Protein AF-A0A9P7V5J1-F1 (afdb_monomer)

Solvent-accessible surface area (backbone atoms only — not comparable to full-atom values): 35837 Å² total; per-residue (Å²): 131,79,83,73,75,74,79,74,71,78,80,76,90,64,80,96,60,84,67,52,75,66,54,51,54,50,63,68,65,66,65,75,69,88,85,51,72,64,62,46,48,52,50,53,50,50,50,53,47,56,50,40,62,55,61,66,60,57,100,52,99,57,65,63,53,63,70,57,53,49,52,50,35,54,49,51,60,63,32,68,46,32,58,78,36,41,70,58,48,53,48,50,48,52,47,51,50,42,52,52,34,53,51,53,49,52,32,62,75,68,70,49,84,74,55,70,66,56,44,48,53,52,36,46,52,51,46,52,46,42,52,36,52,42,49,57,53,50,70,66,69,56,58,80,76,68,46,72,82,57,68,86,80,56,77,59,60,66,54,51,69,73,48,63,59,69,60,53,39,57,78,63,45,41,52,38,42,51,28,33,36,50,24,47,45,68,75,42,38,96,79,47,58,64,48,49,62,52,49,46,45,53,48,48,43,51,50,58,49,40,60,73,46,71,68,73,52,73,69,43,46,46,25,37,58,68,73,24,44,23,56,58,46,49,38,54,58,64,46,58,69,84,66,56,85,73,83,88,58,72,51,89,69,33,67,61,44,48,39,47,50,48,51,50,54,48,48,39,56,54,41,47,49,40,49,38,51,18,58,76,69,74,44,91,53,86,44,63,53,59,41,52,53,71,66,43,87,89,52,60,46,63,41,58,53,49,48,55,56,52,45,62,70,69,59,68,19,62,28,56,45,42,37,51,41,57,52,50,35,56,35,30,69,34,85,72,54,27,67,70,61,51,74,66,56,54,49,52,51,52,51,44,50,55,49,54,64,70,70,55,71,50,85,52,93,87,25,62,33,49,36,50,48,48,53,45,48,47,64,32,45,36,35,46,62,64,58,29,76,54,50,77,60,80,70,31,76,63,42,68,61,53,52,49,57,35,47,47,41,42,63,59,50,76,78,72,80,83,83,77,99,64,86,49,66,28,56,47,29,54,56,45,54,67,36,76,68,63,46,75,77,75,81,76,79,86,76,80,90,78,91,78,92,80,83,89,80,88,83,92,82,86,84,91,74,80,75,92,72,80,88,58,74,81,48,79,56,56,44,62,72,40,43,61,76,68,34,69,50,36,50,44,53,51,51,38,52,52,51,51,53,53,52,52,54,50,50,60,72,70,64,83,74,88,81,95,75,88,80,91,70,81,83,72,78,74,78,60,88,79,69,64,50,49,47,72,68,52,75,50,70,68,82,76,78,77,82,89,74,83,89,82,90,79,94,77,93,76,90,77,87,77,57,73,65,63,59,62,63,72,71,60,80,76,80,81,82,80,81,81,81,80,80,78,78,81,78,88,129

InterPro domains:
  IPR018556 SPIN90/Ldb17, leucine-rich domain [PF09431] (258-401)
  IPR030125 SPIN90/Ldb17 [PTHR13357] (155-441)

Mean predicted aligned error: 14.76 Å

pLDDT: mean 72.07, std 22.98, range [23.59, 97.38]

Nearest PDB structures (foldseek):
  6zc9-assembly1_A  TM=3.142E-01  e=5.172E+00  Homo sapiens
  7wot-assembly1_M  TM=1.317E-01  e=4.973E+00  Saccharomyces cerevisiae
  7wot-assembly1_A  TM=1.317E-01  e=4.597E+00  Saccharomyces cerevisiae

Radius of gyration: 29.4 Å; Cα contacts (8 Å, |Δi|>4): 478; chains: 1; bounding box: 91×63×89 Å

Secondary structure (DSSP, 8-state):
--SSTTS-PPP----SSPPPHHHHHHHHH-----S-HHHHHHHHHHHHHHHHHHHS-SSSTT---HHHHHHHHHHHHTSHHHHHTHHHHHHHHHHHHHHHHHHHHHHHHHTPPPPHHHHHHHHHHHHHHHHHHHHHHHHHS--HHHHTTTTTS-HHHHHHHHS-HHHHHHHTTHHHHHHHHHHHHHHHGGGSSSHHHHHHHHHHHHHHHHHH-SS--HHHHHIIIIIS-HHHHHHHHHHSSSSSS-TTS-GGG-HHHHHHHHHHHHHHHHHHHHHHHHHHHTS----HHHIIIII-TTS-HHHHHHHHHHHHHH---HHHHHHHHHHHHHHHHSTTGGGSS-HHHHHHHHHHHHHHHHHS---STT-HHHHHHHHHHHHHHHHHHHHSGGGSSTT-TTHHHHHHHHHHHHHHHTTT----SS--HHHHHHHHHTSGGGSPPP---------------------------STTTTTSS-GGGSS-GGGGGHHHHHHHHHHHHHHHHHHHHH--S---------------TT---HHHHTT-PPPPPP-----------------HHHHHHTTSPPPPPPPPPP-------

Structure (mmCIF, N/CA/C/O backbone):
data_AF-A0A9P7V5J1-F1
#
_entry.id   AF-A0A9P7V5J1-F1
#
loop_
_atom_site.group_PDB
_atom_site.id
_atom_site.type_symbol
_atom_site.label_atom_id
_atom_site.label_alt_id
_atom_site.label_comp_id
_atom_site.label_asym_id
_atom_site.label_entity_id
_atom_site.label_seq_id
_atom_site.pdbx_PDB_ins_code
_atom_site.Cartn_x
_atom_site.Cartn_y
_atom_site.Cartn_z
_atom_site.occupancy
_atom_site.B_iso_or_equiv
_atom_site.auth_seq_id
_atom_site.auth_comp_id
_atom_site.auth_asym_id
_atom_site.auth_atom_id
_atom_site.pdbx_PDB_model_num
ATOM 1 N N . MET A 1 1 ? 15.322 -30.817 -30.325 1.00 29.53 1 MET A N 1
ATOM 2 C CA . MET A 1 1 ? 15.457 -29.910 -31.489 1.00 29.53 1 MET A CA 1
ATOM 3 C C . MET A 1 1 ? 15.514 -28.418 -31.127 1.00 29.53 1 MET A C 1
ATOM 5 O O . MET A 1 1 ? 15.748 -27.626 -32.021 1.00 29.53 1 MET A O 1
ATOM 9 N N . TYR A 1 2 ? 15.393 -28.030 -29.847 1.00 25.77 2 TYR A N 1
ATOM 10 C CA . TYR A 1 2 ? 15.569 -26.639 -29.378 1.00 25.77 2 TYR A CA 1
ATOM 11 C C . TYR A 1 2 ? 17.006 -26.288 -28.933 1.00 25.77 2 TYR A C 1
ATOM 13 O O . TYR A 1 2 ? 17.320 -25.123 -28.742 1.00 25.77 2 TYR A O 1
ATOM 21 N N . ALA A 1 3 ? 17.896 -27.279 -28.803 1.00 26.12 3 ALA A N 1
ATOM 22 C CA . ALA A 1 3 ? 19.277 -27.077 -28.346 1.00 26.12 3 ALA A CA 1
ATOM 23 C C . ALA A 1 3 ? 20.262 -26.662 -29.462 1.00 26.12 3 ALA A C 1
ATOM 25 O O . ALA A 1 3 ? 21.387 -26.282 -29.170 1.00 26.12 3 ALA A O 1
ATOM 26 N N . ALA A 1 4 ? 19.854 -26.725 -30.736 1.00 25.94 4 ALA A N 1
ATOM 27 C CA . ALA A 1 4 ? 20.727 -26.443 -31.883 1.00 25.94 4 ALA A CA 1
ATOM 28 C C . ALA A 1 4 ? 20.575 -25.017 -32.451 1.00 25.94 4 ALA A C 1
ATOM 30 O O . ALA A 1 4 ? 21.356 -24.623 -33.307 1.00 25.94 4 ALA A O 1
ATOM 31 N N . ALA A 1 5 ? 19.603 -24.231 -31.970 1.00 27.95 5 ALA A N 1
ATOM 32 C CA . ALA A 1 5 ? 19.356 -22.860 -32.436 1.00 27.95 5 ALA A CA 1
ATOM 33 C C . ALA A 1 5 ? 20.068 -21.777 -31.595 1.00 27.95 5 ALA A C 1
ATOM 35 O O . ALA A 1 5 ? 19.938 -20.595 -31.883 1.00 27.95 5 ALA A O 1
ATOM 36 N N . MET A 1 6 ? 20.831 -22.164 -30.565 1.00 28.67 6 MET A N 1
ATOM 37 C CA . MET A 1 6 ? 21.605 -21.238 -29.718 1.00 28.67 6 MET A CA 1
ATOM 38 C C . MET A 1 6 ? 23.006 -20.923 -30.280 1.00 28.67 6 MET A C 1
ATOM 40 O O . MET A 1 6 ? 23.776 -20.224 -29.630 1.00 28.67 6 MET A O 1
ATOM 44 N N . ALA A 1 7 ? 23.363 -21.451 -31.458 1.00 31.36 7 ALA A N 1
ATOM 45 C CA . ALA A 1 7 ? 24.743 -21.441 -31.951 1.00 31.36 7 ALA A CA 1
ATOM 46 C C . ALA A 1 7 ? 25.131 -20.243 -32.839 1.00 31.36 7 ALA A C 1
ATOM 48 O O . ALA A 1 7 ? 26.311 -20.090 -33.127 1.00 31.36 7 ALA A O 1
ATOM 49 N N . GLU A 1 8 ? 24.206 -19.368 -33.235 1.00 31.27 8 GLU A N 1
ATOM 50 C CA . GLU A 1 8 ? 24.544 -18.175 -34.030 1.00 31.27 8 GLU A CA 1
ATOM 51 C C . GLU A 1 8 ? 23.719 -16.960 -33.583 1.00 31.27 8 GLU A C 1
ATOM 53 O O . GLU A 1 8 ? 22.955 -16.372 -34.344 1.00 31.27 8 GLU A O 1
ATOM 58 N N . ALA A 1 9 ? 23.870 -16.560 -32.318 1.00 26.53 9 ALA A N 1
ATOM 59 C CA . ALA A 1 9 ? 23.662 -15.155 -31.986 1.00 26.53 9 ALA A CA 1
ATOM 60 C C . ALA A 1 9 ? 24.899 -14.388 -32.492 1.00 26.53 9 ALA A C 1
ATOM 62 O O . ALA A 1 9 ? 26.016 -14.769 -32.123 1.00 26.53 9 ALA A O 1
ATOM 63 N N . PRO A 1 10 ? 24.754 -13.352 -33.340 1.00 27.08 10 PRO A N 1
ATOM 64 C CA . PRO A 1 10 ? 25.898 -12.563 -33.774 1.00 27.08 10 PRO A CA 1
ATOM 65 C C . PRO A 1 10 ? 26.631 -12.029 -32.534 1.00 27.08 10 PRO A C 1
ATOM 67 O O . PRO A 1 10 ? 25.973 -11.566 -31.594 1.00 27.08 10 PRO A O 1
ATOM 70 N N . PRO A 1 11 ? 27.973 -12.106 -32.486 1.00 28.83 11 PRO A N 1
ATOM 71 C CA . PRO A 1 11 ? 28.724 -11.591 -31.356 1.00 28.83 11 PRO A CA 1
ATOM 72 C C . PRO A 1 11 ? 28.427 -10.097 -31.249 1.00 28.83 11 PRO A C 1
ATOM 74 O O . PRO A 1 11 ? 28.703 -9.330 -32.171 1.00 28.83 11 PRO A O 1
ATOM 77 N N . VAL A 1 12 ? 27.822 -9.689 -30.132 1.00 34.00 12 VAL A N 1
ATOM 78 C CA . VAL A 1 12 ? 27.590 -8.277 -29.839 1.00 34.00 12 VAL A CA 1
ATOM 79 C C . VAL A 1 12 ? 28.965 -7.639 -29.682 1.00 34.00 12 VAL A C 1
ATOM 81 O O . VAL A 1 12 ? 29.637 -7.836 -28.672 1.00 34.00 12 VAL A O 1
ATOM 84 N N . LEU A 1 13 ? 29.402 -6.943 -30.729 1.00 35.50 13 LEU A N 1
ATOM 85 C CA . LEU A 1 13 ? 30.709 -6.310 -30.854 1.00 35.50 13 LEU A CA 1
ATOM 86 C C . LEU A 1 13 ? 30.768 -5.078 -29.937 1.00 35.50 13 LEU A C 1
ATOM 88 O O . LEU A 1 13 ? 30.679 -3.944 -30.390 1.00 35.50 13 LEU A O 1
ATOM 92 N N . PHE A 1 14 ? 30.881 -5.296 -28.630 1.00 39.19 14 PHE A N 1
ATOM 93 C CA . PHE A 1 14 ? 31.263 -4.257 -27.679 1.00 39.19 14 PHE A CA 1
ATOM 94 C C . PHE A 1 14 ? 32.378 -4.791 -26.777 1.00 39.19 14 PHE A C 1
ATOM 96 O O . PHE A 1 14 ? 32.299 -5.935 -26.320 1.00 39.19 14 PHE A O 1
ATOM 103 N N . PRO A 1 15 ? 33.447 -4.009 -26.558 1.00 37.09 15 PRO A N 1
ATOM 104 C CA . PRO A 1 15 ? 34.562 -4.442 -25.737 1.00 37.09 15 PRO A CA 1
ATOM 105 C C . PRO A 1 15 ? 34.092 -4.652 -24.294 1.00 37.09 15 PRO A C 1
ATOM 107 O O . PRO A 1 15 ? 33.397 -3.818 -23.727 1.00 37.09 15 PRO A O 1
ATOM 110 N N . VAL A 1 16 ? 34.530 -5.762 -23.697 1.00 48.34 16 VAL A N 1
ATOM 111 C CA . VAL A 1 16 ? 34.318 -6.179 -22.294 1.00 48.34 16 VAL A CA 1
ATOM 112 C C . VAL A 1 16 ? 35.125 -5.289 -21.320 1.00 48.34 16 VAL A C 1
ATOM 114 O O . VAL A 1 16 ? 35.562 -5.724 -20.262 1.00 48.34 16 VAL A O 1
ATOM 117 N N . VAL A 1 17 ? 35.402 -4.039 -21.697 1.00 51.72 17 VAL A N 1
ATOM 118 C CA . VAL A 1 17 ? 36.226 -3.108 -20.921 1.00 51.72 17 VAL A CA 1
ATOM 119 C C . VAL A 1 17 ? 35.294 -2.116 -20.224 1.00 51.72 17 VAL A C 1
ATOM 121 O O . VAL A 1 17 ? 34.493 -1.487 -20.917 1.00 51.72 17 VAL A O 1
ATOM 124 N N . PRO A 1 18 ? 35.376 -1.959 -18.888 1.00 57.53 18 PRO A N 1
ATOM 125 C CA . PRO A 1 18 ? 34.576 -0.974 -18.171 1.00 57.53 18 PRO A CA 1
ATOM 126 C C . PRO A 1 18 ? 34.876 0.426 -18.716 1.00 57.53 18 PRO A C 1
ATOM 128 O O . PRO A 1 18 ? 36.025 0.871 -18.719 1.00 57.53 18 PRO A O 1
ATOM 131 N N . LEU A 1 19 ? 33.836 1.098 -19.204 1.00 65.12 19 LEU A N 1
ATOM 132 C CA . LEU A 1 19 ? 33.926 2.428 -19.792 1.00 65.12 19 LEU A CA 1
ATOM 133 C C . LEU A 1 19 ? 34.046 3.480 -18.687 1.00 65.12 19 LEU A C 1
ATOM 135 O O . LEU A 1 19 ? 33.432 3.391 -17.620 1.00 65.12 19 LEU A O 1
ATOM 139 N N . THR A 1 20 ? 34.812 4.532 -18.945 1.00 68.88 20 THR A N 1
ATOM 140 C CA . THR A 1 20 ? 34.864 5.697 -18.061 1.00 68.88 20 THR A CA 1
ATOM 141 C C . THR A 1 20 ? 33.538 6.465 -18.100 1.00 68.88 20 THR A C 1
ATOM 143 O O . THR A 1 20 ? 32.814 6.453 -19.094 1.00 68.88 20 THR A O 1
ATOM 146 N N . LYS A 1 21 ? 33.220 7.218 -17.035 1.00 64.25 21 LYS A N 1
ATOM 147 C CA . LYS A 1 21 ? 31.994 8.047 -16.973 1.00 64.25 21 LYS A CA 1
ATOM 148 C C . LYS A 1 21 ? 31.832 8.972 -18.191 1.00 64.25 21 LYS A C 1
ATOM 150 O O . LYS A 1 21 ? 30.711 9.184 -18.637 1.00 64.25 21 LYS A O 1
ATOM 155 N N . ARG A 1 22 ? 32.939 9.495 -18.739 1.00 62.44 22 ARG A N 1
ATOM 156 C CA . ARG A 1 22 ? 32.928 10.337 -19.949 1.00 62.44 22 ARG A CA 1
ATOM 157 C C . ARG A 1 22 ? 32.541 9.548 -21.198 1.00 62.44 22 ARG A C 1
ATOM 159 O O . ARG A 1 22 ? 31.693 10.013 -21.944 1.00 62.44 22 ARG A O 1
ATOM 166 N N . GLU A 1 23 ? 33.087 8.350 -21.383 1.00 69.50 23 GLU A N 1
ATOM 167 C CA . GLU A 1 23 ? 32.756 7.487 -22.526 1.00 69.50 23 GLU A CA 1
ATOM 168 C C . GLU A 1 23 ? 31.298 7.013 -22.464 1.00 69.50 23 GLU A C 1
ATOM 170 O O . GLU A 1 23 ? 30.596 7.041 -23.471 1.00 69.50 23 GLU A O 1
ATOM 175 N N . ILE A 1 24 ? 30.789 6.666 -21.274 1.00 69.12 24 ILE A N 1
ATOM 176 C CA . ILE A 1 24 ? 29.362 6.351 -21.078 1.00 69.12 24 ILE A CA 1
ATOM 177 C C . ILE A 1 24 ? 28.498 7.560 -21.443 1.00 69.12 24 ILE A C 1
ATOM 179 O O . ILE A 1 24 ? 27.476 7.424 -22.123 1.00 69.12 24 ILE A O 1
ATOM 183 N N . ASP A 1 25 ? 28.903 8.756 -21.012 1.00 68.81 25 ASP A N 1
ATOM 184 C CA . ASP A 1 25 ? 28.177 9.981 -21.314 1.00 68.81 25 ASP A CA 1
ATOM 185 C C . ASP A 1 25 ? 28.208 10.325 -22.814 1.00 68.81 25 ASP A C 1
ATOM 187 O O . ASP A 1 25 ? 27.209 10.822 -23.330 1.00 68.81 25 ASP A O 1
ATOM 191 N N . GLU A 1 26 ? 29.281 10.013 -23.533 1.00 70.94 26 GLU A N 1
ATOM 192 C CA . GLU A 1 26 ? 29.363 10.165 -24.989 1.00 70.94 26 GLU A CA 1
ATOM 193 C C . GLU A 1 26 ? 28.479 9.135 -25.712 1.00 70.94 26 GLU A C 1
ATOM 195 O O . GLU A 1 26 ? 27.611 9.514 -26.500 1.00 70.94 26 GLU A O 1
ATOM 200 N N . HIS A 1 27 ? 28.593 7.845 -25.379 1.00 67.56 27 HIS A N 1
ATOM 201 C CA . HIS A 1 27 ? 27.799 6.775 -25.998 1.00 67.56 27 HIS A CA 1
ATOM 202 C C . HIS A 1 27 ? 26.291 6.956 -25.799 1.00 67.56 27 HIS A C 1
ATOM 204 O O . HIS A 1 27 ? 25.505 6.728 -26.717 1.00 67.56 27 HIS A O 1
ATOM 210 N N . THR A 1 28 ? 25.874 7.408 -24.617 1.00 65.75 28 THR A N 1
ATOM 211 C CA . THR A 1 28 ? 24.458 7.655 -24.314 1.00 65.75 28 THR A CA 1
ATOM 212 C C . THR A 1 28 ? 23.930 8.970 -24.898 1.00 65.75 28 THR A C 1
ATOM 214 O O . THR A 1 28 ? 22.718 9.113 -25.049 1.00 65.75 28 THR A O 1
ATOM 217 N N . ALA A 1 29 ? 24.796 9.939 -25.234 1.00 62.22 29 ALA A N 1
ATOM 218 C CA . ALA A 1 29 ? 24.408 11.192 -25.899 1.00 62.22 29 ALA A CA 1
ATOM 219 C C . ALA A 1 29 ? 24.179 11.027 -27.409 1.00 62.22 29 ALA A C 1
ATOM 221 O O . ALA A 1 29 ? 23.346 11.730 -27.979 1.00 62.22 29 ALA A O 1
ATOM 222 N N . VAL A 1 30 ? 24.912 10.115 -28.056 1.00 60.97 30 VAL A N 1
ATOM 223 C CA . VAL A 1 30 ? 24.927 9.950 -29.524 1.00 60.97 30 VAL A CA 1
ATOM 224 C C . VAL A 1 30 ? 23.701 9.188 -30.058 1.00 60.97 30 VAL A C 1
ATOM 226 O O . VAL A 1 30 ? 23.488 9.132 -31.267 1.00 60.97 30 VAL A O 1
ATOM 229 N N . LEU A 1 31 ? 22.833 8.662 -29.185 1.00 63.25 31 LEU A N 1
ATOM 230 C CA . LEU A 1 31 ? 21.590 7.970 -29.555 1.00 63.25 31 LEU A CA 1
ATOM 231 C C . LEU A 1 31 ? 20.521 8.965 -30.049 1.00 63.25 31 LEU A C 1
ATOM 233 O O . LEU A 1 31 ? 19.539 9.275 -29.371 1.00 63.25 31 LEU A O 1
ATOM 237 N N . LEU A 1 32 ? 20.729 9.486 -31.254 1.00 63.28 32 LEU A N 1
ATOM 238 C CA . LEU A 1 32 ? 19.823 10.356 -31.990 1.00 63.28 32 LEU A CA 1
ATOM 239 C C . LEU A 1 32 ? 19.320 9.605 -33.230 1.00 63.28 32 LEU A C 1
ATOM 241 O O . LEU A 1 32 ? 20.119 9.305 -34.108 1.00 63.28 32 LEU A O 1
ATOM 245 N N . VAL A 1 33 ? 18.007 9.328 -33.307 1.00 57.78 33 VAL A N 1
ATOM 246 C CA . VAL A 1 33 ? 17.100 9.588 -34.458 1.00 57.78 33 VAL A CA 1
ATOM 247 C C . VAL A 1 33 ? 15.745 8.873 -34.272 1.00 57.78 33 VAL A C 1
ATOM 249 O O . VAL A 1 33 ? 15.646 7.805 -33.677 1.00 57.78 33 VAL A O 1
ATOM 252 N N . ASN A 1 34 ? 14.691 9.543 -34.757 1.00 65.44 34 ASN A N 1
ATOM 253 C CA . ASN A 1 34 ? 13.265 9.401 -34.441 1.00 65.44 34 ASN A CA 1
ATOM 254 C C . ASN A 1 34 ? 12.428 9.012 -35.674 1.00 65.44 34 ASN A C 1
ATOM 256 O O . ASN A 1 34 ? 11.534 9.762 -36.070 1.00 65.44 34 ASN A O 1
ATOM 260 N N . SER A 1 35 ? 12.749 7.906 -36.342 1.00 60.22 35 SER A N 1
ATOM 261 C CA . SER A 1 35 ? 12.096 7.606 -37.630 1.00 60.22 35 SER A CA 1
ATOM 262 C C . SER A 1 35 ? 11.612 6.170 -37.793 1.00 60.22 35 SER A C 1
ATOM 264 O O . SER A 1 35 ? 10.707 5.961 -38.592 1.00 60.22 35 SER A O 1
ATOM 266 N N . ASP A 1 36 ? 12.139 5.211 -37.026 1.00 75.25 36 ASP A N 1
ATOM 267 C CA . ASP A 1 36 ? 11.741 3.804 -37.117 1.00 75.25 36 ASP A CA 1
ATOM 268 C C . ASP A 1 36 ? 11.649 3.139 -35.732 1.00 75.25 36 ASP A C 1
ATOM 270 O O . ASP A 1 36 ? 12.421 3.447 -34.818 1.00 75.25 36 ASP A O 1
ATOM 274 N N . THR A 1 37 ? 10.696 2.218 -35.590 1.00 74.88 37 THR A N 1
ATOM 275 C CA . THR A 1 37 ? 10.438 1.431 -34.378 1.00 74.88 37 THR A CA 1
ATOM 276 C C . THR A 1 37 ? 11.598 0.478 -34.087 1.00 74.88 37 THR A C 1
ATOM 278 O O . THR A 1 37 ? 11.973 0.317 -32.925 1.00 74.88 37 THR A O 1
ATOM 281 N N . GLU A 1 38 ? 12.215 -0.107 -35.119 1.00 80.62 38 GLU A N 1
ATOM 282 C CA . GLU A 1 38 ? 13.353 -1.024 -34.958 1.00 80.62 38 GLU A CA 1
ATOM 283 C C . GLU A 1 38 ? 14.596 -0.297 -34.436 1.00 80.62 38 GLU A C 1
ATOM 285 O O . GLU A 1 38 ? 15.154 -0.682 -33.409 1.00 80.62 38 GLU A O 1
ATOM 290 N N . ALA A 1 39 ? 14.960 0.833 -35.044 1.00 80.56 39 ALA A N 1
ATOM 291 C CA . ALA A 1 39 ? 16.073 1.656 -34.573 1.00 80.56 39 ALA A CA 1
ATOM 292 C C . ALA A 1 39 ? 15.834 2.198 -33.149 1.00 80.56 39 ALA A C 1
ATOM 294 O O . ALA A 1 39 ? 16.752 2.257 -32.328 1.00 80.56 39 ALA A O 1
ATOM 295 N N . CYS A 1 40 ? 14.591 2.568 -32.817 1.00 79.94 40 CYS A N 1
ATOM 296 C CA . CYS A 1 40 ? 14.219 2.960 -31.456 1.00 79.94 40 CYS A CA 1
ATOM 297 C C . CYS A 1 40 ? 14.407 1.798 -30.465 1.00 79.94 40 CYS A C 1
ATOM 299 O O . CYS A 1 40 ? 14.907 1.996 -29.354 1.00 79.94 40 CYS A O 1
ATOM 301 N N . ASN A 1 41 ? 14.032 0.580 -30.868 1.00 84.06 41 ASN A N 1
ATOM 302 C CA . ASN A 1 41 ? 14.221 -0.630 -30.082 1.00 84.06 41 ASN A CA 1
ATOM 303 C C . ASN A 1 41 ? 15.711 -0.900 -29.829 1.00 84.06 41 ASN A C 1
ATOM 305 O O . ASN A 1 41 ? 16.110 -1.042 -28.674 1.00 84.06 41 ASN A O 1
ATOM 309 N N . GLU A 1 42 ? 16.530 -0.934 -30.876 1.00 84.81 42 GLU A N 1
ATOM 310 C CA . GLU A 1 42 ? 17.969 -1.196 -30.777 1.00 84.81 42 GLU A CA 1
ATOM 311 C C . GLU A 1 42 ? 18.669 -0.180 -29.875 1.00 84.81 42 GLU A C 1
ATOM 313 O O . GLU A 1 42 ? 19.362 -0.568 -28.934 1.00 84.81 42 GLU A O 1
ATOM 318 N N . ASN A 1 43 ? 18.400 1.111 -30.076 1.00 84.38 43 ASN A N 1
ATOM 319 C CA . ASN A 1 43 ? 18.987 2.182 -29.275 1.00 84.38 43 ASN A CA 1
ATOM 320 C C . ASN A 1 43 ? 18.592 2.092 -27.796 1.00 84.38 43 ASN A C 1
ATOM 322 O O . ASN A 1 43 ? 19.434 2.285 -26.919 1.00 84.38 43 ASN A O 1
ATOM 326 N N . LEU A 1 44 ? 17.329 1.764 -27.497 1.00 85.00 44 LEU A N 1
ATOM 327 C CA . LEU A 1 44 ? 16.880 1.572 -26.117 1.00 85.00 44 LEU A CA 1
ATOM 328 C C . LEU A 1 44 ? 17.516 0.322 -25.485 1.00 85.00 44 LEU A C 1
ATOM 330 O O . LEU A 1 44 ? 17.924 0.367 -24.330 1.00 85.00 44 LEU A O 1
ATOM 334 N N . SER A 1 45 ? 17.658 -0.779 -26.233 1.00 87.56 45 SER A N 1
ATOM 335 C CA . SER A 1 45 ? 18.368 -1.974 -25.746 1.00 87.56 45 SER A CA 1
ATOM 336 C C . SER A 1 45 ? 19.840 -1.679 -25.468 1.00 87.56 45 SER A C 1
ATOM 338 O O . SER A 1 45 ? 20.360 -2.089 -24.433 1.00 87.56 45 SER A O 1
ATOM 340 N N . LEU A 1 46 ? 20.502 -0.952 -26.371 1.00 86.19 46 LEU A N 1
ATOM 341 C CA . LEU A 1 46 ? 21.903 -0.577 -26.226 1.00 86.19 46 LEU A CA 1
ATOM 342 C C . LEU A 1 46 ? 22.105 0.333 -25.016 1.00 86.19 46 LEU A C 1
ATOM 344 O O . LEU A 1 46 ? 23.021 0.100 -24.235 1.00 86.19 46 LEU A O 1
ATOM 348 N N . TYR A 1 47 ? 21.219 1.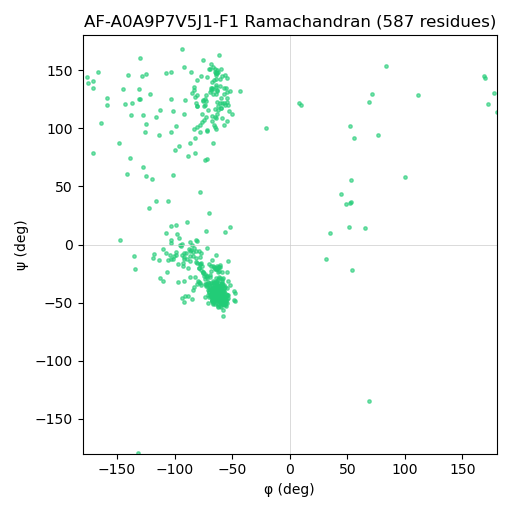313 -24.817 1.00 87.56 47 TYR A N 1
ATOM 349 C CA . TYR A 1 47 ? 21.242 2.167 -23.633 1.00 87.56 47 TYR A CA 1
ATOM 350 C C . TYR A 1 47 ? 21.181 1.333 -22.350 1.00 87.56 47 TYR A C 1
ATOM 352 O O . TYR A 1 47 ? 22.045 1.463 -21.487 1.00 87.56 47 TYR A O 1
ATOM 360 N N . LEU A 1 48 ? 20.187 0.445 -22.240 1.00 87.12 48 LEU A N 1
ATOM 361 C CA . LEU A 1 48 ? 20.011 -0.407 -21.062 1.00 87.12 48 LEU A CA 1
ATOM 362 C C . LEU A 1 48 ? 21.234 -1.295 -20.823 1.00 87.12 48 LEU A C 1
ATOM 364 O O . LEU A 1 48 ? 21.707 -1.379 -19.693 1.00 87.12 48 LEU A O 1
ATOM 368 N N . LYS A 1 49 ? 21.777 -1.893 -21.888 1.00 85.88 49 LYS A N 1
ATOM 369 C CA . LYS A 1 49 ? 22.975 -2.729 -21.813 1.00 85.88 49 LYS A CA 1
ATOM 370 C C . LYS A 1 49 ? 24.192 -1.951 -21.318 1.00 85.88 49 LYS A C 1
ATOM 372 O O . LYS A 1 49 ? 24.847 -2.392 -20.384 1.00 85.88 49 LYS A O 1
ATOM 377 N N . VAL A 1 50 ? 24.460 -0.770 -21.880 1.00 84.19 50 VAL A N 1
ATOM 378 C CA . VAL A 1 50 ? 25.586 0.083 -21.460 1.00 84.19 50 VAL A CA 1
ATOM 379 C C . VAL A 1 50 ? 25.477 0.447 -19.980 1.00 84.19 50 VAL A C 1
ATOM 381 O O . VAL A 1 50 ? 26.478 0.410 -19.270 1.00 84.19 50 VAL A O 1
ATOM 384 N N . ILE A 1 51 ? 24.280 0.778 -19.493 1.00 83.19 51 ILE A N 1
ATOM 385 C CA . ILE A 1 51 ? 24.093 1.112 -18.078 1.00 83.19 51 ILE A CA 1
ATOM 386 C C . ILE A 1 51 ? 24.306 -0.115 -17.183 1.00 83.19 51 ILE A C 1
ATOM 388 O O . ILE A 1 51 ? 25.044 -0.022 -16.201 1.00 83.19 51 ILE A O 1
ATOM 392 N N . VAL A 1 52 ? 23.701 -1.259 -17.512 1.00 80.62 52 VAL A N 1
ATOM 393 C CA . VAL A 1 52 ? 23.820 -2.475 -16.693 1.00 80.62 52 VAL A CA 1
ATOM 394 C C . VAL A 1 52 ? 25.262 -2.986 -16.657 1.00 80.62 52 VAL A C 1
ATOM 396 O O . VAL A 1 52 ? 25.807 -3.187 -15.571 1.00 80.62 52 VAL A O 1
ATOM 399 N N . ASP A 1 53 ? 25.923 -3.070 -17.811 1.00 78.94 53 ASP A N 1
ATOM 400 C CA . ASP A 1 53 ? 27.286 -3.598 -17.934 1.00 78.94 53 ASP A CA 1
ATOM 401 C C . ASP A 1 53 ? 28.343 -2.729 -17.225 1.00 78.94 53 ASP A C 1
ATOM 403 O O . ASP A 1 53 ? 29.431 -3.223 -16.948 1.00 78.94 53 ASP A O 1
ATOM 407 N N . ASN A 1 54 ? 28.059 -1.454 -16.922 1.00 75.25 54 ASN A N 1
ATOM 408 C CA . ASN A 1 54 ? 29.031 -0.538 -16.305 1.00 75.25 54 ASN A CA 1
ATOM 409 C C . ASN A 1 54 ? 28.712 -0.162 -14.853 1.00 75.25 54 ASN A C 1
ATOM 411 O O . ASN A 1 54 ? 29.633 0.072 -14.074 1.00 75.25 54 ASN A O 1
ATOM 415 N N . PHE A 1 55 ? 27.435 -0.090 -14.468 1.00 70.88 55 PHE A N 1
ATOM 416 C CA . PHE A 1 55 ? 27.043 0.329 -13.114 1.00 70.88 55 PHE A CA 1
ATOM 417 C C . PHE A 1 55 ? 26.670 -0.828 -12.186 1.00 70.88 55 PHE A C 1
ATOM 419 O O . PHE A 1 55 ? 26.586 -0.614 -10.980 1.00 70.88 55 PHE A O 1
ATOM 426 N N . TYR A 1 56 ? 26.491 -2.038 -12.724 1.00 70.19 56 TYR A N 1
ATOM 427 C CA . TYR A 1 56 ? 26.173 -3.236 -11.940 1.00 70.19 56 TYR A CA 1
ATOM 428 C C . TYR A 1 56 ? 27.243 -4.338 -12.021 1.00 70.19 56 TYR A C 1
ATOM 430 O O . TYR A 1 56 ? 27.165 -5.312 -11.279 1.00 70.19 56 TYR A O 1
ATOM 438 N N . ASN A 1 57 ? 28.248 -4.186 -12.890 1.00 59.03 57 ASN A N 1
ATOM 439 C CA . ASN A 1 57 ? 29.242 -5.219 -13.211 1.00 59.03 57 ASN A CA 1
ATOM 440 C C . ASN A 1 57 ? 30.618 -5.006 -12.546 1.00 59.03 57 ASN A C 1
ATOM 442 O O . ASN A 1 57 ? 31.612 -5.578 -12.981 1.00 59.03 57 ASN A O 1
ATOM 446 N N . VAL A 1 58 ? 30.717 -4.152 -11.523 1.00 51.16 58 VAL A N 1
ATOM 447 C CA . VAL A 1 58 ? 31.969 -3.999 -10.767 1.00 51.16 58 VAL A CA 1
ATOM 448 C C . VAL A 1 58 ? 32.016 -5.120 -9.731 1.00 51.16 58 VAL A C 1
ATOM 450 O O . VAL A 1 58 ? 31.053 -5.303 -8.996 1.00 51.16 58 VAL A O 1
ATOM 453 N N . ASP A 1 59 ? 33.114 -5.878 -9.710 1.00 49.81 59 ASP A N 1
ATOM 454 C CA . ASP A 1 59 ? 33.359 -7.181 -9.063 1.00 49.81 59 ASP A CA 1
ATOM 455 C C . ASP A 1 59 ? 33.030 -7.347 -7.555 1.00 49.81 59 ASP A C 1
ATOM 457 O O . ASP A 1 59 ? 33.440 -8.329 -6.942 1.00 49.81 59 ASP A O 1
ATOM 461 N N . ASN A 1 60 ? 32.272 -6.455 -6.917 1.00 48.50 60 ASN A N 1
ATOM 462 C CA . ASN A 1 60 ? 31.768 -6.620 -5.559 1.00 48.50 60 ASN A CA 1
ATOM 463 C C . ASN A 1 60 ? 30.364 -6.015 -5.406 1.00 48.50 60 ASN A C 1
ATOM 465 O O . ASN A 1 60 ? 30.144 -4.849 -5.719 1.00 48.50 60 ASN A O 1
ATOM 469 N N . ASN A 1 61 ? 29.451 -6.764 -4.776 1.00 47.16 61 ASN A N 1
ATOM 470 C CA . ASN A 1 61 ? 28.110 -6.341 -4.321 1.00 47.16 61 ASN A CA 1
ATOM 471 C C . ASN A 1 61 ? 28.093 -5.117 -3.364 1.00 47.16 61 ASN A C 1
ATOM 473 O O . ASN A 1 61 ? 27.070 -4.832 -2.749 1.00 47.16 61 ASN A O 1
ATOM 477 N N . LYS A 1 62 ? 29.214 -4.406 -3.193 1.00 46.41 62 LYS A N 1
ATOM 478 C CA . LYS A 1 62 ? 29.402 -3.315 -2.228 1.00 46.41 62 LYS A CA 1
ATOM 479 C C . LYS A 1 62 ? 29.248 -1.907 -2.819 1.00 46.41 62 LYS A C 1
ATOM 481 O O . LYS A 1 62 ? 29.150 -0.969 -2.040 1.00 46.41 62 LYS A O 1
ATOM 486 N N . ASP A 1 63 ? 29.143 -1.767 -4.146 1.00 53.50 63 ASP A N 1
ATOM 487 C CA . ASP A 1 63 ? 29.217 -0.462 -4.831 1.00 53.50 63 ASP A CA 1
ATOM 488 C C . ASP A 1 63 ? 27.967 -0.114 -5.682 1.00 53.50 63 ASP A C 1
ATOM 490 O O . ASP A 1 63 ? 28.072 0.565 -6.708 1.00 53.50 63 ASP A O 1
ATOM 494 N N . LYS A 1 64 ? 26.754 -0.554 -5.301 1.00 64.12 64 LYS A N 1
ATOM 495 C CA . LYS A 1 64 ? 25.519 -0.135 -6.003 1.00 64.12 64 LYS A CA 1
ATOM 496 C C . LYS A 1 64 ? 25.194 1.330 -5.686 1.00 64.12 64 LYS A C 1
ATOM 498 O O . LYS A 1 64 ? 24.571 1.647 -4.679 1.00 64.12 64 LYS A O 1
ATOM 503 N N . ASN A 1 65 ? 25.580 2.248 -6.572 1.00 73.38 65 ASN A N 1
ATOM 504 C CA . ASN A 1 65 ? 25.245 3.665 -6.430 1.00 73.38 65 ASN A CA 1
ATOM 505 C C . ASN A 1 65 ? 23.865 3.972 -7.044 1.00 73.38 65 ASN A C 1
ATOM 507 O O . ASN A 1 65 ? 23.755 4.370 -8.208 1.00 73.38 65 ASN A O 1
ATOM 511 N N . PHE A 1 66 ? 22.804 3.814 -6.247 1.00 76.44 66 PHE A N 1
ATOM 512 C CA . PHE A 1 66 ? 21.426 4.086 -6.675 1.00 76.44 66 PHE A CA 1
ATOM 513 C C . PHE A 1 66 ? 21.196 5.528 -7.137 1.00 76.44 66 PHE A C 1
ATOM 515 O O . PHE A 1 66 ? 20.390 5.758 -8.036 1.00 76.44 66 PHE A O 1
ATOM 522 N N . LEU A 1 67 ? 21.936 6.501 -6.597 1.00 75.00 67 LEU A N 1
ATOM 523 C CA . LEU A 1 67 ? 21.865 7.893 -7.046 1.00 75.00 67 LEU A CA 1
ATOM 524 C C . LEU A 1 67 ? 22.373 8.045 -8.490 1.00 75.00 67 LEU A C 1
ATOM 526 O O . LEU A 1 67 ? 21.812 8.800 -9.286 1.00 75.00 67 LEU A O 1
ATOM 530 N N . LEU A 1 68 ? 23.419 7.302 -8.852 1.00 77.69 68 LEU A N 1
ATOM 531 C CA . LEU A 1 68 ? 23.955 7.285 -10.208 1.00 77.69 68 LEU A CA 1
ATOM 532 C C . LEU A 1 68 ? 23.001 6.576 -11.172 1.00 77.69 68 LEU A C 1
ATOM 534 O O . LEU A 1 68 ? 22.724 7.104 -12.248 1.00 77.69 68 LEU A O 1
ATOM 538 N N . ILE A 1 69 ? 22.439 5.439 -10.757 1.00 83.44 69 ILE A N 1
ATOM 539 C CA . ILE A 1 69 ? 21.404 4.719 -11.511 1.00 83.44 69 ILE A CA 1
ATOM 540 C C . ILE A 1 69 ? 20.201 5.633 -11.773 1.00 83.44 69 ILE A C 1
ATOM 542 O O . ILE A 1 69 ? 19.751 5.750 -12.912 1.00 83.44 69 ILE A O 1
ATOM 546 N N . LEU A 1 70 ? 19.735 6.354 -10.749 1.00 83.19 70 LEU A N 1
ATOM 547 C CA . LEU A 1 70 ? 18.652 7.328 -10.854 1.00 83.19 70 LEU A CA 1
ATOM 548 C C . LEU A 1 70 ? 18.976 8.443 -11.856 1.00 83.19 70 LEU A C 1
ATOM 550 O O . LEU A 1 70 ? 18.130 8.809 -12.671 1.00 83.19 70 LEU A O 1
ATOM 554 N N . LYS A 1 71 ? 20.207 8.967 -11.832 1.00 82.12 71 LYS A N 1
ATOM 555 C CA . LYS A 1 71 ? 20.665 9.993 -12.777 1.00 82.12 71 LYS A CA 1
ATOM 556 C C . LYS A 1 71 ? 20.603 9.498 -14.224 1.00 82.12 71 LYS A C 1
ATOM 558 O O . LYS A 1 71 ? 20.156 10.243 -15.097 1.00 82.12 71 LYS A O 1
ATOM 563 N N . TYR A 1 72 ? 21.031 8.264 -14.493 1.00 84.62 72 TYR A N 1
ATOM 564 C CA . TYR A 1 72 ? 20.950 7.687 -15.839 1.00 84.62 72 TYR A CA 1
ATOM 565 C C . TYR A 1 72 ? 19.515 7.324 -16.230 1.00 84.62 72 TYR A C 1
ATOM 567 O O . TYR A 1 72 ? 19.123 7.570 -17.365 1.00 84.62 72 TYR A O 1
ATOM 575 N N . ALA A 1 73 ? 18.681 6.862 -15.300 1.00 87.88 73 ALA A N 1
ATOM 576 C CA . ALA A 1 73 ? 17.256 6.688 -15.562 1.00 87.88 73 ALA A CA 1
ATOM 577 C C . ALA A 1 73 ? 16.590 8.023 -15.948 1.00 87.88 73 ALA A C 1
ATOM 579 O O . ALA A 1 73 ? 15.897 8.094 -16.957 1.00 87.88 73 ALA A O 1
ATOM 580 N N . LEU A 1 74 ? 16.880 9.118 -15.236 1.00 85.25 74 LEU A N 1
ATOM 581 C CA . LEU A 1 74 ? 16.399 10.453 -15.605 1.00 85.25 74 LEU A CA 1
ATOM 582 C C . LEU A 1 74 ? 16.928 10.896 -16.978 1.00 85.25 74 LEU A C 1
ATOM 584 O O . LEU A 1 74 ? 16.195 11.473 -17.779 1.00 85.25 74 LEU A O 1
ATOM 588 N N . ARG A 1 75 ? 18.196 10.600 -17.279 1.00 84.38 75 ARG A N 1
ATOM 589 C CA . ARG A 1 75 ? 18.791 10.901 -18.582 1.00 84.38 75 ARG A CA 1
ATOM 590 C C . ARG A 1 75 ? 18.103 10.145 -19.717 1.00 84.38 75 ARG A C 1
ATOM 592 O O . ARG A 1 75 ? 17.863 10.759 -20.749 1.00 84.38 75 ARG A O 1
ATOM 599 N N . LEU A 1 76 ? 17.775 8.865 -19.528 1.00 87.06 76 LEU A N 1
ATOM 600 C CA . LEU A 1 76 ? 17.002 8.072 -20.487 1.00 87.06 76 LEU A CA 1
ATOM 601 C C . LEU A 1 76 ? 15.671 8.755 -20.812 1.00 87.06 76 LEU A C 1
ATOM 603 O O . LEU A 1 76 ? 15.345 8.926 -21.984 1.00 87.06 76 LEU A O 1
ATOM 607 N N . LEU A 1 77 ? 14.942 9.188 -19.780 1.00 85.19 77 LEU A N 1
ATOM 608 C CA . LEU A 1 77 ? 13.658 9.868 -19.948 1.00 85.19 77 LEU A CA 1
ATOM 609 C C . LEU A 1 77 ? 13.798 11.208 -20.683 1.00 85.19 77 LEU A C 1
ATOM 611 O O . LEU A 1 77 ? 12.886 11.597 -21.398 1.00 85.19 77 LEU A O 1
ATOM 615 N N . ASN A 1 78 ? 14.948 11.876 -20.574 1.00 82.00 78 ASN A N 1
ATOM 616 C CA . ASN A 1 78 ? 15.237 13.125 -21.282 1.00 82.00 78 ASN A CA 1
ATOM 617 C C . ASN A 1 78 ? 15.752 12.927 -22.719 1.00 82.00 78 ASN A C 1
ATOM 619 O O . ASN A 1 78 ? 15.942 13.909 -23.437 1.00 82.00 78 ASN A O 1
ATOM 623 N N . LEU A 1 79 ? 16.012 11.693 -23.167 1.00 82.31 79 LEU A N 1
ATOM 624 C CA . LEU A 1 79 ? 16.455 11.465 -24.540 1.00 82.31 79 LEU A CA 1
ATOM 625 C C . LEU A 1 79 ? 15.331 11.794 -25.524 1.00 82.31 79 LEU A C 1
ATOM 627 O O . LEU A 1 79 ? 14.202 11.321 -25.393 1.00 82.31 79 LEU A O 1
ATOM 631 N N . ASN A 1 80 ? 15.676 12.512 -26.594 1.00 78.56 80 ASN A N 1
ATOM 632 C CA . ASN A 1 80 ? 14.756 12.813 -27.695 1.00 78.56 80 ASN A CA 1
ATOM 633 C C . ASN A 1 80 ? 14.107 11.556 -28.294 1.00 78.56 80 ASN A C 1
ATOM 635 O O . ASN A 1 80 ? 12.982 11.631 -28.782 1.00 78.56 80 ASN A O 1
ATOM 639 N N . MET A 1 81 ? 14.818 10.425 -28.286 1.00 82.69 81 MET A N 1
ATOM 640 C CA . MET A 1 81 ? 14.297 9.133 -28.737 1.00 82.69 81 MET A CA 1
ATOM 641 C C . MET A 1 81 ? 13.156 8.635 -27.840 1.00 82.69 81 MET A C 1
ATOM 643 O O . MET A 1 81 ? 12.116 8.220 -28.351 1.00 82.69 81 MET A O 1
ATOM 647 N N . PHE A 1 82 ? 13.315 8.752 -26.518 1.00 84.06 82 PHE A N 1
ATOM 648 C CA . PHE A 1 82 ? 12.311 8.323 -25.550 1.00 84.06 82 PHE A CA 1
ATOM 649 C C . PHE A 1 82 ? 11.116 9.278 -25.531 1.00 84.06 82 PHE A C 1
ATOM 651 O O . PHE A 1 82 ? 9.979 8.830 -25.609 1.00 84.06 82 PHE A O 1
ATOM 658 N N . MET A 1 83 ? 11.355 10.593 -25.514 1.00 80.88 83 MET A N 1
ATOM 659 C CA . MET A 1 83 ? 10.279 11.589 -25.443 1.00 80.88 83 MET A CA 1
ATOM 660 C C . MET A 1 83 ? 9.362 11.570 -26.668 1.00 80.88 83 MET A C 1
ATOM 662 O O . MET A 1 83 ? 8.142 11.614 -26.518 1.00 80.88 83 MET A O 1
ATOM 666 N N . LYS A 1 84 ? 9.913 11.453 -27.886 1.00 80.62 84 LYS A N 1
ATOM 667 C CA . LYS A 1 84 ? 9.078 11.392 -29.099 1.00 80.62 84 LYS A CA 1
ATOM 668 C C . LYS A 1 84 ? 8.358 10.054 -29.271 1.00 80.62 84 LYS A C 1
ATOM 670 O O . LYS A 1 84 ? 7.303 10.024 -29.896 1.00 80.62 84 LYS A O 1
ATOM 675 N N . ASN A 1 85 ? 8.888 8.973 -28.698 1.00 83.75 85 ASN A N 1
ATOM 676 C CA . ASN A 1 85 ? 8.311 7.628 -28.767 1.00 83.75 85 ASN A CA 1
ATOM 677 C C . ASN A 1 85 ? 7.884 7.126 -27.380 1.00 83.75 85 ASN A C 1
ATOM 679 O O . ASN A 1 85 ? 8.031 5.944 -27.070 1.00 83.75 85 ASN A O 1
ATOM 683 N N . PHE A 1 86 ? 7.347 8.012 -26.537 1.00 86.31 86 PHE A N 1
ATOM 684 C CA . PHE A 1 86 ? 7.115 7.734 -25.115 1.00 86.31 86 PHE A CA 1
ATOM 685 C C . PHE A 1 86 ? 6.294 6.462 -24.875 1.00 86.31 86 PHE A C 1
ATOM 687 O O . PHE A 1 86 ? 6.686 5.606 -24.084 1.00 86.31 86 PHE A O 1
ATOM 694 N N . ARG A 1 87 ? 5.190 6.291 -25.618 1.00 89.31 87 ARG A N 1
ATOM 695 C CA . ARG A 1 87 ? 4.347 5.088 -25.535 1.00 89.31 87 ARG A CA 1
ATOM 696 C C . ARG A 1 87 ? 5.151 3.814 -25.800 1.00 89.31 87 ARG A C 1
ATOM 698 O O . ARG A 1 87 ? 5.018 2.850 -25.056 1.00 89.31 87 ARG A O 1
ATOM 705 N N . PHE A 1 88 ? 5.982 3.818 -26.841 1.00 88.62 88 PHE A N 1
ATOM 706 C CA . PHE A 1 88 ? 6.830 2.682 -27.192 1.00 88.62 88 PHE A CA 1
ATOM 707 C C . PHE A 1 88 ? 7.891 2.420 -26.117 1.00 88.62 88 PHE A C 1
ATOM 709 O O . PHE A 1 88 ? 8.074 1.277 -25.707 1.00 88.62 88 PHE A O 1
ATOM 716 N N . GLY A 1 89 ? 8.541 3.474 -25.612 1.00 89.81 89 GLY A N 1
ATOM 717 C CA . GLY A 1 89 ? 9.525 3.371 -24.534 1.00 89.81 89 GLY A CA 1
ATOM 718 C C . GLY A 1 89 ? 8.940 2.728 -23.276 1.00 89.81 89 GLY A C 1
ATOM 719 O O . GLY A 1 89 ? 9.493 1.753 -22.770 1.00 89.81 89 GLY A O 1
ATOM 720 N N . VAL A 1 90 ? 7.779 3.205 -22.818 1.00 92.12 90 VAL A N 1
ATOM 721 C CA . VAL A 1 90 ? 7.067 2.632 -21.662 1.00 92.12 90 VAL A CA 1
ATOM 722 C C . VAL A 1 90 ? 6.610 1.199 -21.940 1.00 92.12 90 VAL A C 1
ATOM 724 O O . VAL A 1 90 ? 6.827 0.324 -21.104 1.00 92.12 90 VAL A O 1
ATOM 727 N N . ALA A 1 91 ? 6.041 0.928 -23.119 1.00 92.94 91 ALA A N 1
ATOM 728 C CA . ALA A 1 91 ? 5.621 -0.418 -23.511 1.00 92.94 91 ALA A CA 1
ATOM 729 C C . ALA A 1 91 ? 6.789 -1.408 -23.495 1.00 92.94 91 ALA A C 1
ATOM 731 O O . ALA A 1 91 ? 6.639 -2.530 -23.019 1.00 92.94 91 ALA A O 1
ATOM 732 N N . LYS A 1 92 ? 7.972 -0.987 -23.951 1.00 91.19 92 LYS A N 1
ATOM 733 C CA . LYS A 1 92 ? 9.174 -1.814 -23.911 1.00 91.19 92 LYS A CA 1
ATOM 734 C C . LYS A 1 92 ? 9.661 -2.065 -22.485 1.00 91.19 92 LYS A C 1
ATOM 736 O O . LYS A 1 92 ? 9.982 -3.205 -22.166 1.00 91.19 92 LYS A O 1
ATOM 741 N N . LEU A 1 93 ? 9.687 -1.046 -21.624 1.00 94.44 93 LEU A N 1
ATOM 742 C CA . LEU A 1 93 ? 10.060 -1.211 -20.213 1.00 94.44 93 LEU A CA 1
ATOM 743 C C . LEU A 1 93 ? 9.121 -2.198 -19.495 1.00 94.44 93 LEU A C 1
ATOM 745 O O . LEU A 1 93 ? 9.587 -3.122 -18.830 1.00 94.44 93 LEU A O 1
ATOM 749 N N . LEU A 1 94 ? 7.806 -2.060 -19.688 1.00 95.38 94 LEU A N 1
ATOM 750 C CA . LEU A 1 94 ? 6.812 -2.987 -19.136 1.00 95.38 94 LEU A CA 1
ATOM 751 C C . LEU A 1 94 ? 6.923 -4.391 -19.744 1.00 95.38 94 LEU A C 1
ATOM 753 O O . LEU A 1 94 ? 6.874 -5.385 -19.020 1.00 95.38 94 LEU A O 1
ATOM 757 N N . GLY A 1 95 ? 7.134 -4.482 -21.059 1.00 94.38 95 GLY A N 1
ATOM 758 C CA . GLY A 1 95 ? 7.351 -5.743 -21.761 1.00 94.38 95 GLY A CA 1
ATOM 759 C C . GLY A 1 95 ? 8.569 -6.495 -21.229 1.00 94.38 95 GLY A C 1
ATOM 760 O O . GLY A 1 95 ? 8.477 -7.691 -20.962 1.00 94.38 95 GLY A O 1
ATOM 761 N N . MET A 1 96 ? 9.681 -5.796 -20.977 1.00 93.69 96 MET A N 1
ATOM 762 C CA . MET A 1 96 ? 10.865 -6.384 -20.345 1.00 93.69 96 MET A CA 1
ATOM 763 C C . MET A 1 96 ? 10.537 -6.959 -18.967 1.00 93.69 96 MET A C 1
ATOM 765 O O . MET A 1 96 ? 10.881 -8.109 -18.695 1.00 93.69 96 MET A O 1
ATOM 769 N N . LEU A 1 97 ? 9.813 -6.211 -18.129 1.00 94.19 97 LEU A N 1
ATOM 770 C CA . LEU A 1 97 ? 9.396 -6.689 -16.811 1.00 94.19 97 LEU A CA 1
ATOM 771 C C . LEU A 1 97 ? 8.567 -7.981 -16.914 1.00 94.19 97 LEU A C 1
ATOM 773 O O . LEU A 1 97 ? 8.864 -8.956 -16.224 1.00 94.19 97 LEU A O 1
ATOM 777 N N . GLY A 1 98 ? 7.605 -8.018 -17.842 1.00 93.56 98 GLY A N 1
ATOM 778 C CA . GLY A 1 98 ? 6.797 -9.204 -18.130 1.00 93.56 98 GLY A CA 1
ATOM 779 C C . GLY A 1 98 ? 7.631 -10.402 -18.595 1.00 93.56 98 GLY A C 1
ATOM 780 O O . GLY A 1 98 ? 7.488 -11.495 -18.048 1.00 93.56 98 GLY A O 1
ATOM 781 N N . THR A 1 99 ? 8.557 -10.196 -19.540 1.00 92.81 99 THR A N 1
ATOM 782 C CA . THR A 1 99 ? 9.435 -11.273 -20.035 1.00 92.81 99 THR A CA 1
ATOM 783 C C . THR A 1 99 ? 10.337 -11.836 -18.943 1.00 92.81 99 THR A C 1
ATOM 785 O O . THR A 1 99 ? 10.508 -13.050 -18.860 1.00 92.81 99 THR A O 1
ATOM 788 N N . PHE A 1 100 ? 10.872 -10.992 -18.055 1.00 91.12 100 PHE A N 1
ATOM 789 C CA . PHE A 1 100 ? 11.656 -11.474 -16.925 1.00 91.12 100 PHE A CA 1
ATOM 790 C C . PHE A 1 100 ? 10.813 -12.304 -15.955 1.00 91.12 100 PHE A C 1
ATOM 792 O O . PHE A 1 100 ? 11.303 -13.317 -15.461 1.00 91.12 100 PHE A O 1
ATOM 799 N N . SER A 1 101 ? 9.557 -11.923 -15.704 1.00 91.69 101 SER A N 1
ATOM 800 C CA . SER A 1 101 ? 8.638 -12.735 -14.898 1.00 91.69 101 SER A CA 1
ATOM 801 C C . SER A 1 101 ? 8.370 -14.098 -15.531 1.00 91.69 101 SER A C 1
ATOM 803 O O . SER A 1 101 ? 8.398 -15.109 -14.834 1.00 91.69 101 SER A O 1
ATOM 805 N N . ASP A 1 102 ? 8.156 -14.145 -16.846 1.00 91.56 102 ASP A N 1
ATOM 806 C CA . ASP A 1 102 ? 7.945 -15.402 -17.572 1.00 91.56 102 ASP A CA 1
ATOM 807 C C . ASP A 1 102 ? 9.177 -16.308 -17.532 1.00 91.56 102 ASP A C 1
ATOM 809 O O . ASP A 1 102 ? 9.062 -17.506 -17.269 1.00 91.56 102 ASP A O 1
ATOM 813 N N . MET A 1 103 ? 10.367 -15.733 -17.698 1.00 89.25 103 MET A N 1
ATOM 814 C CA . MET A 1 103 ? 11.621 -16.473 -17.572 1.00 89.25 103 MET A CA 1
ATOM 815 C C . MET A 1 103 ? 11.806 -17.017 -16.153 1.00 89.25 103 MET A C 1
ATOM 817 O O . MET A 1 103 ? 12.101 -18.198 -15.985 1.00 89.25 103 MET A O 1
ATOM 821 N N . THR A 1 104 ? 11.580 -16.199 -15.120 1.00 88.69 104 THR A N 1
ATOM 822 C CA . THR A 1 104 ? 11.662 -16.646 -13.722 1.00 88.69 104 THR A CA 1
ATOM 823 C C . THR A 1 104 ? 10.665 -17.776 -13.431 1.00 88.69 104 THR A C 1
ATOM 825 O O . THR A 1 104 ? 11.041 -18.766 -12.803 1.00 88.69 104 THR A O 1
ATOM 828 N N . LEU A 1 105 ? 9.435 -17.709 -13.951 1.00 88.44 105 LEU A N 1
ATOM 829 C CA . LEU A 1 105 ? 8.458 -18.798 -13.833 1.00 88.44 105 LEU A CA 1
ATOM 830 C C . LEU A 1 105 ? 8.917 -20.092 -14.511 1.00 88.44 105 LEU A C 1
ATOM 832 O O . LEU A 1 105 ? 8.741 -21.169 -13.940 1.00 88.44 105 LEU A O 1
ATOM 836 N N . LEU A 1 106 ? 9.517 -20.006 -15.702 1.00 87.81 106 LEU A N 1
ATOM 837 C CA . LEU A 1 106 ? 10.059 -21.172 -16.404 1.00 87.81 106 LEU A CA 1
ATOM 838 C C . LEU A 1 106 ? 11.168 -21.855 -15.594 1.00 87.81 106 LEU A C 1
ATOM 840 O O . LEU A 1 106 ? 11.173 -23.082 -15.492 1.00 87.81 106 LEU A O 1
ATOM 844 N N . TYR A 1 107 ? 12.065 -21.081 -14.976 1.00 85.94 107 TYR A N 1
ATOM 845 C CA . TYR A 1 107 ? 13.100 -21.624 -14.088 1.00 85.94 107 TYR A CA 1
ATOM 846 C C . TYR A 1 107 ? 12.502 -22.321 -12.860 1.00 85.94 107 TYR A C 1
ATOM 848 O O . TYR A 1 107 ? 12.931 -23.421 -12.507 1.00 85.94 107 TYR A O 1
ATOM 856 N N . ILE A 1 108 ? 11.474 -21.728 -12.240 1.00 85.38 108 ILE A N 1
ATOM 857 C CA . ILE A 1 108 ? 10.770 -22.338 -11.101 1.00 85.38 108 ILE A CA 1
ATOM 858 C C . ILE A 1 108 ? 10.108 -23.656 -11.515 1.00 85.38 108 ILE A C 1
ATOM 860 O O . ILE A 1 108 ? 10.328 -24.678 -10.866 1.00 85.38 108 ILE A O 1
ATOM 864 N N . HIS A 1 109 ? 9.328 -23.647 -12.600 1.00 86.56 109 HIS A N 1
ATOM 865 C CA . HIS A 1 109 ? 8.568 -24.811 -13.060 1.00 86.56 109 HIS A CA 1
ATOM 866 C C . HIS A 1 109 ? 9.478 -25.978 -13.458 1.00 86.56 109 HIS A C 1
ATOM 868 O O . HIS A 1 109 ? 9.207 -27.126 -13.112 1.00 86.56 109 HIS A O 1
ATOM 874 N N . ASN A 1 110 ? 10.573 -25.685 -14.159 1.00 86.75 110 ASN A N 1
ATOM 875 C CA . ASN A 1 110 ? 11.497 -26.707 -14.643 1.00 86.75 110 ASN A CA 1
ATOM 876 C C . ASN A 1 110 ? 12.548 -27.118 -13.599 1.00 86.75 110 ASN A C 1
ATOM 878 O O . ASN A 1 110 ? 13.372 -27.976 -13.899 1.00 86.75 110 ASN A O 1
ATOM 882 N N . GLN A 1 111 ? 12.529 -26.522 -12.398 1.00 80.31 111 GLN A N 1
ATOM 883 C CA . GLN A 1 111 ? 13.517 -26.749 -11.334 1.00 80.31 111 GLN A CA 1
ATOM 884 C C . GLN A 1 111 ? 14.968 -26.570 -11.816 1.00 80.31 111 GLN A C 1
ATOM 886 O O . GLN A 1 111 ? 15.871 -27.282 -11.386 1.00 80.31 111 GLN A O 1
ATOM 891 N N . ILE A 1 112 ? 15.182 -25.621 -12.729 1.00 81.75 112 ILE A N 1
ATOM 892 C CA . ILE A 1 112 ? 16.505 -25.302 -13.266 1.00 81.75 112 ILE A CA 1
ATOM 893 C C . ILE A 1 112 ? 17.104 -24.206 -12.387 1.00 81.75 112 ILE A C 1
ATOM 895 O O . ILE A 1 112 ? 16.493 -23.146 -12.229 1.00 81.75 112 ILE A O 1
ATOM 899 N N . GLU A 1 113 ? 18.290 -24.448 -11.831 1.00 78.81 113 GLU A N 1
ATOM 900 C CA . GLU A 1 113 ? 19.061 -23.402 -11.159 1.00 78.81 113 GLU A CA 1
ATOM 901 C C . GLU A 1 113 ? 19.675 -22.472 -12.218 1.00 78.81 113 GLU A C 1
ATOM 903 O O . GLU A 1 113 ? 20.409 -22.944 -13.092 1.00 78.81 113 GLU A O 1
ATOM 908 N N . PRO A 1 114 ? 19.329 -21.171 -12.214 1.00 75.56 114 PRO A N 1
ATOM 909 C CA . PRO A 1 114 ? 19.920 -20.217 -13.138 1.00 75.56 114 PRO A CA 1
ATOM 910 C C . PRO A 1 114 ? 21.385 -19.962 -12.774 1.00 75.56 114 PRO A C 1
ATOM 912 O O . PRO A 1 114 ? 21.765 -20.013 -11.607 1.00 75.56 114 PRO A O 1
ATOM 915 N N . ASP A 1 115 ? 22.192 -19.632 -13.779 1.00 81.56 115 ASP A N 1
ATOM 916 C CA . ASP A 1 115 ? 23.560 -19.154 -13.570 1.00 81.56 115 ASP A CA 1
ATOM 917 C C . ASP A 1 115 ? 23.555 -17.899 -12.670 1.00 81.56 115 ASP A C 1
ATOM 919 O O . ASP A 1 115 ? 22.755 -16.981 -12.884 1.00 81.56 115 ASP A O 1
ATOM 923 N N . GLU A 1 116 ? 24.445 -17.840 -11.673 1.00 79.25 116 GLU A N 1
ATOM 924 C CA . GLU A 1 116 ? 24.557 -16.708 -10.740 1.00 79.25 116 GLU A CA 1
ATOM 925 C C . GLU A 1 116 ? 24.793 -15.390 -11.484 1.00 79.25 116 GLU A C 1
ATOM 927 O O . GLU A 1 116 ? 24.246 -14.346 -11.116 1.00 79.25 116 GLU A O 1
ATOM 932 N N . LYS A 1 117 ? 25.569 -15.441 -12.574 1.00 80.69 117 LYS A N 1
ATOM 933 C CA . LYS A 1 117 ? 25.812 -14.277 -13.428 1.00 80.69 117 LYS A CA 1
ATOM 934 C C . LYS A 1 117 ? 24.520 -13.785 -14.077 1.00 80.69 117 LYS A C 1
ATOM 936 O O . LYS A 1 117 ? 24.213 -12.595 -14.020 1.00 80.69 117 LYS A O 1
ATOM 941 N N . PHE A 1 118 ? 23.741 -14.703 -14.648 1.00 82.06 118 PHE A N 1
ATOM 942 C CA . PHE A 1 118 ? 22.451 -14.378 -15.251 1.00 82.06 118 PHE A CA 1
ATOM 943 C C . PHE A 1 118 ? 21.485 -13.788 -14.219 1.00 82.06 118 PHE A C 1
ATOM 945 O O . PHE A 1 118 ? 20.768 -12.836 -14.522 1.00 82.06 118 PHE A O 1
ATOM 952 N N . LEU A 1 119 ? 21.472 -14.323 -12.995 1.00 80.69 119 LEU A N 1
ATOM 953 C CA . LEU A 1 119 ? 20.606 -13.831 -11.930 1.00 80.69 119 LEU A CA 1
ATOM 954 C C . LEU A 1 119 ? 20.931 -12.381 -11.551 1.00 80.69 119 LEU A C 1
ATOM 956 O O . LEU A 1 119 ? 20.018 -11.556 -11.462 1.00 80.69 119 LEU A O 1
ATOM 960 N N . ARG A 1 120 ? 22.222 -12.068 -11.400 1.00 79.81 120 ARG A N 1
ATOM 961 C CA . ARG A 1 120 ? 22.712 -10.720 -11.087 1.00 79.81 120 ARG A CA 1
ATOM 962 C C . ARG A 1 120 ? 22.395 -9.723 -12.199 1.00 79.81 120 ARG A C 1
ATOM 964 O O . ARG A 1 120 ? 21.849 -8.654 -11.935 1.00 79.81 120 ARG A O 1
ATOM 971 N N . GLU A 1 121 ? 22.679 -10.082 -13.451 1.00 82.88 121 GLU A N 1
ATOM 972 C CA . GLU A 1 121 ? 22.359 -9.239 -14.609 1.00 82.88 121 GLU A CA 1
ATOM 973 C C . GLU A 1 121 ? 20.842 -9.020 -14.723 1.00 82.88 121 GLU A C 1
ATOM 975 O O . GLU A 1 121 ? 20.380 -7.890 -14.875 1.00 82.88 121 GLU A O 1
ATOM 980 N N . SER A 1 122 ? 20.043 -10.082 -14.575 1.00 86.12 122 SER A N 1
ATOM 981 C CA . SER A 1 122 ? 18.578 -10.002 -14.586 1.00 86.12 122 SER A CA 1
ATOM 982 C C . SER A 1 122 ? 18.046 -9.063 -13.500 1.00 86.12 122 SER A C 1
ATOM 984 O O . SER A 1 122 ? 17.161 -8.252 -13.780 1.00 86.12 122 SER A O 1
ATOM 986 N N . ALA A 1 123 ? 18.581 -9.142 -12.277 1.00 85.56 123 ALA A N 1
ATOM 987 C CA . ALA A 1 123 ? 18.220 -8.245 -11.183 1.00 85.56 123 ALA A CA 1
ATOM 988 C C . ALA A 1 123 ? 18.567 -6.786 -11.508 1.00 85.56 123 ALA A C 1
ATOM 990 O O . ALA A 1 123 ? 17.703 -5.922 -11.380 1.00 85.56 123 ALA A O 1
ATOM 991 N N . ALA A 1 124 ? 19.760 -6.519 -12.044 1.00 87.44 124 ALA A N 1
ATOM 992 C CA . ALA A 1 124 ? 20.178 -5.181 -12.462 1.00 87.44 124 ALA A CA 1
ATOM 993 C C . ALA A 1 124 ? 19.251 -4.558 -13.522 1.00 87.44 124 ALA A C 1
ATOM 995 O O . ALA A 1 124 ? 18.852 -3.395 -13.406 1.00 87.44 124 ALA A O 1
ATOM 996 N N . TYR A 1 125 ? 18.851 -5.336 -14.536 1.00 90.00 125 TYR A N 1
ATOM 997 C CA . TYR A 1 125 ? 17.874 -4.876 -15.527 1.00 90.00 125 TYR A CA 1
ATOM 998 C C . TYR A 1 125 ? 16.519 -4.564 -14.882 1.00 90.00 125 TYR A C 1
ATOM 1000 O O . TYR A 1 125 ? 15.936 -3.520 -15.174 1.00 90.00 125 TYR A O 1
ATOM 1008 N N . LYS A 1 126 ? 16.017 -5.439 -13.999 1.00 91.69 126 LYS A N 1
ATOM 1009 C CA . LYS A 1 126 ? 14.747 -5.222 -13.285 1.00 91.69 126 LYS A CA 1
ATOM 1010 C C . LYS A 1 126 ? 14.804 -3.964 -12.414 1.00 91.69 126 LYS A C 1
ATOM 1012 O O . LYS A 1 126 ? 13.891 -3.148 -12.492 1.00 91.69 126 LYS A O 1
ATOM 1017 N N . GLU A 1 127 ? 15.875 -3.777 -11.642 1.00 90.88 127 GLU A N 1
ATOM 1018 C CA . GLU A 1 127 ? 16.095 -2.595 -10.799 1.00 90.88 127 GLU A CA 1
ATOM 1019 C C . GLU A 1 127 ? 16.068 -1.311 -11.638 1.00 90.88 127 GLU A C 1
ATOM 1021 O O . GLU A 1 127 ? 15.295 -0.397 -11.345 1.00 90.88 127 GLU A O 1
ATOM 1026 N N . PHE A 1 128 ? 16.837 -1.259 -12.732 1.00 91.19 128 PHE A N 1
ATOM 1027 C CA . PHE A 1 128 ? 16.865 -0.091 -13.613 1.00 91.19 128 PHE A CA 1
ATOM 1028 C C . PHE A 1 128 ? 15.490 0.210 -14.231 1.00 91.19 128 PHE A C 1
ATOM 1030 O O . PHE A 1 128 ? 15.051 1.362 -14.242 1.00 91.19 128 PHE A O 1
ATOM 1037 N N . VAL A 1 129 ? 14.792 -0.818 -14.727 1.00 93.50 129 VAL A N 1
ATOM 1038 C CA . VAL A 1 129 ? 13.453 -0.681 -15.323 1.00 93.50 129 VAL A CA 1
ATOM 1039 C C . VAL A 1 129 ? 12.448 -0.148 -14.299 1.00 93.50 129 VAL A C 1
ATOM 1041 O O . VAL A 1 129 ? 11.710 0.788 -14.605 1.00 93.50 129 VAL A O 1
ATOM 1044 N N . LEU A 1 130 ? 12.437 -0.694 -13.079 1.00 94.19 130 LEU A N 1
ATOM 1045 C CA . LEU A 1 130 ? 11.542 -0.247 -12.009 1.00 94.19 130 LEU A CA 1
ATOM 1046 C C . LEU A 1 130 ? 11.829 1.204 -11.603 1.00 94.19 130 LEU A C 1
ATOM 1048 O O . LEU A 1 130 ? 10.894 1.988 -11.462 1.00 94.19 130 LEU A O 1
ATOM 1052 N N . ILE A 1 131 ? 13.103 1.596 -11.493 1.00 91.31 131 ILE A N 1
ATOM 1053 C CA . ILE A 1 131 ? 13.500 2.982 -11.199 1.00 91.31 131 ILE A CA 1
ATOM 1054 C C . ILE A 1 131 ? 13.043 3.939 -12.308 1.00 91.31 131 ILE A C 1
ATOM 1056 O O . ILE A 1 131 ? 12.501 5.007 -12.017 1.00 91.31 131 ILE A O 1
ATOM 1060 N N . ALA A 1 132 ? 13.221 3.568 -13.579 1.00 91.81 132 ALA A N 1
ATOM 1061 C CA . ALA A 1 132 ? 12.774 4.383 -14.707 1.00 91.81 132 ALA A CA 1
ATOM 1062 C C . ALA A 1 132 ? 11.246 4.572 -14.703 1.00 91.81 132 ALA A C 1
ATOM 1064 O O . ALA A 1 132 ? 10.762 5.691 -14.878 1.00 91.81 132 ALA A O 1
ATOM 1065 N N . LEU A 1 133 ? 10.483 3.505 -14.441 1.00 93.38 133 LEU A N 1
ATOM 1066 C CA . LEU A 1 133 ? 9.026 3.581 -14.302 1.00 93.38 133 LEU A CA 1
ATOM 1067 C C . LEU A 1 133 ? 8.612 4.429 -13.087 1.00 93.38 133 LEU A C 1
ATOM 1069 O O . LEU A 1 133 ? 7.687 5.233 -13.199 1.00 93.38 133 LEU A O 1
ATOM 1073 N N . LEU A 1 134 ? 9.307 4.309 -11.949 1.00 90.62 134 LEU A N 1
ATOM 1074 C CA . LEU A 1 134 ? 9.029 5.109 -10.749 1.00 90.62 134 LEU A CA 1
ATOM 1075 C C . LEU A 1 134 ? 9.205 6.595 -11.034 1.00 90.62 134 LEU A C 1
ATOM 1077 O O . LEU A 1 134 ? 8.351 7.396 -10.664 1.00 90.62 134 LEU A O 1
ATOM 1081 N N . LEU A 1 135 ? 10.281 6.963 -11.732 1.00 88.00 135 LEU A N 1
ATOM 1082 C CA . LEU A 1 135 ? 10.514 8.336 -12.165 1.00 88.00 135 LEU A CA 1
ATOM 1083 C C . LEU A 1 135 ? 9.390 8.846 -13.070 1.00 88.00 135 LEU A C 1
ATOM 1085 O O . LEU A 1 135 ? 8.898 9.949 -12.846 1.00 88.00 135 LEU A O 1
ATOM 1089 N N . ILE A 1 136 ? 8.941 8.047 -14.044 1.00 88.38 136 ILE A N 1
ATOM 1090 C CA . ILE A 1 136 ? 7.833 8.412 -14.940 1.00 88.38 136 ILE A CA 1
ATOM 1091 C C . ILE A 1 136 ? 6.565 8.747 -14.141 1.00 88.38 136 ILE A C 1
ATOM 1093 O O . ILE A 1 136 ? 5.955 9.798 -14.353 1.00 88.38 136 ILE A O 1
ATOM 1097 N N . VAL A 1 137 ? 6.184 7.882 -13.196 1.00 85.38 137 VAL A N 1
ATOM 1098 C CA . VAL A 1 137 ? 4.971 8.079 -12.388 1.00 85.38 137 VAL A CA 1
ATOM 1099 C C . VAL A 1 137 ? 5.149 9.240 -11.401 1.00 85.38 137 VAL A C 1
ATOM 1101 O O . VAL A 1 137 ? 4.239 10.055 -11.232 1.00 85.38 137 VAL A O 1
ATOM 1104 N N . ARG A 1 138 ? 6.331 9.385 -10.786 1.00 81.06 138 ARG A N 1
ATOM 1105 C CA . ARG A 1 138 ? 6.608 10.446 -9.805 1.00 81.06 138 ARG A CA 1
ATOM 1106 C C . ARG A 1 138 ? 6.682 11.840 -10.417 1.00 81.06 138 ARG A C 1
ATOM 1108 O O . ARG A 1 138 ? 6.127 12.758 -9.819 1.00 81.06 138 ARG A O 1
ATOM 1115 N N . LEU A 1 139 ? 7.306 11.995 -11.587 1.00 74.00 139 LEU A N 1
ATOM 1116 C CA . LEU A 1 139 ? 7.421 13.286 -12.276 1.00 74.00 139 LEU A CA 1
ATOM 1117 C C . LEU A 1 139 ? 6.051 13.824 -12.713 1.00 74.00 139 LEU A C 1
ATOM 1119 O O . LEU A 1 139 ? 5.809 15.024 -12.613 1.00 74.00 139 LEU A O 1
ATOM 1123 N N . LYS A 1 140 ? 5.128 12.948 -13.135 1.00 66.62 140 LYS A N 1
ATOM 1124 C CA . LYS A 1 140 ? 3.754 13.342 -13.486 1.00 66.62 140 LYS A CA 1
ATOM 1125 C C . LYS A 1 140 ? 2.848 13.516 -12.261 1.00 66.62 140 LYS A C 1
ATOM 1127 O O . LYS A 1 140 ? 1.966 14.367 -12.273 1.00 66.62 140 LYS A O 1
ATOM 1132 N N . GLY A 1 141 ? 3.052 12.715 -11.214 1.00 55.69 141 GLY A N 1
ATOM 1133 C CA . GLY A 1 141 ? 2.243 12.722 -9.990 1.00 55.69 141 GLY A CA 1
ATOM 1134 C C . GLY A 1 141 ? 2.599 13.809 -8.965 1.00 55.69 141 GLY A C 1
ATOM 1135 O O . GLY A 1 141 ? 2.051 13.789 -7.863 1.00 55.69 141 GLY A O 1
ATOM 1136 N N . GLY A 1 142 ? 3.537 14.713 -9.271 1.00 55.31 142 GLY A N 1
ATOM 1137 C CA . GLY A 1 142 ? 3.917 15.826 -8.397 1.00 55.31 142 GLY A CA 1
ATOM 1138 C C . GLY A 1 142 ? 2.801 16.868 -8.275 1.00 55.31 142 GLY A C 1
ATOM 1139 O O . GLY A 1 142 ? 2.188 17.263 -9.264 1.00 55.31 142 GLY A O 1
ATOM 1140 N N . THR A 1 143 ? 2.523 17.328 -7.054 1.00 43.22 143 THR A N 1
ATOM 1141 C CA . THR A 1 143 ? 1.574 18.433 -6.844 1.00 43.22 143 THR A CA 1
ATOM 1142 C C . THR A 1 143 ? 2.190 19.753 -7.326 1.00 43.22 143 THR A C 1
ATOM 1144 O O . THR A 1 143 ? 3.387 19.989 -7.154 1.00 43.22 143 THR A O 1
ATOM 1147 N N . ALA A 1 144 ? 1.372 20.646 -7.894 1.00 38.41 144 ALA A N 1
ATOM 1148 C CA . ALA A 1 144 ? 1.787 21.937 -8.466 1.00 38.41 144 ALA A CA 1
ATOM 1149 C C . ALA A 1 144 ? 2.599 22.856 -7.518 1.00 38.41 144 ALA A C 1
ATOM 1151 O O . ALA A 1 144 ? 3.219 23.828 -7.950 1.00 38.41 144 ALA A O 1
ATOM 1152 N N . THR A 1 145 ? 2.615 22.563 -6.216 1.00 37.62 145 THR A N 1
ATOM 1153 C CA . THR A 1 145 ? 3.398 23.272 -5.196 1.00 37.62 145 THR A CA 1
ATOM 1154 C C . THR A 1 145 ? 4.884 22.900 -5.197 1.00 37.62 145 THR A C 1
ATOM 1156 O O . THR A 1 145 ? 5.713 23.780 -4.983 1.00 37.62 145 THR A O 1
ATOM 1159 N N . GLU A 1 146 ? 5.246 21.647 -5.497 1.00 43.16 146 GLU A N 1
ATOM 1160 C CA . GLU A 1 146 ? 6.654 21.213 -5.608 1.00 43.16 146 GLU A CA 1
ATOM 1161 C C . GLU A 1 146 ? 7.288 21.663 -6.940 1.00 43.16 146 GLU A C 1
ATOM 1163 O O . GLU A 1 146 ? 8.499 21.858 -7.040 1.00 43.16 146 GLU A O 1
ATOM 1168 N N . GLN A 1 147 ? 6.460 21.935 -7.951 1.00 42.53 147 GLN A N 1
ATOM 1169 C CA . GLN A 1 147 ? 6.897 22.374 -9.279 1.00 42.53 147 GLN A CA 1
ATOM 1170 C C . GLN A 1 147 ? 7.434 23.817 -9.294 1.00 42.53 147 GLN A C 1
ATOM 1172 O O . GLN A 1 147 ? 8.317 24.133 -10.089 1.00 42.53 147 GLN A O 1
ATOM 1177 N N . LYS A 1 148 ? 6.995 24.694 -8.376 1.00 37.91 148 LYS A N 1
ATOM 1178 C CA . LYS A 1 148 ? 7.428 26.107 -8.351 1.00 37.91 148 LYS A CA 1
ATOM 1179 C C . LYS A 1 148 ? 8.900 26.316 -7.982 1.00 37.91 148 LYS A C 1
ATOM 1181 O O . LYS A 1 148 ? 9.463 27.334 -8.370 1.00 37.91 148 LYS A O 1
ATOM 1186 N N . HIS A 1 149 ? 9.537 25.372 -7.287 1.00 39.22 149 HIS A N 1
ATOM 1187 C CA . HIS A 1 149 ? 10.970 25.456 -6.972 1.00 39.22 149 HIS A CA 1
ATOM 1188 C C . HIS A 1 149 ? 11.877 24.768 -8.006 1.00 39.22 149 HIS A C 1
ATOM 1190 O O . HIS A 1 149 ? 13.078 25.023 -8.007 1.00 39.22 149 HIS A O 1
ATOM 1196 N N . SER A 1 150 ? 11.323 23.961 -8.921 1.00 40.94 150 SER A N 1
ATOM 1197 C CA . SER A 1 150 ? 12.080 23.254 -9.974 1.00 40.94 150 SER A CA 1
ATOM 1198 C C . SER A 1 150 ? 11.829 23.800 -11.393 1.00 40.94 150 SER A C 1
ATOM 1200 O O . SER A 1 150 ? 12.484 23.392 -12.350 1.00 40.94 150 SER A O 1
ATOM 1202 N N . ALA A 1 151 ? 10.915 24.767 -11.539 1.00 35.62 151 ALA A N 1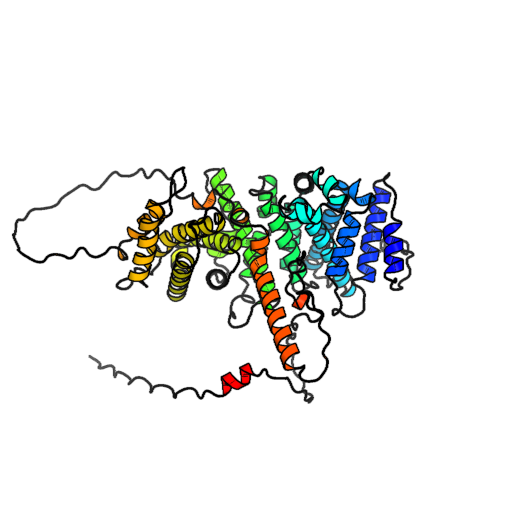
ATOM 1203 C CA . ALA A 1 151 ? 10.473 25.315 -12.825 1.00 35.62 151 ALA A CA 1
ATOM 1204 C C . ALA A 1 151 ? 11.549 26.056 -13.637 1.00 35.62 151 ALA A C 1
ATOM 1206 O O . ALA A 1 151 ? 11.301 26.391 -14.791 1.00 35.62 151 ALA A O 1
ATOM 1207 N N . ASN A 1 152 ? 12.736 26.317 -13.084 1.00 37.69 152 ASN A N 1
ATOM 1208 C CA . ASN A 1 152 ? 13.704 27.149 -13.790 1.00 37.69 152 ASN A CA 1
ATOM 1209 C C . ASN A 1 152 ? 14.617 26.421 -14.783 1.00 37.69 152 ASN A C 1
ATOM 1211 O O . ASN A 1 152 ? 15.323 27.140 -15.472 1.00 37.69 152 ASN A O 1
ATOM 1215 N N . ASN A 1 153 ? 14.626 25.081 -14.920 1.00 41.59 153 ASN A N 1
ATOM 1216 C CA . ASN A 1 153 ? 15.639 24.439 -15.790 1.00 41.59 153 ASN A CA 1
ATOM 1217 C C . ASN A 1 153 ? 15.276 23.147 -16.565 1.00 41.59 153 ASN A C 1
ATOM 1219 O O . ASN A 1 153 ? 16.164 22.628 -17.233 1.00 41.59 153 ASN A O 1
ATOM 1223 N N . ASN A 1 154 ? 14.048 22.603 -16.551 1.00 50.56 154 ASN A N 1
ATOM 1224 C CA . ASN A 1 154 ? 13.797 21.280 -17.167 1.00 50.56 154 ASN A CA 1
ATOM 1225 C C . ASN A 1 154 ? 12.669 21.267 -18.222 1.00 50.56 154 ASN A C 1
ATOM 1227 O O . ASN A 1 154 ? 11.493 21.187 -17.877 1.00 50.56 154 ASN A O 1
ATOM 1231 N N . GLU A 1 155 ? 13.035 21.226 -19.512 1.00 50.59 155 GLU A N 1
ATOM 1232 C CA . GLU A 1 155 ? 12.119 21.042 -20.664 1.00 50.59 155 GLU A CA 1
ATOM 1233 C C . GLU A 1 155 ? 11.341 19.704 -20.642 1.00 50.59 155 GLU A C 1
ATOM 1235 O O . GLU A 1 155 ? 10.307 19.569 -21.287 1.00 50.59 155 GLU A O 1
ATOM 1240 N N . CYS A 1 156 ? 11.797 18.703 -19.881 1.00 47.66 156 CYS A N 1
ATOM 1241 C CA . CYS A 1 156 ? 11.137 17.394 -19.781 1.00 47.66 156 CYS A CA 1
ATOM 1242 C C . CYS A 1 156 ? 9.788 17.447 -19.041 1.00 47.66 156 CYS A C 1
ATOM 1244 O O . CYS A 1 156 ? 8.830 16.776 -19.435 1.00 47.66 156 CYS A O 1
ATOM 1246 N N . LEU A 1 157 ? 9.687 18.286 -18.002 1.00 54.50 157 LEU A N 1
ATOM 1247 C CA . LEU A 1 157 ? 8.460 18.431 -17.213 1.00 54.50 157 LEU A CA 1
ATOM 1248 C C . LEU A 1 157 ? 7.314 18.986 -18.071 1.00 54.50 157 LEU A C 1
ATOM 1250 O O . LEU A 1 157 ? 6.198 18.483 -17.988 1.00 54.50 157 LEU A O 1
ATOM 1254 N N . SER A 1 158 ? 7.603 19.927 -18.975 1.00 51.44 158 SER A N 1
ATOM 1255 C CA . SER A 1 158 ? 6.580 20.578 -19.803 1.00 51.44 158 SER A CA 1
ATOM 1256 C C . SER A 1 158 ? 5.991 19.671 -20.894 1.00 51.44 158 SER A C 1
ATOM 1258 O O . SER A 1 158 ? 4.824 19.827 -21.252 1.00 51.44 158 SER A O 1
ATOM 1260 N N . MET A 1 159 ? 6.748 18.693 -21.413 1.00 55.81 159 MET A N 1
ATOM 1261 C CA . MET A 1 159 ? 6.216 17.703 -22.364 1.00 55.81 159 MET A CA 1
ATOM 1262 C C . MET A 1 159 ? 5.516 16.526 -21.675 1.00 55.81 159 MET A C 1
ATOM 1264 O O . MET A 1 159 ? 4.457 16.102 -22.138 1.00 55.81 159 MET A O 1
ATOM 1268 N N . LEU A 1 160 ? 6.039 16.017 -20.552 1.00 59.47 160 LEU A N 1
ATOM 1269 C CA . LEU A 1 160 ? 5.325 15.006 -19.758 1.00 59.47 160 LEU A CA 1
ATOM 1270 C C . LEU A 1 160 ? 4.000 15.554 -19.209 1.00 59.47 160 LEU A C 1
ATOM 1272 O O . LEU A 1 160 ? 3.031 14.807 -19.079 1.00 59.47 160 LEU A O 1
ATOM 1276 N N . GLU A 1 161 ? 3.908 16.859 -18.948 1.00 58.28 161 GLU A N 1
ATOM 1277 C CA . GLU A 1 161 ? 2.658 17.547 -18.611 1.00 58.28 161 GLU A CA 1
ATOM 1278 C C . GLU A 1 161 ? 1.582 17.413 -19.703 1.00 58.28 161 GLU A C 1
ATOM 1280 O O . GLU A 1 161 ? 0.409 17.265 -19.360 1.00 58.28 161 GLU A O 1
ATOM 1285 N N . GLN A 1 162 ? 1.963 17.357 -20.983 1.00 57.81 162 GLN A N 1
ATOM 1286 C CA . GLN A 1 162 ? 1.038 17.164 -22.111 1.00 57.81 162 GLN A CA 1
ATOM 1287 C C . GLN A 1 162 ? 0.671 15.690 -22.340 1.00 57.81 162 GLN A C 1
ATOM 1289 O O . GLN A 1 162 ? -0.416 15.393 -22.832 1.00 57.81 162 GLN A O 1
ATOM 1294 N N . ILE A 1 163 ? 1.557 14.760 -21.975 1.00 68.69 163 ILE A N 1
ATOM 1295 C CA . ILE A 1 163 ? 1.340 13.318 -22.133 1.00 68.69 163 ILE A CA 1
ATOM 1296 C C . ILE A 1 163 ? 0.465 12.787 -20.990 1.00 68.69 163 ILE A C 1
ATOM 1298 O O . ILE A 1 163 ? 0.765 12.979 -19.807 1.00 68.69 163 ILE A O 1
ATOM 1302 N N . ASP A 1 164 ? -0.604 12.065 -21.326 1.00 81.50 164 ASP A N 1
ATOM 1303 C CA . ASP A 1 164 ? -1.432 11.371 -20.338 1.00 81.50 164 ASP A CA 1
ATOM 1304 C C . ASP A 1 164 ? -0.817 10.014 -19.950 1.00 81.50 164 ASP A C 1
ATOM 1306 O O . ASP A 1 164 ? -1.193 8.947 -20.439 1.00 81.50 164 ASP A O 1
ATOM 1310 N N . VAL A 1 165 ? 0.197 10.079 -19.082 1.00 87.50 165 VAL A N 1
ATOM 1311 C CA . VAL A 1 165 ? 0.996 8.927 -18.633 1.00 87.50 165 VAL A CA 1
ATOM 1312 C C . VAL A 1 165 ? 0.127 7.806 -18.054 1.00 87.50 165 VAL A C 1
ATOM 1314 O O . VAL A 1 165 ? 0.348 6.640 -18.370 1.00 87.50 165 VAL A O 1
ATOM 1317 N N . PHE A 1 166 ? -0.866 8.132 -17.223 1.00 88.75 166 PHE A N 1
ATOM 1318 C CA . PHE A 1 166 ? -1.679 7.125 -16.532 1.00 88.75 166 PHE A CA 1
ATOM 1319 C C . PHE A 1 166 ? -2.652 6.420 -17.478 1.00 88.75 166 PHE A C 1
ATOM 1321 O O . PHE A 1 166 ? -2.861 5.213 -17.342 1.00 88.75 166 PHE A O 1
ATOM 1328 N N . THR A 1 167 ? -3.176 7.135 -18.477 1.00 89.62 167 THR A N 1
ATOM 1329 C CA . THR A 1 167 ? -3.959 6.524 -19.558 1.00 89.62 167 THR A CA 1
ATOM 1330 C C . THR A 1 167 ? -3.096 5.579 -20.392 1.00 89.62 167 THR A C 1
ATOM 1332 O O . THR A 1 167 ? -3.504 4.446 -20.635 1.00 89.62 167 THR A O 1
ATOM 1335 N N . ILE A 1 168 ? -1.862 5.969 -20.735 1.00 91.50 168 ILE A N 1
ATOM 1336 C CA . ILE A 1 168 ? -0.921 5.084 -21.443 1.00 91.50 168 ILE A CA 1
ATOM 1337 C C . ILE A 1 168 ? -0.601 3.832 -20.614 1.00 91.50 168 ILE A C 1
ATOM 1339 O O . ILE A 1 168 ? -0.618 2.730 -21.153 1.00 91.50 168 ILE A O 1
ATOM 1343 N N . LEU A 1 169 ? -0.337 3.972 -19.311 1.00 93.31 169 LEU A N 1
ATOM 1344 C CA . LEU A 1 169 ? -0.078 2.827 -18.428 1.00 93.31 169 LEU A CA 1
ATOM 1345 C C . LEU A 1 169 ? -1.271 1.865 -18.371 1.00 93.31 169 LEU A C 1
ATOM 1347 O O . LEU A 1 169 ? -1.075 0.652 -18.416 1.00 93.31 169 LEU A O 1
ATOM 1351 N N . ARG A 1 170 ? -2.500 2.395 -18.317 1.00 92.50 170 ARG A N 1
ATOM 1352 C CA . ARG A 1 170 ? -3.722 1.582 -18.359 1.00 92.50 170 ARG A CA 1
ATOM 1353 C C . ARG A 1 170 ? -3.859 0.830 -19.681 1.00 92.50 170 ARG A C 1
ATOM 1355 O O . ARG A 1 170 ? -4.154 -0.356 -19.672 1.00 92.50 170 ARG A O 1
ATOM 1362 N N . GLU A 1 171 ? -3.623 1.500 -20.806 1.00 93.19 171 GLU A N 1
ATOM 1363 C CA . GLU A 1 171 ? -3.691 0.883 -22.139 1.00 93.19 171 GLU A CA 1
ATOM 1364 C C . GLU A 1 171 ? -2.601 -0.171 -22.388 1.00 93.19 171 GLU A C 1
ATOM 1366 O O . GLU A 1 171 ? -2.730 -0.979 -23.303 1.00 93.19 171 GLU A O 1
ATOM 1371 N N . LEU A 1 172 ? -1.524 -0.152 -21.601 1.00 94.88 172 LEU A N 1
ATOM 1372 C CA . LEU A 1 172 ? -0.427 -1.122 -21.646 1.00 94.88 172 LEU A CA 1
ATOM 1373 C C . LEU A 1 172 ? -0.550 -2.211 -20.566 1.00 94.88 172 LEU A C 1
ATOM 1375 O O . LEU A 1 172 ? 0.441 -2.870 -20.255 1.00 94.88 172 LEU A O 1
ATOM 1379 N N . ASP A 1 173 ? -1.735 -2.382 -19.972 1.00 94.12 173 ASP A N 1
ATOM 1380 C CA . ASP A 1 173 ? -2.028 -3.395 -18.951 1.00 94.12 173 ASP A CA 1
ATOM 1381 C C . ASP A 1 173 ? -1.061 -3.368 -17.752 1.00 94.12 173 ASP A C 1
ATOM 1383 O O . ASP A 1 173 ? -0.715 -4.405 -17.176 1.00 94.12 173 ASP A O 1
ATOM 1387 N N . PHE A 1 174 ? -0.635 -2.167 -17.334 1.00 95.25 174 PHE A N 1
ATOM 1388 C CA . PHE A 1 174 ? 0.334 -1.975 -16.250 1.00 95.25 174 PHE A CA 1
ATOM 1389 C C . PHE A 1 174 ? 0.001 -2.799 -14.998 1.00 95.25 174 PHE A C 1
ATOM 1391 O O . PHE A 1 174 ? 0.865 -3.516 -14.496 1.00 95.25 174 PHE A O 1
ATOM 1398 N N . ILE A 1 175 ? -1.252 -2.748 -14.524 1.00 95.44 175 ILE A N 1
ATOM 1399 C CA . ILE A 1 175 ? -1.685 -3.475 -13.321 1.00 95.44 175 ILE A CA 1
ATOM 1400 C C . ILE A 1 175 ? -1.532 -4.989 -13.489 1.00 95.44 175 ILE A C 1
ATOM 1402 O O . ILE A 1 175 ? -1.105 -5.661 -12.550 1.00 95.44 175 ILE A O 1
ATOM 1406 N N . ALA A 1 176 ? -1.825 -5.541 -14.667 1.00 94.75 176 ALA A N 1
ATOM 1407 C CA . ALA A 1 176 ? -1.655 -6.968 -14.922 1.00 94.75 176 ALA A CA 1
ATOM 1408 C C . ALA A 1 176 ? -0.170 -7.363 -14.888 1.00 94.75 176 ALA A C 1
ATOM 1410 O O . ALA A 1 176 ? 0.196 -8.340 -14.229 1.00 94.75 176 ALA A O 1
ATOM 1411 N N . ILE A 1 177 ? 0.684 -6.573 -15.547 1.00 95.69 177 ILE A N 1
ATOM 1412 C CA . ILE A 1 177 ? 2.129 -6.818 -15.636 1.00 95.69 177 ILE A CA 1
ATOM 1413 C C . ILE A 1 177 ? 2.783 -6.707 -14.257 1.00 95.69 177 ILE A C 1
ATOM 1415 O O . ILE A 1 177 ? 3.481 -7.633 -13.843 1.00 95.69 177 ILE A O 1
ATOM 1419 N N . ILE A 1 178 ? 2.536 -5.620 -13.519 1.00 96.06 178 ILE A N 1
ATOM 1420 C CA . ILE A 1 178 ? 3.158 -5.406 -12.206 1.00 96.06 178 ILE A CA 1
ATOM 1421 C C . ILE A 1 178 ? 2.650 -6.415 -11.171 1.00 96.06 178 ILE A C 1
ATOM 1423 O O . ILE A 1 178 ? 3.440 -6.928 -10.385 1.00 96.06 178 ILE A O 1
ATOM 1427 N N . SER A 1 179 ? 1.364 -6.785 -11.210 1.00 95.44 179 SER A N 1
ATOM 1428 C CA . SER A 1 179 ? 0.817 -7.786 -10.284 1.00 95.44 179 SER A CA 1
ATOM 1429 C C . SER A 1 179 ? 1.411 -9.170 -10.538 1.00 95.44 179 SER A C 1
ATOM 1431 O O . SER A 1 179 ? 1.763 -9.876 -9.593 1.00 95.44 179 SER A O 1
ATOM 1433 N N . LYS A 1 180 ? 1.569 -9.552 -11.814 1.00 94.94 180 LYS A N 1
ATOM 1434 C CA . LYS A 1 180 ? 2.266 -10.785 -12.198 1.00 94.94 180 LYS A CA 1
ATOM 1435 C C . LYS A 1 180 ? 3.727 -10.739 -11.757 1.00 94.94 180 LYS A C 1
ATOM 1437 O O . LYS A 1 180 ? 4.201 -11.707 -11.171 1.00 94.94 180 LYS A O 1
ATOM 1442 N N . PHE A 1 181 ? 4.419 -9.623 -11.986 1.00 95.06 181 PHE A N 1
ATOM 1443 C CA . PHE A 1 181 ? 5.805 -9.449 -11.559 1.00 95.06 181 PHE A CA 1
ATOM 1444 C C . PHE A 1 181 ? 5.968 -9.658 -10.053 1.00 95.06 181 PHE A C 1
ATOM 1446 O O . PHE A 1 181 ? 6.787 -10.481 -9.649 1.00 95.06 181 PHE A O 1
ATOM 1453 N N . ILE A 1 182 ? 5.149 -8.990 -9.235 1.00 95.38 182 ILE A N 1
ATOM 1454 C CA . ILE A 1 182 ? 5.209 -9.106 -7.774 1.00 95.38 182 ILE A CA 1
ATOM 1455 C C . ILE A 1 182 ? 4.870 -10.534 -7.319 1.00 95.38 182 ILE A C 1
ATOM 1457 O O . ILE A 1 182 ? 5.580 -11.085 -6.485 1.00 95.38 182 ILE A O 1
ATOM 1461 N N . SER A 1 183 ? 3.840 -11.174 -7.887 1.00 93.94 183 SER A N 1
ATOM 1462 C CA . SER A 1 183 ? 3.487 -12.561 -7.535 1.00 93.94 183 SER A CA 1
ATOM 1463 C C . SER A 1 183 ? 4.643 -13.530 -7.802 1.00 93.94 183 SER A C 1
ATOM 1465 O O . SER A 1 183 ? 5.003 -14.324 -6.933 1.00 93.94 183 SER A O 1
ATOM 1467 N N . VAL A 1 184 ? 5.272 -13.432 -8.978 1.00 92.50 184 VAL A N 1
ATOM 1468 C CA . VAL A 1 184 ? 6.429 -14.266 -9.336 1.00 92.50 184 VAL A CA 1
ATOM 1469 C C . VAL A 1 184 ? 7.622 -13.968 -8.434 1.00 92.50 184 VAL A C 1
ATOM 1471 O O . VAL A 1 184 ? 8.303 -14.896 -8.003 1.00 92.50 184 VAL A O 1
ATOM 1474 N N . HIS A 1 185 ? 7.857 -12.691 -8.129 1.00 91.44 185 HIS A N 1
ATOM 1475 C CA . HIS A 1 185 ? 8.927 -12.248 -7.239 1.00 91.44 185 HIS A CA 1
ATOM 1476 C C . HIS A 1 185 ? 8.796 -12.859 -5.844 1.00 91.44 185 HIS A C 1
ATOM 1478 O O . HIS A 1 185 ? 9.755 -13.439 -5.347 1.00 91.44 185 HIS A O 1
ATOM 1484 N N . ILE A 1 186 ? 7.598 -12.810 -5.256 1.00 90.25 186 ILE A N 1
ATOM 1485 C CA . ILE A 1 186 ? 7.311 -13.393 -3.937 1.00 90.25 186 ILE A CA 1
ATOM 1486 C C . ILE A 1 186 ? 7.532 -14.902 -3.946 1.00 90.25 186 ILE A C 1
ATOM 1488 O O . ILE A 1 186 ? 8.085 -15.438 -3.001 1.00 90.25 186 ILE A O 1
ATOM 1492 N N . VAL A 1 187 ? 7.143 -15.614 -5.004 1.00 88.81 187 VAL A N 1
ATOM 1493 C CA . VAL A 1 187 ? 7.369 -17.070 -5.074 1.00 88.81 187 VAL A CA 1
ATOM 1494 C C . VAL A 1 187 ? 8.855 -17.404 -5.245 1.00 88.81 187 VAL A C 1
ATOM 1496 O O . VAL A 1 187 ? 9.323 -18.428 -4.751 1.00 88.81 187 VAL A O 1
ATOM 1499 N N . ALA A 1 188 ? 9.605 -16.557 -5.948 1.00 86.56 188 ALA A N 1
ATOM 1500 C CA . ALA A 1 188 ? 11.001 -16.796 -6.292 1.00 86.56 188 ALA A CA 1
ATOM 1501 C C . ALA A 1 188 ? 12.010 -16.185 -5.310 1.00 86.56 188 ALA A C 1
ATOM 1503 O O . ALA A 1 188 ? 13.204 -16.343 -5.544 1.00 86.56 188 ALA A O 1
ATOM 1504 N N . TRP A 1 189 ? 11.572 -15.488 -4.257 1.00 83.75 189 TRP A N 1
ATOM 1505 C CA . TRP A 1 189 ? 12.413 -14.559 -3.492 1.00 83.75 189 TRP A CA 1
ATOM 1506 C C . TRP A 1 189 ? 13.720 -15.169 -2.953 1.00 83.75 189 TRP A C 1
ATOM 1508 O O . TRP A 1 189 ? 14.755 -14.515 -3.030 1.00 83.75 189 TRP A O 1
ATOM 1518 N N . GLU A 1 190 ? 13.710 -16.434 -2.505 1.00 80.44 190 GLU A N 1
ATOM 1519 C CA . GLU A 1 190 ? 14.911 -17.152 -2.027 1.00 80.44 190 GLU A CA 1
ATOM 1520 C C . GLU A 1 190 ? 15.981 -17.344 -3.122 1.00 80.44 190 GLU A C 1
ATOM 1522 O O . GLU A 1 190 ? 17.147 -17.584 -2.822 1.00 80.44 190 GLU A O 1
ATOM 1527 N N . ARG A 1 191 ? 15.587 -17.269 -4.398 1.00 79.00 191 ARG A N 1
ATOM 1528 C CA . ARG A 1 191 ? 16.435 -17.486 -5.580 1.00 79.00 191 ARG A CA 1
ATOM 1529 C C . ARG A 1 191 ? 16.759 -16.192 -6.321 1.00 79.00 191 ARG A C 1
ATOM 1531 O O . ARG A 1 191 ? 17.215 -16.264 -7.459 1.00 79.00 191 ARG A O 1
ATOM 1538 N N . LEU A 1 192 ? 16.442 -15.029 -5.754 1.00 79.19 192 LEU A N 1
ATOM 1539 C CA . LEU A 1 192 ? 16.635 -13.731 -6.397 1.00 79.19 192 LEU A CA 1
ATOM 1540 C C . LEU A 1 192 ? 17.788 -12.961 -5.764 1.00 79.19 192 LEU A C 1
ATOM 1542 O O . LEU A 1 192 ? 18.030 -13.044 -4.564 1.00 79.19 192 LEU A O 1
ATOM 1546 N N . ASP A 1 193 ? 18.467 -12.170 -6.589 1.00 75.12 193 ASP A N 1
ATOM 1547 C CA . ASP A 1 193 ? 19.404 -11.161 -6.110 1.00 75.12 193 ASP A CA 1
ATOM 1548 C C . ASP A 1 193 ? 18.629 -9.883 -5.733 1.00 75.12 193 ASP A C 1
ATOM 1550 O O . ASP A 1 193 ? 17.727 -9.460 -6.462 1.00 75.12 193 ASP A O 1
ATOM 1554 N N . SER A 1 194 ? 18.964 -9.284 -4.586 1.00 79.38 194 SER A N 1
ATOM 1555 C CA . SER A 1 194 ? 18.341 -8.062 -4.038 1.00 79.38 194 SER A CA 1
ATOM 1556 C C . SER A 1 194 ? 16.795 -8.116 -3.911 1.00 79.38 194 SER A C 1
ATOM 1558 O O . SER A 1 194 ? 16.089 -7.243 -4.437 1.00 79.38 194 SER A O 1
ATOM 1560 N N . PRO A 1 195 ? 16.231 -9.123 -3.209 1.00 85.56 195 PRO A N 1
ATOM 1561 C CA . PRO A 1 195 ? 14.790 -9.377 -3.178 1.00 85.56 195 PRO A CA 1
ATOM 1562 C C . PRO A 1 195 ? 13.979 -8.240 -2.544 1.00 85.56 195 PRO A C 1
ATOM 1564 O O . PRO A 1 195 ? 12.891 -7.933 -3.040 1.00 85.56 195 PRO A O 1
ATOM 1567 N N . TYR A 1 196 ? 14.491 -7.573 -1.505 1.00 89.25 196 TYR A N 1
ATOM 1568 C CA . TYR A 1 196 ? 13.792 -6.438 -0.901 1.00 89.25 196 TYR A CA 1
ATOM 1569 C C . TYR A 1 196 ? 13.674 -5.241 -1.852 1.00 89.25 196 TYR A C 1
ATOM 1571 O O . TYR A 1 196 ? 12.591 -4.679 -1.994 1.00 89.25 196 TYR A O 1
ATOM 1579 N N . ILE A 1 197 ? 14.758 -4.867 -2.540 1.00 89.38 197 ILE A N 1
ATOM 1580 C CA . ILE A 1 197 ? 14.813 -3.663 -3.389 1.00 89.38 197 ILE A CA 1
ATOM 1581 C C . ILE A 1 197 ? 13.801 -3.758 -4.534 1.00 89.38 197 ILE A C 1
ATOM 1583 O O . ILE A 1 197 ? 13.028 -2.830 -4.778 1.00 89.38 197 ILE A O 1
ATOM 1587 N N . LEU A 1 198 ? 13.774 -4.910 -5.207 1.00 92.19 198 LEU A N 1
ATOM 1588 C CA . LEU A 1 198 ? 12.842 -5.182 -6.297 1.00 92.19 198 LEU A CA 1
ATOM 1589 C C . LEU A 1 198 ? 11.384 -5.138 -5.827 1.00 92.19 198 LEU A C 1
ATOM 1591 O O . LEU A 1 198 ? 10.551 -4.507 -6.483 1.00 92.19 198 LEU A O 1
ATOM 1595 N N . LEU A 1 199 ? 11.079 -5.768 -4.686 1.00 94.00 199 LEU A N 1
ATOM 1596 C CA . LEU A 1 199 ? 9.733 -5.745 -4.119 1.00 94.00 199 LEU A CA 1
ATOM 1597 C C . LEU A 1 199 ? 9.331 -4.325 -3.723 1.00 94.00 199 LEU A C 1
ATOM 1599 O O . LEU A 1 199 ? 8.242 -3.881 -4.073 1.00 94.00 199 LEU A O 1
ATOM 1603 N N . LYS A 1 200 ? 10.219 -3.595 -3.047 1.00 92.94 200 LYS A N 1
ATOM 1604 C CA . LYS A 1 200 ? 9.976 -2.221 -2.618 1.00 92.94 200 LYS A CA 1
ATOM 1605 C C . LYS A 1 200 ? 9.661 -1.307 -3.797 1.00 92.94 200 LYS A C 1
ATOM 1607 O O . LYS A 1 200 ? 8.648 -0.616 -3.768 1.00 92.94 200 LYS A O 1
ATOM 1612 N N . PHE A 1 201 ? 10.474 -1.316 -4.853 1.00 94.00 201 PHE A N 1
ATOM 1613 C CA . PHE A 1 201 ? 10.207 -0.471 -6.018 1.00 94.00 201 PHE A CA 1
ATOM 1614 C C . PHE A 1 201 ? 8.916 -0.856 -6.745 1.00 94.00 201 PHE A C 1
ATOM 1616 O O . PHE A 1 201 ? 8.189 0.024 -7.208 1.00 94.00 201 PHE A O 1
ATOM 1623 N N . ALA A 1 202 ? 8.592 -2.148 -6.820 1.00 95.75 202 ALA A N 1
ATOM 1624 C CA . ALA A 1 202 ? 7.335 -2.602 -7.405 1.00 95.75 202 ALA A CA 1
ATOM 1625 C C . ALA A 1 202 ? 6.111 -2.199 -6.558 1.00 95.75 202 ALA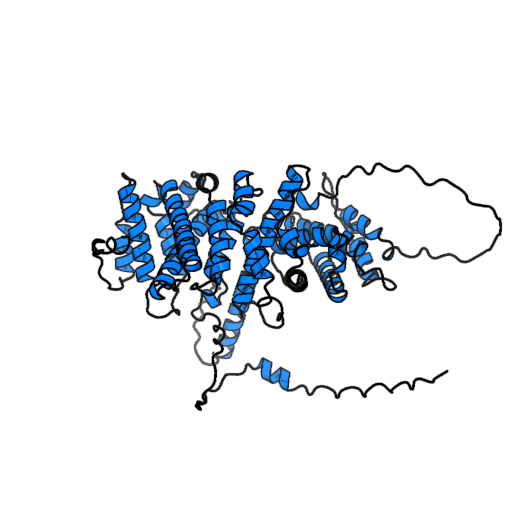 A C 1
ATOM 1627 O O . ALA A 1 202 ? 5.119 -1.721 -7.108 1.00 95.75 202 ALA A O 1
ATOM 1628 N N . SER A 1 203 ? 6.189 -2.323 -5.231 1.00 95.25 203 SER A N 1
ATOM 1629 C CA . SER A 1 203 ? 5.151 -1.863 -4.299 1.00 95.25 203 SER A CA 1
ATOM 1630 C C . SER A 1 203 ? 4.973 -0.345 -4.353 1.00 95.25 203 SER A C 1
ATOM 1632 O O . SER A 1 203 ? 3.843 0.142 -4.402 1.00 95.25 203 SER A O 1
ATOM 1634 N N . ASP A 1 204 ? 6.074 0.405 -4.429 1.00 94.25 204 ASP A N 1
ATOM 1635 C CA . ASP A 1 204 ? 6.054 1.859 -4.575 1.00 94.25 204 ASP A CA 1
ATOM 1636 C C . ASP A 1 204 ? 5.401 2.274 -5.901 1.00 94.25 204 ASP A C 1
ATOM 1638 O O . ASP A 1 204 ? 4.600 3.203 -5.911 1.00 94.25 204 ASP A O 1
ATOM 1642 N N . LEU A 1 205 ? 5.645 1.556 -7.004 1.00 94.31 205 LEU A N 1
ATOM 1643 C CA . LEU A 1 205 ? 4.955 1.792 -8.280 1.00 94.31 205 LEU A CA 1
ATOM 1644 C C . LEU A 1 205 ? 3.442 1.614 -8.168 1.00 94.31 205 LEU A C 1
ATOM 1646 O O . LEU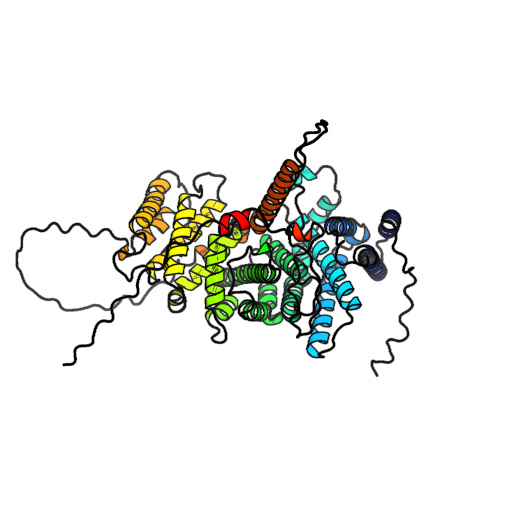 A 1 205 ? 2.686 2.430 -8.699 1.00 94.31 205 LEU A O 1
ATOM 1650 N N . VAL A 1 206 ? 2.995 0.556 -7.487 1.00 94.94 206 VAL A N 1
ATOM 1651 C CA . VAL A 1 206 ? 1.565 0.313 -7.263 1.00 94.94 206 VAL A CA 1
ATOM 1652 C C . VAL A 1 206 ? 0.966 1.428 -6.408 1.00 94.94 206 VAL A C 1
ATOM 1654 O O . VAL A 1 206 ? -0.083 1.961 -6.768 1.00 94.94 206 VAL A O 1
ATOM 1657 N N . PHE A 1 207 ? 1.635 1.830 -5.323 1.00 94.50 207 PHE A N 1
ATOM 1658 C CA . PHE A 1 207 ? 1.188 2.952 -4.496 1.00 94.50 207 PHE A CA 1
ATOM 1659 C C . PHE A 1 207 ? 1.080 4.247 -5.308 1.00 94.50 207 PHE A C 1
ATOM 1661 O O . PHE A 1 207 ? 0.044 4.901 -5.275 1.00 94.50 207 PHE A O 1
ATOM 1668 N N . GLU A 1 208 ? 2.115 4.601 -6.067 1.00 91.38 208 GLU A N 1
ATOM 1669 C CA . GLU A 1 208 ? 2.155 5.821 -6.877 1.00 91.38 208 GLU A CA 1
ATOM 1670 C C . GLU A 1 208 ? 1.055 5.837 -7.948 1.00 91.38 208 GLU A C 1
ATOM 1672 O O . GLU A 1 208 ? 0.424 6.868 -8.199 1.00 91.38 208 GLU A O 1
ATOM 1677 N N . TYR A 1 209 ? 0.768 4.675 -8.539 1.00 92.69 209 TYR A N 1
ATOM 1678 C CA . TYR A 1 209 ? -0.347 4.514 -9.461 1.00 92.69 209 TYR A CA 1
ATOM 1679 C C . TYR A 1 209 ? -1.700 4.714 -8.768 1.00 92.69 209 TYR A C 1
ATOM 1681 O O . TYR A 1 209 ? -2.529 5.479 -9.262 1.00 92.69 209 TYR A O 1
ATOM 1689 N N . LEU A 1 210 ? -1.915 4.073 -7.615 1.00 92.44 210 LEU A N 1
ATOM 1690 C CA . LEU A 1 210 ? -3.155 4.176 -6.836 1.00 92.44 210 LEU A CA 1
ATOM 1691 C C . LEU A 1 210 ? -3.344 5.556 -6.193 1.00 92.44 210 LEU A C 1
ATOM 1693 O O . LEU A 1 210 ? -4.475 5.988 -5.982 1.00 92.44 210 LEU A O 1
ATOM 1697 N N . TYR A 1 211 ? -2.254 6.281 -5.929 1.00 90.19 211 TYR A N 1
ATOM 1698 C CA . TYR A 1 211 ? -2.303 7.659 -5.450 1.00 90.19 211 TYR A CA 1
ATOM 1699 C C . TYR A 1 211 ? -2.997 8.571 -6.463 1.00 90.19 211 TYR A C 1
ATOM 1701 O O . TYR A 1 211 ? -3.714 9.484 -6.065 1.00 90.19 211 TYR A O 1
ATOM 1709 N N . VAL A 1 212 ? -2.815 8.331 -7.767 1.00 86.81 212 VAL A N 1
ATOM 1710 C CA . VAL A 1 212 ? -3.499 9.080 -8.835 1.00 86.81 212 VAL A CA 1
ATOM 1711 C C . VAL A 1 212 ? -4.816 8.415 -9.240 1.00 86.81 212 VAL A C 1
ATOM 1713 O O . VAL A 1 212 ? -5.829 9.103 -9.367 1.00 86.81 212 VAL A O 1
ATOM 1716 N N . THR A 1 213 ? -4.819 7.091 -9.398 1.00 87.69 213 THR A N 1
ATOM 1717 C CA . THR A 1 213 ? -5.984 6.278 -9.770 1.00 87.69 213 THR A CA 1
ATOM 1718 C C . THR A 1 213 ? -6.633 5.694 -8.517 1.00 87.69 213 THR A C 1
ATOM 1720 O O . THR A 1 213 ? -6.356 4.564 -8.129 1.00 87.69 213 THR A O 1
ATOM 1723 N N . GLU A 1 214 ? -7.512 6.473 -7.881 1.00 84.50 214 GLU A N 1
ATOM 1724 C CA . GLU A 1 214 ? -8.097 6.135 -6.570 1.00 84.50 214 GLU A CA 1
ATOM 1725 C C . GLU A 1 214 ? -8.866 4.803 -6.553 1.00 84.50 214 GLU A C 1
ATOM 1727 O O . GLU A 1 214 ? -8.850 4.088 -5.548 1.00 84.50 214 GLU A O 1
ATOM 1732 N N . LEU A 1 215 ? -9.537 4.473 -7.660 1.00 90.56 215 LEU A N 1
ATOM 1733 C CA . LEU A 1 215 ? -10.266 3.223 -7.853 1.00 90.56 215 LEU A CA 1
ATOM 1734 C C . LEU A 1 215 ? -9.877 2.599 -9.192 1.00 90.56 215 LEU A C 1
ATOM 1736 O O . LEU A 1 215 ? -10.019 3.230 -10.241 1.00 90.56 215 LEU A O 1
ATOM 1740 N N . LEU A 1 216 ? -9.438 1.344 -9.150 1.00 92.81 216 LEU A N 1
ATOM 1741 C CA . LEU A 1 216 ? -9.128 0.571 -10.349 1.00 92.81 216 LEU A CA 1
ATOM 1742 C C . LEU A 1 216 ? -10.377 0.328 -11.210 1.00 92.81 216 LEU A C 1
ATOM 1744 O O . LEU A 1 216 ? -11.477 0.055 -10.705 1.00 92.81 216 LEU A O 1
ATOM 1748 N N . SER A 1 217 ? -10.188 0.371 -12.530 1.00 92.19 217 SER A N 1
ATOM 1749 C CA . SER A 1 217 ? -11.216 -0.053 -13.486 1.00 92.19 217 SER A CA 1
ATOM 1750 C C . SER A 1 217 ? -11.566 -1.536 -13.303 1.00 92.19 217 SER A C 1
ATOM 1752 O O . SER A 1 217 ? -10.829 -2.292 -12.671 1.00 92.19 217 SER A O 1
ATOM 1754 N N . ASP A 1 218 ? -12.706 -1.979 -13.841 1.00 91.31 218 ASP A N 1
ATOM 1755 C CA . ASP A 1 218 ? -13.118 -3.388 -13.739 1.00 91.31 218 ASP A CA 1
ATOM 1756 C C . ASP A 1 218 ? -12.068 -4.344 -14.322 1.00 91.31 218 ASP A C 1
ATOM 1758 O O . ASP A 1 218 ? -11.783 -5.384 -13.729 1.00 91.31 218 ASP A O 1
ATOM 1762 N N . THR A 1 219 ? -11.444 -3.973 -15.442 1.00 91.94 219 THR A N 1
ATOM 1763 C CA . THR A 1 219 ? -10.413 -4.780 -16.107 1.00 91.94 219 THR A CA 1
ATOM 1764 C C . THR A 1 219 ? -9.142 -4.876 -15.265 1.00 91.94 219 THR A C 1
ATOM 1766 O O . THR A 1 219 ? -8.614 -5.971 -15.066 1.00 91.94 219 THR A O 1
ATOM 1769 N N . GLU A 1 220 ? -8.681 -3.756 -14.706 1.00 94.19 220 GLU A N 1
ATOM 1770 C CA . GLU A 1 220 ? -7.512 -3.702 -13.822 1.00 94.19 220 GLU A CA 1
ATOM 1771 C C . GLU A 1 220 ? -7.760 -4.469 -12.523 1.00 94.19 220 GLU A C 1
ATOM 1773 O O . GLU A 1 220 ? -6.909 -5.245 -12.091 1.00 94.19 220 GLU A O 1
ATOM 1778 N N . PHE A 1 221 ? -8.943 -4.314 -11.927 1.00 92.25 221 PHE A N 1
ATOM 1779 C CA . PHE A 1 221 ? -9.330 -5.020 -10.710 1.00 92.25 221 PHE A CA 1
ATOM 1780 C C . PHE A 1 221 ? -9.377 -6.540 -10.925 1.00 92.25 221 PHE A C 1
ATOM 1782 O O . PHE A 1 221 ? -8.813 -7.297 -10.134 1.00 92.25 221 PHE A O 1
ATOM 1789 N N . VAL A 1 222 ? -9.983 -7.005 -12.025 1.00 89.81 222 VAL A N 1
ATOM 1790 C CA . VAL A 1 222 ? -9.989 -8.435 -12.387 1.00 89.81 222 VAL A CA 1
ATOM 1791 C C . VAL A 1 222 ? -8.570 -8.948 -12.622 1.00 89.81 222 VAL A C 1
ATOM 1793 O O . VAL A 1 222 ? -8.229 -10.037 -12.159 1.00 89.81 222 VAL A O 1
ATOM 1796 N N . SER A 1 223 ? -7.724 -8.156 -13.281 1.00 89.19 223 SER A N 1
ATOM 1797 C CA . SER A 1 223 ? -6.326 -8.516 -13.545 1.00 89.19 223 SER A CA 1
ATOM 1798 C C . SER A 1 223 ? -5.510 -8.651 -12.259 1.00 89.19 223 SER A C 1
ATOM 1800 O O . SER A 1 223 ? -4.745 -9.606 -12.103 1.00 89.19 223 SER A O 1
ATOM 1802 N N . LEU A 1 224 ? -5.721 -7.736 -11.312 1.00 88.00 224 LEU A N 1
ATOM 1803 C CA . LEU A 1 224 ? -5.068 -7.742 -10.009 1.00 88.00 224 LEU A CA 1
ATOM 1804 C C . LEU A 1 224 ? -5.475 -8.957 -9.171 1.00 88.00 224 LEU A C 1
ATOM 1806 O O . LEU A 1 224 ? -4.622 -9.563 -8.532 1.00 88.00 224 LEU A O 1
ATOM 1810 N N . VAL A 1 225 ? -6.754 -9.338 -9.180 1.00 78.12 225 VAL A N 1
ATOM 1811 C CA . VAL A 1 225 ? -7.276 -10.386 -8.286 1.00 78.12 225 VAL A CA 1
ATOM 1812 C C . VAL A 1 225 ? -7.221 -11.778 -8.915 1.00 78.12 225 VAL A C 1
ATOM 1814 O O . VAL A 1 225 ? -6.742 -12.721 -8.291 1.00 78.12 225 VAL A O 1
ATOM 1817 N N . THR A 1 226 ? -7.721 -11.921 -10.142 1.00 78.06 226 THR A N 1
ATOM 1818 C CA . THR A 1 226 ? -7.960 -13.232 -10.768 1.00 78.06 226 THR A CA 1
ATOM 1819 C C . THR A 1 226 ? -6.770 -13.678 -11.608 1.00 78.06 226 THR A C 1
ATOM 1821 O O . THR A 1 226 ? -6.330 -14.821 -11.500 1.00 78.06 226 THR A O 1
ATOM 1824 N N . SER A 1 227 ? -6.227 -12.783 -12.434 1.00 78.25 227 SER A N 1
ATOM 1825 C CA . SER A 1 227 ? -5.210 -13.155 -13.426 1.00 78.25 227 SER A CA 1
ATOM 1826 C C . SER A 1 227 ? -3.815 -13.334 -12.826 1.00 78.25 227 SER A C 1
ATOM 1828 O O . SER A 1 227 ? -3.048 -14.169 -13.297 1.00 78.25 227 SER A O 1
ATOM 1830 N N . SER A 1 228 ? -3.470 -12.559 -11.796 1.00 78.06 228 SER A N 1
ATOM 1831 C CA . SER A 1 228 ? -2.096 -12.487 -11.286 1.00 78.06 228 SER A CA 1
ATOM 1832 C C . SER A 1 228 ? -1.773 -13.451 -10.139 1.00 78.06 228 SER A C 1
ATOM 1834 O O . SER A 1 228 ? -0.602 -13.623 -9.825 1.00 78.06 228 SER A O 1
ATOM 1836 N N . ARG A 1 229 ? -2.783 -14.037 -9.472 1.00 87.19 229 ARG A N 1
ATOM 1837 C CA . ARG A 1 229 ? -2.648 -14.745 -8.175 1.00 87.19 229 ARG A CA 1
ATOM 1838 C C . ARG A 1 229 ? -1.924 -13.941 -7.078 1.00 87.19 229 ARG A C 1
ATOM 1840 O O . ARG A 1 229 ? -1.575 -14.508 -6.047 1.00 87.19 229 ARG A O 1
ATOM 1847 N N . LEU A 1 230 ? -1.754 -12.626 -7.248 1.00 92.44 230 LEU A N 1
ATOM 1848 C CA . LEU A 1 230 ? -0.978 -11.766 -6.354 1.00 92.44 230 LEU A CA 1
ATOM 1849 C C . LEU A 1 230 ? -1.450 -11.854 -4.903 1.00 92.44 230 LEU A C 1
ATOM 1851 O O . LEU A 1 230 ? -0.641 -12.073 -4.006 1.00 92.44 230 LEU A O 1
ATOM 1855 N N . VAL A 1 231 ? -2.762 -11.728 -4.679 1.00 92.75 231 VAL A N 1
ATOM 1856 C CA . VAL A 1 231 ? -3.346 -11.803 -3.332 1.00 92.75 231 VAL A CA 1
ATOM 1857 C C . VAL A 1 231 ? -3.038 -13.150 -2.684 1.00 92.75 231 VAL A C 1
ATOM 1859 O O . VAL A 1 231 ? -2.620 -13.187 -1.533 1.00 92.75 231 VAL A O 1
ATOM 1862 N N . GLN A 1 232 ? -3.180 -14.249 -3.428 1.00 91.06 232 GLN A N 1
ATOM 1863 C CA . GLN A 1 232 ? -2.871 -15.579 -2.914 1.00 91.06 232 GLN A CA 1
ATOM 1864 C C . GLN A 1 232 ? -1.397 -15.673 -2.499 1.00 91.06 232 GLN A C 1
ATOM 1866 O O . GLN A 1 232 ? -1.127 -15.991 -1.345 1.00 91.06 232 GLN A O 1
ATOM 1871 N N . SER A 1 233 ? -0.465 -15.318 -3.391 1.00 90.69 233 SER A N 1
ATOM 1872 C CA . SER A 1 233 ? 0.978 -15.360 -3.112 1.00 90.69 233 SER A CA 1
ATOM 1873 C C . SER A 1 233 ? 1.370 -14.511 -1.901 1.00 90.69 233 SER A C 1
ATOM 1875 O O . SER A 1 233 ? 2.099 -14.992 -1.040 1.00 90.69 233 SER A O 1
ATOM 1877 N N . LEU A 1 234 ? 0.852 -13.281 -1.803 1.00 91.81 234 LEU A N 1
ATOM 1878 C CA . LEU A 1 234 ? 1.098 -12.386 -0.669 1.00 91.81 234 LEU A CA 1
ATOM 1879 C C . LEU A 1 234 ? 0.582 -12.979 0.646 1.00 91.81 234 LEU A C 1
ATOM 1881 O O . LEU A 1 234 ? 1.292 -12.990 1.643 1.00 91.81 234 LEU A O 1
ATOM 1885 N N . THR A 1 235 ? -0.658 -13.481 0.662 1.00 91.12 235 THR A N 1
ATOM 1886 C CA . THR A 1 235 ? -1.241 -14.038 1.894 1.00 91.12 235 THR A CA 1
ATOM 1887 C C . THR A 1 235 ? -0.534 -15.312 2.347 1.00 91.12 235 THR A C 1
ATOM 1889 O O . THR A 1 235 ? -0.269 -15.465 3.536 1.00 91.12 235 THR A O 1
ATOM 1892 N N . GLU A 1 236 ? -0.184 -16.205 1.420 1.00 88.44 236 GLU A N 1
ATOM 1893 C CA . GLU A 1 236 ? 0.537 -17.439 1.734 1.00 88.44 236 GLU A CA 1
ATOM 1894 C C . GLU A 1 236 ? 1.953 -17.144 2.241 1.00 88.44 236 GLU A C 1
ATOM 1896 O O . GLU A 1 236 ? 2.354 -17.713 3.258 1.00 88.44 236 GLU A O 1
ATOM 1901 N N . ASN A 1 237 ? 2.685 -16.231 1.588 1.00 87.81 237 ASN A N 1
ATOM 1902 C CA . ASN A 1 237 ? 4.047 -15.888 1.994 1.00 87.81 237 ASN A CA 1
ATOM 1903 C C . ASN A 1 237 ? 4.071 -15.171 3.345 1.00 87.81 237 ASN A C 1
ATOM 1905 O O . ASN A 1 237 ? 4.777 -15.615 4.254 1.00 87.81 237 ASN A O 1
ATOM 1909 N N . LEU A 1 238 ? 3.234 -14.143 3.525 1.00 87.50 238 LEU A N 1
ATOM 1910 C CA . LEU A 1 238 ? 3.189 -13.378 4.768 1.00 87.50 238 LEU A CA 1
ATOM 1911 C C . LEU A 1 238 ? 2.847 -14.270 5.968 1.00 87.50 238 LEU A C 1
ATOM 1913 O O . LEU A 1 238 ? 3.454 -14.130 7.024 1.00 87.50 238 LEU A O 1
ATOM 1917 N N . LEU A 1 239 ? 1.922 -15.225 5.808 1.00 86.25 239 LEU A N 1
ATOM 1918 C CA . LEU A 1 239 ? 1.496 -16.128 6.882 1.00 86.25 239 LEU A CA 1
ATOM 1919 C C . LEU A 1 239 ? 2.432 -17.329 7.115 1.00 86.25 239 LEU A C 1
ATOM 1921 O O . LEU A 1 239 ? 2.229 -18.088 8.069 1.00 86.25 239 LEU A O 1
ATOM 1925 N N . SER A 1 240 ? 3.456 -17.531 6.282 1.00 79.31 240 SER A N 1
ATOM 1926 C CA . SER A 1 240 ? 4.353 -18.695 6.328 1.00 79.31 240 SER A CA 1
ATOM 1927 C C . SER A 1 240 ? 5.422 -18.641 7.439 1.00 79.31 240 SER A C 1
ATOM 1929 O O . SER A 1 240 ? 6.571 -18.979 7.207 1.00 79.31 240 SER A O 1
ATOM 1931 N N . ALA A 1 241 ? 5.049 -18.272 8.672 1.00 56.38 241 ALA A N 1
ATOM 1932 C CA . ALA A 1 241 ? 5.778 -18.415 9.953 1.00 56.38 241 ALA A CA 1
ATOM 1933 C C . ALA A 1 241 ? 7.221 -17.859 10.093 1.00 56.38 241 ALA A C 1
ATOM 1935 O O . ALA A 1 241 ? 7.649 -17.594 11.212 1.00 56.38 241 ALA A O 1
ATOM 1936 N N . ARG A 1 242 ? 7.990 -17.641 9.022 1.00 57.53 242 ARG A N 1
ATOM 1937 C CA . ARG A 1 242 ? 9.394 -17.205 9.093 1.00 57.53 242 ARG A CA 1
ATOM 1938 C C . ARG A 1 242 ? 9.550 -15.715 9.427 1.00 57.53 242 ARG A C 1
ATOM 1940 O O . ARG A 1 242 ? 10.604 -15.328 9.914 1.00 57.53 242 ARG A O 1
ATOM 1947 N N . ASN A 1 243 ? 8.495 -14.916 9.243 1.00 54.69 243 ASN A N 1
ATOM 1948 C CA . ASN A 1 243 ? 8.557 -13.447 9.293 1.00 54.69 243 ASN A CA 1
ATOM 1949 C C . ASN A 1 243 ? 7.920 -12.809 10.548 1.00 54.69 243 ASN A C 1
ATOM 1951 O O . ASN A 1 243 ? 8.006 -11.595 10.720 1.00 54.69 243 ASN A O 1
ATOM 1955 N N . LEU A 1 244 ? 7.241 -13.586 11.405 1.00 60.94 244 LEU A N 1
ATOM 1956 C CA . LEU A 1 244 ? 6.220 -13.045 12.324 1.00 60.94 244 LEU A CA 1
ATOM 1957 C C . LEU A 1 244 ? 6.498 -13.229 13.832 1.00 60.94 244 LEU A C 1
ATOM 1959 O O . LEU A 1 244 ? 5.818 -12.609 14.642 1.00 60.94 244 LEU A O 1
ATOM 1963 N N . ASP A 1 245 ? 7.477 -14.043 14.245 1.00 56.66 245 ASP A N 1
ATOM 1964 C CA . ASP A 1 245 ? 7.573 -14.477 15.655 1.00 56.66 245 ASP A CA 1
ATOM 1965 C C . ASP A 1 245 ? 8.653 -13.755 16.501 1.00 56.66 245 ASP A C 1
ATOM 1967 O O . ASP A 1 245 ? 8.786 -14.039 17.691 1.00 56.66 245 ASP A O 1
ATOM 1971 N N . ALA A 1 246 ? 9.404 -12.786 15.952 1.00 53.88 246 ALA A N 1
ATOM 1972 C CA . ALA A 1 246 ? 10.501 -12.110 16.671 1.00 53.88 246 ALA A CA 1
ATOM 1973 C C . ALA A 1 246 ? 10.564 -10.580 16.441 1.00 53.88 246 ALA A C 1
ATOM 1975 O O . ALA A 1 246 ? 11.454 -10.064 15.760 1.00 53.88 246 ALA A O 1
ATOM 1976 N N . TYR A 1 247 ? 9.642 -9.826 17.051 1.00 59.88 247 TYR A N 1
ATOM 1977 C CA . TYR A 1 247 ? 9.571 -8.351 16.962 1.00 59.88 247 TYR A CA 1
ATOM 1978 C C . TYR A 1 247 ? 10.383 -7.587 18.029 1.00 59.88 247 TYR A C 1
ATOM 1980 O O . TYR A 1 247 ? 10.128 -6.411 18.281 1.00 59.88 247 TYR 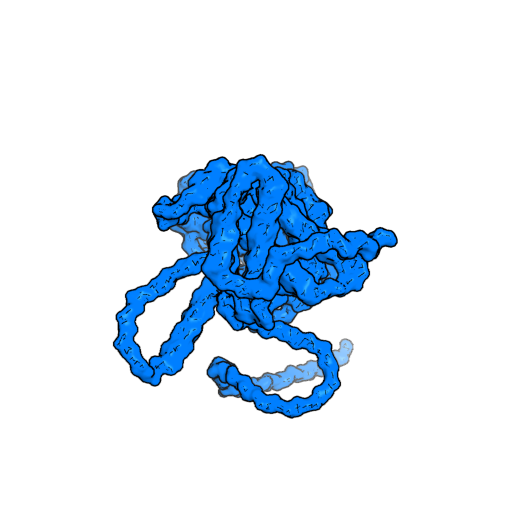A O 1
ATOM 1988 N N . GLU A 1 248 ? 11.360 -8.232 18.674 1.00 55.59 248 GLU A N 1
ATOM 1989 C CA . GLU A 1 248 ? 12.190 -7.585 19.708 1.00 55.59 248 GLU A CA 1
ATOM 1990 C C . GLU A 1 248 ? 13.307 -6.687 19.136 1.00 55.59 248 GLU A C 1
ATOM 1992 O O . GLU A 1 248 ? 13.791 -5.802 19.838 1.00 55.59 248 GLU A O 1
ATOM 1997 N N . ILE A 1 249 ? 13.692 -6.885 17.870 1.00 57.94 249 ILE A N 1
ATOM 1998 C CA . ILE A 1 249 ? 14.780 -6.167 17.176 1.00 57.94 249 ILE A CA 1
ATOM 1999 C C . ILE A 1 249 ? 14.190 -5.114 16.228 1.00 57.94 249 ILE A C 1
ATOM 2001 O O . ILE A 1 249 ? 13.100 -5.332 15.683 1.00 57.94 249 ILE A O 1
ATOM 2005 N N . ASP A 1 250 ? 14.910 -4.005 16.029 1.00 66.31 250 ASP A N 1
ATOM 2006 C CA . ASP A 1 250 ? 14.592 -3.005 15.008 1.00 66.31 250 ASP A CA 1
ATOM 2007 C C . ASP A 1 250 ? 14.422 -3.674 13.633 1.00 66.31 250 ASP A C 1
ATOM 2009 O O . ASP A 1 250 ? 15.191 -4.550 13.241 1.00 66.31 250 ASP A O 1
ATOM 2013 N N . TYR A 1 251 ? 13.352 -3.333 12.923 1.00 70.56 251 TYR A N 1
ATOM 2014 C CA . TYR A 1 251 ? 12.991 -4.048 11.702 1.00 70.56 251 TYR A CA 1
ATOM 2015 C C . TYR A 1 251 ? 13.845 -3.634 10.501 1.00 70.56 251 TYR A C 1
ATOM 2017 O O . TYR A 1 251 ? 13.890 -4.383 9.532 1.00 70.56 251 TYR A O 1
ATOM 2025 N N . PHE A 1 252 ? 14.540 -2.494 10.565 1.00 75.38 252 PHE A N 1
ATOM 2026 C CA . PHE A 1 252 ? 15.500 -2.090 9.534 1.00 75.38 252 PHE A CA 1
ATOM 2027 C C . PHE A 1 252 ? 16.769 -2.954 9.518 1.00 75.38 252 PHE A C 1
ATOM 2029 O O . PHE A 1 252 ? 17.470 -2.984 8.510 1.00 75.38 252 PHE A O 1
ATOM 2036 N N . GLU A 1 253 ? 17.035 -3.712 10.587 1.00 73.88 253 GLU A N 1
ATOM 2037 C CA . GLU A 1 253 ? 18.186 -4.621 10.664 1.00 73.88 253 GLU A CA 1
ATOM 2038 C C . GLU A 1 253 ? 17.947 -5.973 9.961 1.00 73.88 253 GLU A C 1
ATOM 2040 O O . GLU A 1 253 ? 18.893 -6.737 9.770 1.00 73.88 253 GLU A O 1
ATOM 2045 N N . ASP A 1 254 ? 16.705 -6.287 9.572 1.00 81.69 254 ASP A N 1
ATOM 2046 C CA . ASP A 1 254 ? 16.316 -7.589 9.016 1.00 81.69 254 ASP A CA 1
ATOM 2047 C C . ASP A 1 254 ? 15.578 -7.432 7.677 1.00 81.69 254 ASP A C 1
ATOM 2049 O O . ASP A 1 254 ? 14.436 -6.965 7.613 1.00 81.69 254 ASP A O 1
ATOM 2053 N N . GLU A 1 255 ? 16.223 -7.873 6.593 1.00 83.12 255 GLU A N 1
ATOM 2054 C CA . GLU A 1 255 ? 15.667 -7.816 5.236 1.00 83.12 255 GLU A CA 1
ATOM 2055 C C . GLU A 1 255 ? 14.324 -8.558 5.122 1.00 83.12 255 GLU A C 1
ATOM 2057 O O . GLU A 1 255 ? 13.422 -8.088 4.429 1.00 83.12 255 GLU A O 1
ATOM 2062 N N . LEU A 1 256 ? 14.131 -9.666 5.847 1.00 83.81 256 LEU A N 1
ATOM 2063 C CA . LEU A 1 256 ? 12.872 -10.419 5.804 1.00 83.81 256 LEU A CA 1
ATOM 2064 C C . LEU A 1 256 ? 11.718 -9.632 6.420 1.00 83.81 256 LEU A C 1
ATOM 2066 O O . LEU A 1 256 ? 10.588 -9.700 5.932 1.00 83.81 256 LEU A O 1
ATOM 2070 N N . LYS A 1 257 ? 11.992 -8.846 7.466 1.00 84.56 257 LYS A N 1
ATOM 2071 C CA . LYS A 1 257 ? 10.989 -7.960 8.072 1.00 84.56 257 LYS A CA 1
ATOM 2072 C C . LYS A 1 257 ? 10.651 -6.797 7.154 1.00 84.56 257 LYS A C 1
ATOM 2074 O O . LYS A 1 257 ? 9.482 -6.425 7.067 1.00 84.56 257 LYS A O 1
ATOM 2079 N N . LEU A 1 258 ? 11.644 -6.251 6.454 1.00 87.50 258 LEU A N 1
ATOM 2080 C CA . LEU A 1 258 ? 11.426 -5.223 5.440 1.00 87.50 258 LEU A CA 1
ATOM 2081 C C . LEU A 1 258 ? 10.553 -5.750 4.292 1.00 87.50 258 LEU A C 1
ATOM 2083 O O . LEU A 1 258 ? 9.574 -5.102 3.925 1.00 87.50 258 LEU A O 1
ATOM 2087 N N . ILE A 1 259 ? 10.834 -6.958 3.794 1.00 88.94 259 ILE A N 1
ATOM 2088 C CA . ILE A 1 259 ? 9.999 -7.648 2.798 1.00 88.94 259 ILE A CA 1
ATOM 2089 C C . ILE A 1 259 ? 8.572 -7.831 3.327 1.00 88.94 259 ILE A C 1
ATOM 2091 O O . ILE A 1 259 ? 7.619 -7.407 2.675 1.00 88.94 259 ILE A O 1
ATOM 2095 N N . ALA A 1 260 ? 8.410 -8.386 4.531 1.00 88.81 260 ALA A N 1
ATOM 2096 C CA . ALA A 1 260 ? 7.096 -8.614 5.130 1.00 88.81 260 ALA A CA 1
ATOM 2097 C C . ALA A 1 260 ? 6.295 -7.314 5.321 1.00 88.81 260 ALA A C 1
ATOM 2099 O O . ALA A 1 260 ? 5.077 -7.303 5.137 1.00 88.81 260 ALA A O 1
ATOM 2100 N N . TYR A 1 261 ? 6.960 -6.207 5.657 1.00 91.12 261 TYR A N 1
ATOM 2101 C CA . TYR A 1 261 ? 6.317 -4.902 5.779 1.00 91.12 261 TYR A CA 1
ATOM 2102 C C . TYR A 1 261 ? 5.867 -4.341 4.420 1.00 91.12 261 TYR A C 1
ATOM 2104 O O . TYR A 1 261 ? 4.773 -3.781 4.325 1.00 91.12 261 TYR A O 1
ATOM 2112 N N . GLU A 1 262 ? 6.643 -4.529 3.349 1.00 93.00 262 GLU A N 1
ATOM 2113 C CA . GLU A 1 262 ? 6.205 -4.164 1.994 1.00 93.00 262 GLU A CA 1
ATOM 2114 C C . GLU A 1 262 ? 5.010 -5.011 1.527 1.00 93.00 262 GLU A C 1
ATOM 2116 O O . GLU A 1 262 ? 4.041 -4.464 0.997 1.00 93.00 262 GLU A O 1
ATOM 2121 N N . GLU A 1 263 ? 5.018 -6.323 1.789 1.00 93.31 263 GLU A N 1
ATOM 2122 C CA . GLU A 1 263 ? 3.874 -7.205 1.510 1.00 93.31 263 GLU A CA 1
ATOM 2123 C C . GLU A 1 263 ? 2.625 -6.781 2.289 1.00 93.31 263 GLU A C 1
ATOM 2125 O O . GLU A 1 263 ? 1.523 -6.719 1.737 1.00 93.31 263 GLU A O 1
ATOM 2130 N N . PHE A 1 264 ? 2.799 -6.440 3.566 1.00 93.75 264 PHE A N 1
ATOM 2131 C CA . PHE A 1 264 ? 1.738 -5.947 4.435 1.00 93.75 264 PHE A CA 1
ATOM 2132 C C . PHE A 1 264 ? 1.106 -4.661 3.895 1.00 93.75 264 PHE A C 1
ATOM 2134 O O . PHE A 1 264 ? -0.117 -4.599 3.740 1.00 93.75 264 PHE A O 1
ATOM 2141 N N . LYS A 1 265 ? 1.913 -3.651 3.546 1.00 95.25 265 LYS A N 1
ATOM 2142 C CA . LYS A 1 265 ? 1.414 -2.397 2.956 1.00 95.25 265 LYS A CA 1
ATOM 2143 C C . LYS A 1 265 ? 0.665 -2.646 1.649 1.00 95.25 265 LYS A C 1
ATOM 2145 O O . LYS A 1 265 ? -0.418 -2.091 1.449 1.00 95.25 265 LYS A O 1
ATOM 2150 N N . LEU A 1 266 ? 1.197 -3.510 0.785 1.00 95.94 266 LEU A N 1
ATOM 2151 C CA . LEU A 1 266 ? 0.567 -3.840 -0.490 1.00 95.94 266 LEU A CA 1
ATOM 2152 C C . LEU A 1 266 ? -0.784 -4.548 -0.297 1.00 95.94 266 LEU A C 1
ATOM 2154 O O . LEU A 1 266 ? -1.769 -4.175 -0.935 1.00 95.94 266 LEU A O 1
ATOM 2158 N N . LEU A 1 267 ? -0.873 -5.511 0.625 1.00 95.62 267 LEU A N 1
ATOM 2159 C CA . LEU A 1 267 ? -2.137 -6.169 0.972 1.00 95.62 267 LEU A CA 1
ATOM 2160 C C . LEU A 1 267 ? -3.178 -5.175 1.487 1.00 95.62 267 LEU A C 1
ATOM 2162 O O . LEU A 1 267 ? -4.348 -5.264 1.114 1.00 95.62 267 LEU A O 1
ATOM 2166 N N . LEU A 1 268 ? -2.767 -4.208 2.308 1.00 96.69 268 LEU A N 1
ATOM 2167 C CA . LEU A 1 268 ? -3.664 -3.173 2.810 1.00 96.69 268 LEU A CA 1
ATOM 2168 C C . LEU A 1 268 ? -4.195 -2.255 1.693 1.00 96.69 268 LEU A C 1
ATOM 2170 O O . LEU A 1 268 ? -5.393 -1.956 1.675 1.00 96.69 268 LEU A O 1
ATOM 2174 N N . LEU A 1 269 ? -3.344 -1.855 0.741 1.00 96.06 269 LEU A N 1
ATOM 2175 C CA . LEU A 1 269 ? -3.749 -1.086 -0.445 1.00 96.06 269 LEU A CA 1
ATOM 2176 C C . LEU A 1 269 ? -4.752 -1.867 -1.307 1.00 96.06 269 LEU A C 1
ATOM 2178 O O . LEU A 1 269 ? -5.784 -1.330 -1.711 1.00 96.06 269 LEU A O 1
ATOM 2182 N N . ILE A 1 270 ? -4.492 -3.156 -1.546 1.00 95.69 270 ILE A N 1
ATOM 2183 C CA . ILE A 1 270 ? -5.397 -4.021 -2.313 1.00 95.69 270 ILE A CA 1
ATOM 2184 C C . ILE A 1 270 ? -6.727 -4.214 -1.570 1.00 95.69 270 ILE A C 1
ATOM 2186 O O . ILE A 1 270 ? -7.796 -4.140 -2.176 1.00 95.69 270 ILE A O 1
ATOM 2190 N N . ASN A 1 271 ? -6.687 -4.421 -0.252 1.00 95.38 271 ASN A N 1
ATOM 2191 C CA . ASN A 1 271 ? -7.880 -4.535 0.585 1.00 95.38 271 ASN A CA 1
ATOM 2192 C C . ASN A 1 271 ? -8.771 -3.288 0.475 1.00 95.38 271 ASN A C 1
ATOM 2194 O O . ASN A 1 271 ? -9.993 -3.407 0.384 1.00 95.38 271 ASN A O 1
ATOM 2198 N N . GLU A 1 272 ? -8.179 -2.092 0.439 1.00 94.12 272 GLU A N 1
ATOM 2199 C CA . GLU A 1 272 ? -8.935 -0.862 0.207 1.00 94.12 272 GLU A CA 1
ATOM 2200 C C . GLU A 1 272 ? -9.656 -0.865 -1.150 1.00 94.12 272 GLU A C 1
ATOM 2202 O O . GLU A 1 272 ? -10.818 -0.460 -1.203 1.00 94.12 272 GLU A O 1
ATOM 2207 N N . GLN A 1 273 ? -9.042 -1.382 -2.218 1.00 93.88 273 GLN A N 1
ATOM 2208 C CA . GLN A 1 273 ? -9.709 -1.487 -3.521 1.00 93.88 273 GLN A CA 1
ATOM 2209 C C . GLN A 1 273 ? -10.968 -2.368 -3.451 1.00 93.88 273 GLN A C 1
ATOM 2211 O O . GLN A 1 273 ? -11.998 -1.998 -4.011 1.00 93.88 273 GLN A O 1
ATOM 2216 N N . PHE A 1 274 ? -10.948 -3.477 -2.699 1.00 93.75 274 PHE A N 1
ATOM 2217 C CA . PHE A 1 274 ? -12.151 -4.291 -2.450 1.00 93.75 274 PHE A CA 1
ATOM 2218 C C . PHE A 1 274 ? -13.237 -3.525 -1.688 1.00 93.75 274 PHE A C 1
ATOM 2220 O O . PHE A 1 274 ? -14.425 -3.620 -2.021 1.00 93.75 274 PHE A O 1
ATOM 2227 N N . LEU A 1 275 ? -12.837 -2.760 -0.668 1.00 91.81 275 LEU A N 1
ATOM 2228 C CA . LEU A 1 275 ? -13.759 -1.940 0.113 1.00 91.81 275 LEU A CA 1
ATOM 2229 C C . LEU A 1 275 ? -14.418 -0.878 -0.769 1.00 91.81 275 LEU A C 1
ATOM 2231 O O . LEU A 1 275 ? -15.647 -0.787 -0.808 1.00 91.81 275 LEU A O 1
ATOM 2235 N N . MET A 1 276 ? -13.615 -0.117 -1.513 1.00 89.81 276 MET A N 1
ATOM 2236 C CA . MET A 1 276 ? -14.095 0.932 -2.411 1.00 89.81 276 MET A CA 1
ATOM 2237 C C . MET A 1 276 ? -14.988 0.359 -3.510 1.00 89.81 276 MET A C 1
ATOM 2239 O O . MET A 1 276 ? -16.056 0.908 -3.763 1.00 89.81 276 MET A O 1
ATOM 2243 N N . LYS A 1 277 ? -14.633 -0.792 -4.094 1.00 90.38 277 LYS A N 1
ATOM 2244 C CA . LYS A 1 277 ? -15.471 -1.458 -5.098 1.00 90.38 277 LYS A CA 1
ATOM 2245 C C . LYS A 1 277 ? -16.835 -1.854 -4.539 1.00 90.38 277 LYS A C 1
ATOM 2247 O O . LYS A 1 277 ? -17.858 -1.553 -5.150 1.00 90.38 277 LYS A O 1
ATOM 2252 N N . SER A 1 278 ? -16.857 -2.464 -3.353 1.00 89.88 278 SER A N 1
ATOM 2253 C CA . SER A 1 278 ? -18.106 -2.832 -2.673 1.00 89.88 278 SER A CA 1
ATOM 2254 C C . SER A 1 278 ? -18.985 -1.616 -2.393 1.00 89.88 278 SER A C 1
ATOM 2256 O O . SER A 1 278 ? -20.207 -1.672 -2.522 1.00 89.88 278 SER A O 1
ATOM 2258 N N . TYR A 1 279 ? -18.354 -0.496 -2.036 1.00 86.62 279 TYR A N 1
ATOM 2259 C CA . TYR A 1 279 ? -19.046 0.764 -1.820 1.00 86.62 279 TYR A CA 1
ATOM 2260 C C . TYR A 1 279 ? -19.650 1.325 -3.112 1.00 86.62 279 TYR A C 1
ATOM 2262 O O . TYR A 1 279 ? -20.840 1.633 -3.138 1.00 86.62 279 TYR A O 1
ATOM 2270 N N . THR A 1 280 ? -18.863 1.410 -4.188 1.00 86.50 280 THR A N 1
ATOM 2271 C CA . THR A 1 280 ? -19.300 1.949 -5.484 1.00 86.50 280 THR A CA 1
ATOM 2272 C C . THR A 1 280 ? -20.436 1.136 -6.102 1.00 86.50 280 THR A C 1
ATOM 2274 O O . THR A 1 280 ? -21.355 1.718 -6.672 1.00 86.50 280 THR A O 1
ATOM 2277 N N . LEU A 1 281 ? -20.405 -0.194 -5.978 1.00 86.12 281 LEU A N 1
ATOM 2278 C CA . LEU A 1 281 ? -21.460 -1.063 -6.510 1.00 86.12 281 LEU A CA 1
ATOM 2279 C C . LEU A 1 281 ? -22.692 -1.147 -5.591 1.00 86.12 281 LEU A C 1
ATOM 2281 O O . LEU A 1 281 ? -23.736 -1.637 -6.013 1.00 86.12 281 LEU A O 1
ATOM 2285 N N . GLY A 1 282 ? -22.585 -0.718 -4.328 1.00 82.44 282 GLY A N 1
ATOM 2286 C CA . GLY A 1 282 ? -23.639 -0.914 -3.327 1.00 82.44 282 GLY A CA 1
ATOM 2287 C C . GLY A 1 282 ? -23.893 -2.388 -2.979 1.00 82.44 282 GLY A C 1
ATOM 2288 O O . GLY A 1 282 ? -24.904 -2.718 -2.358 1.00 82.44 282 GLY A O 1
ATOM 2289 N N . THR A 1 283 ? -22.983 -3.282 -3.369 1.00 84.06 283 THR A N 1
ATOM 2290 C CA . THR A 1 283 ? -23.056 -4.728 -3.146 1.00 84.06 283 THR A CA 1
ATOM 2291 C C . THR A 1 283 ? -21.767 -5.215 -2.507 1.00 84.06 283 THR A C 1
ATOM 2293 O O . THR A 1 283 ? -20.690 -4.732 -2.838 1.00 84.06 283 THR A O 1
ATOM 2296 N N . GLN A 1 284 ? -21.860 -6.208 -1.626 1.00 78.50 284 GLN A N 1
ATOM 2297 C CA . GLN A 1 284 ? -20.678 -6.806 -1.006 1.00 78.50 284 GLN A CA 1
ATOM 2298 C C . GLN A 1 284 ? -19.869 -7.570 -2.060 1.00 78.50 284 GLN A C 1
ATOM 2300 O O . GLN A 1 284 ? -20.327 -8.598 -2.556 1.00 78.50 284 GLN A O 1
ATOM 2305 N N . VAL A 1 285 ? -18.684 -7.061 -2.402 1.00 86.25 285 VAL A N 1
ATOM 2306 C CA . VAL A 1 285 ? -17.695 -7.798 -3.195 1.00 86.25 285 VAL A CA 1
ATOM 2307 C C . VAL A 1 285 ? -16.918 -8.688 -2.238 1.00 86.25 285 VAL A C 1
ATOM 2309 O O . VAL A 1 285 ? -16.479 -8.243 -1.175 1.00 86.25 285 VAL A O 1
ATOM 2312 N N . GLU A 1 286 ? -16.750 -9.956 -2.601 1.00 88.69 286 GLU A N 1
ATOM 2313 C CA . GLU A 1 286 ? -15.964 -10.880 -1.796 1.00 88.69 286 GLU A CA 1
ATOM 2314 C C . GLU A 1 286 ? -14.508 -10.403 -1.723 1.00 88.69 286 GLU A C 1
ATOM 2316 O O . GLU A 1 286 ? -13.802 -10.324 -2.728 1.00 88.69 286 GLU A O 1
ATOM 2321 N N . ASN A 1 287 ? -14.067 -10.053 -0.517 1.00 92.25 287 ASN A N 1
ATOM 2322 C CA . ASN A 1 287 ? -12.737 -9.516 -0.292 1.00 92.25 287 ASN A CA 1
ATOM 2323 C C . ASN A 1 287 ? -11.717 -10.653 -0.171 1.00 92.25 287 ASN A C 1
ATOM 2325 O O . ASN A 1 287 ? -11.569 -11.261 0.892 1.00 92.25 287 ASN A O 1
ATOM 2329 N N . ALA A 1 288 ? -11.008 -10.924 -1.268 1.00 92.56 288 ALA A N 1
ATOM 2330 C CA . ALA A 1 288 ? -10.020 -11.997 -1.335 1.00 92.56 288 ALA A CA 1
ATOM 2331 C C . ALA A 1 288 ? -8.860 -11.798 -0.346 1.00 92.56 288 ALA A C 1
ATOM 2333 O O . ALA A 1 288 ? -8.361 -12.780 0.197 1.00 92.56 288 ALA A O 1
ATOM 2334 N N . VAL A 1 289 ? -8.463 -10.548 -0.066 1.00 93.69 289 VAL A N 1
ATOM 2335 C CA . VAL A 1 289 ? -7.410 -10.246 0.918 1.00 93.69 289 VAL A CA 1
ATOM 2336 C C . VAL A 1 289 ? -7.880 -10.620 2.320 1.00 93.69 289 VAL A C 1
ATOM 2338 O O . VAL A 1 289 ? -7.212 -11.377 3.020 1.00 93.69 289 VAL A O 1
ATOM 2341 N N . TYR A 1 290 ? -9.064 -10.146 2.712 1.00 93.12 290 TYR A N 1
ATOM 2342 C CA . TYR A 1 290 ? -9.641 -10.460 4.017 1.00 93.12 290 TYR A CA 1
ATOM 2343 C C . TYR A 1 290 ? -9.862 -11.967 4.195 1.00 93.12 290 TYR A C 1
ATOM 2345 O O . TYR A 1 290 ? -9.498 -12.534 5.223 1.00 93.12 290 TYR A O 1
ATOM 2353 N N . ASN A 1 291 ? -10.414 -12.642 3.183 1.00 91.50 291 ASN A N 1
ATOM 2354 C CA . ASN A 1 291 ? -10.650 -14.082 3.237 1.00 91.50 291 ASN A CA 1
ATOM 2355 C C . ASN A 1 291 ? -9.335 -14.877 3.290 1.00 91.50 291 ASN A C 1
ATOM 2357 O O . ASN A 1 291 ? -9.234 -15.818 4.078 1.00 91.50 291 ASN A O 1
ATOM 2361 N N . GLY A 1 292 ? -8.325 -14.484 2.508 1.00 90.19 292 GLY A N 1
ATOM 2362 C CA . GLY A 1 292 ? -7.009 -15.123 2.501 1.00 90.19 292 GLY A CA 1
ATOM 2363 C C . GLY A 1 292 ? -6.270 -14.992 3.833 1.00 90.19 292 GLY A C 1
ATOM 2364 O O . GLY A 1 292 ? -5.660 -15.960 4.278 1.00 90.19 292 GLY A O 1
ATOM 2365 N N . LEU A 1 293 ? -6.384 -13.835 4.497 1.00 90.31 293 LEU A N 1
ATOM 2366 C CA . LEU A 1 293 ? -5.723 -13.562 5.779 1.00 90.31 293 LEU A CA 1
ATOM 2367 C C . LEU A 1 293 ? -6.478 -14.099 6.996 1.00 90.31 293 LEU A C 1
ATOM 2369 O O . LEU A 1 293 ? -5.847 -14.525 7.956 1.00 90.31 293 LEU A O 1
ATOM 2373 N N . MET A 1 294 ? -7.815 -14.048 6.983 1.00 89.19 294 MET A N 1
ATOM 2374 C CA . MET A 1 294 ? -8.614 -14.303 8.188 1.00 89.19 294 MET A CA 1
ATOM 2375 C C . MET A 1 294 ? -9.447 -15.578 8.147 1.00 89.19 294 MET A C 1
ATOM 2377 O O . MET A 1 294 ? -9.700 -16.164 9.198 1.00 89.19 294 MET A O 1
ATOM 2381 N N . LYS A 1 295 ? -9.878 -16.026 6.965 1.00 79.88 295 LYS A N 1
ATOM 2382 C CA . LYS A 1 295 ? -10.762 -17.199 6.829 1.00 79.88 295 LYS A CA 1
ATOM 2383 C C . LYS A 1 295 ? -10.038 -18.453 6.361 1.00 79.88 295 LYS A C 1
ATOM 2385 O O . LYS A 1 295 ? -10.601 -19.544 6.423 1.00 79.88 295 LYS A O 1
ATOM 2390 N N . ASN A 1 296 ? -8.799 -18.323 5.897 1.00 71.88 296 ASN A N 1
ATOM 2391 C CA . ASN A 1 296 ? -8.008 -19.469 5.487 1.00 71.88 296 ASN A CA 1
ATOM 2392 C C . ASN A 1 296 ? -7.517 -20.244 6.719 1.00 71.88 296 ASN A C 1
ATOM 2394 O O . ASN A 1 296 ? -6.618 -19.815 7.434 1.00 71.88 296 ASN A O 1
ATOM 2398 N N . THR A 1 297 ? -8.097 -21.420 6.959 1.00 57.03 297 THR A N 1
ATOM 2399 C CA . THR A 1 297 ? -7.816 -22.260 8.137 1.00 57.03 297 THR A CA 1
ATOM 2400 C C . THR A 1 297 ? -6.445 -22.940 8.108 1.00 57.03 297 THR A C 1
ATOM 2402 O O . THR A 1 297 ? -6.110 -23.680 9.030 1.00 57.03 297 THR A O 1
ATOM 2405 N N . LYS A 1 298 ? -5.670 -22.767 7.031 1.00 59.50 298 LYS A N 1
ATOM 2406 C CA . LYS A 1 298 ? -4.371 -23.431 6.849 1.00 59.50 298 LYS A CA 1
ATOM 2407 C C . LYS A 1 298 ? -3.224 -22.747 7.591 1.00 59.50 298 LYS A C 1
ATOM 2409 O O . LYS A 1 298 ? -2.177 -23.368 7.754 1.00 59.50 298 LYS A O 1
ATOM 2414 N N . HIS A 1 299 ? -3.402 -21.502 8.027 1.00 61.00 299 HIS A N 1
ATOM 2415 C CA . HIS A 1 299 ? -2.307 -20.674 8.520 1.00 61.00 299 HIS A CA 1
ATOM 2416 C C . HIS A 1 299 ? -2.601 -20.033 9.881 1.00 61.00 299 HIS A C 1
ATOM 2418 O O . HIS A 1 299 ? -3.745 -19.944 10.324 1.00 61.00 299 HIS A O 1
ATOM 2424 N N . ASN A 1 300 ? -1.537 -19.610 10.570 1.00 66.19 300 ASN A N 1
ATOM 2425 C CA . ASN A 1 300 ? -1.637 -18.964 11.872 1.00 66.19 300 ASN A CA 1
ATOM 2426 C C . ASN A 1 300 ? -1.957 -17.468 11.716 1.00 66.19 300 ASN A C 1
ATOM 2428 O O . ASN A 1 300 ? -1.054 -16.634 11.654 1.00 66.19 300 ASN A O 1
ATOM 2432 N N . ASN A 1 301 ? -3.246 -17.126 11.717 1.00 80.50 301 ASN A N 1
ATOM 2433 C CA . ASN A 1 301 ? -3.722 -15.737 11.614 1.00 80.50 301 ASN A CA 1
ATOM 2434 C C . ASN A 1 301 ? -3.222 -14.851 12.774 1.00 80.50 301 ASN A C 1
ATOM 2436 O O . ASN A 1 301 ? -3.212 -13.627 12.661 1.00 80.50 301 ASN A O 1
ATOM 2440 N N . THR A 1 302 ? -2.765 -15.459 13.875 1.00 81.44 302 THR A N 1
ATOM 2441 C CA . THR A 1 302 ? -2.196 -14.761 15.036 1.00 81.44 302 THR A CA 1
ATOM 2442 C C . THR A 1 302 ? -0.991 -13.905 14.664 1.00 81.44 302 THR A C 1
ATOM 2444 O O . THR A 1 302 ? -0.860 -12.793 15.163 1.00 81.44 302 THR A O 1
ATOM 2447 N N . GLY A 1 303 ? -0.124 -14.377 13.762 1.00 82.00 303 GLY A N 1
ATOM 2448 C CA . GLY A 1 303 ? 1.045 -13.596 13.357 1.00 82.00 303 GLY A CA 1
ATOM 2449 C C . GLY A 1 303 ? 0.646 -12.312 12.624 1.00 82.00 303 GLY A C 1
ATOM 2450 O O . GLY A 1 303 ? 1.147 -11.236 12.938 1.00 82.00 303 GLY A O 1
ATOM 2451 N N . PHE A 1 304 ? -0.347 -12.387 11.736 1.00 87.75 304 PHE A N 1
ATOM 2452 C CA . PHE A 1 304 ? -0.889 -11.203 11.066 1.00 87.75 304 PHE A CA 1
ATOM 2453 C C . PHE A 1 304 ? -1.601 -10.241 12.035 1.00 87.75 304 PHE A C 1
ATOM 2455 O O . PHE A 1 304 ? -1.455 -9.024 11.922 1.00 87.75 304 PHE A O 1
ATOM 2462 N N . LEU A 1 305 ? -2.326 -10.762 13.031 1.00 89.31 305 LEU A N 1
ATOM 2463 C CA . LEU A 1 305 ? -2.915 -9.942 14.097 1.00 89.31 305 LEU A CA 1
ATOM 2464 C C . LEU A 1 305 ? -1.848 -9.174 14.886 1.00 89.31 305 LEU A C 1
ATOM 2466 O O . LEU A 1 305 ? -1.994 -7.972 15.112 1.00 89.31 305 LEU A O 1
ATOM 2470 N N . ASN A 1 306 ? -0.759 -9.852 15.251 1.00 87.19 306 ASN A N 1
ATOM 2471 C CA . ASN A 1 306 ? 0.377 -9.230 15.925 1.00 87.19 306 ASN A CA 1
ATOM 2472 C C . ASN A 1 306 ? 1.001 -8.139 15.047 1.00 87.19 306 ASN A C 1
ATOM 2474 O O . ASN A 1 306 ? 1.292 -7.054 15.544 1.00 87.19 306 ASN A O 1
ATOM 2478 N N . LEU A 1 307 ? 1.142 -8.397 13.744 1.00 88.50 307 LEU A N 1
ATOM 2479 C CA . LEU A 1 307 ? 1.669 -7.446 12.766 1.00 88.50 307 LEU A CA 1
ATOM 2480 C C . LEU A 1 307 ? 0.804 -6.175 12.672 1.00 88.50 307 LEU A C 1
ATOM 2482 O O . LEU A 1 307 ? 1.343 -5.069 12.709 1.00 88.50 307 LEU A O 1
ATOM 2486 N N . LEU A 1 308 ? -0.530 -6.311 12.632 1.00 93.12 308 LEU A N 1
ATOM 2487 C CA . LEU A 1 308 ? -1.461 -5.172 12.642 1.00 93.12 308 LEU A CA 1
ATOM 2488 C C . LEU A 1 308 ? -1.270 -4.291 13.882 1.00 93.12 308 LEU A C 1
ATOM 2490 O O . LEU A 1 308 ? -1.180 -3.068 13.770 1.00 93.12 308 LEU A O 1
ATOM 2494 N N . VAL A 1 309 ? -1.211 -4.908 15.065 1.00 93.12 309 VAL A N 1
ATOM 2495 C CA . VAL A 1 309 ? -1.063 -4.198 16.346 1.00 93.12 309 VAL A CA 1
ATOM 2496 C C . VAL A 1 309 ? 0.317 -3.548 16.444 1.00 93.12 309 VAL A C 1
ATOM 2498 O O . VAL A 1 309 ? 0.429 -2.389 16.851 1.00 93.12 309 VAL A O 1
ATOM 2501 N N . TYR A 1 310 ? 1.359 -4.276 16.039 1.00 91.25 310 TYR A N 1
ATOM 2502 C CA . TYR A 1 310 ? 2.742 -3.814 16.036 1.00 91.25 310 TYR A CA 1
ATOM 2503 C C . TYR A 1 310 ? 2.916 -2.575 15.156 1.00 91.25 310 TYR A C 1
ATOM 2505 O O . TYR A 1 310 ? 3.381 -1.542 15.647 1.00 91.25 310 TYR A O 1
ATOM 2513 N N . HIS A 1 311 ? 2.497 -2.647 13.887 1.00 91.81 311 HIS A N 1
ATOM 2514 C CA . HIS A 1 311 ? 2.635 -1.518 12.974 1.00 91.81 311 HIS A CA 1
ATOM 2515 C C . HIS A 1 311 ? 1.733 -0.362 13.379 1.00 91.81 311 HIS A C 1
ATOM 2517 O O . HIS A 1 311 ? 2.225 0.755 13.426 1.00 91.81 311 HIS A O 1
ATOM 2523 N N . LEU A 1 312 ? 0.477 -0.575 13.792 1.00 94.88 312 LEU A N 1
ATOM 2524 C CA . LEU A 1 312 ? -0.363 0.554 14.213 1.00 94.88 312 LEU A CA 1
ATOM 2525 C C . LEU A 1 312 ? 0.253 1.356 15.371 1.00 94.88 312 LEU A C 1
ATOM 2527 O O . LEU A 1 312 ? 0.124 2.577 15.412 1.00 94.88 312 LEU A O 1
ATOM 2531 N N . ASN A 1 313 ? 0.935 0.686 16.305 1.00 93.31 313 ASN A N 1
ATOM 2532 C CA . ASN A 1 313 ? 1.572 1.349 17.441 1.00 93.31 313 ASN A CA 1
ATOM 2533 C C . ASN A 1 313 ? 2.840 2.141 17.064 1.00 93.31 313 ASN A C 1
ATOM 2535 O O . ASN A 1 313 ? 3.180 3.085 17.778 1.00 93.31 313 ASN A O 1
ATOM 2539 N N . ARG A 1 314 ? 3.547 1.746 15.995 1.00 91.00 314 ARG A N 1
ATOM 2540 C CA . ARG A 1 314 ? 4.869 2.285 15.609 1.00 91.00 314 ARG A CA 1
ATOM 2541 C C . ARG A 1 314 ? 4.884 3.076 14.303 1.00 91.00 314 ARG A C 1
ATOM 2543 O O . ARG A 1 314 ? 5.880 3.727 14.013 1.00 91.00 314 ARG A O 1
ATOM 2550 N N . GLU A 1 315 ? 3.821 2.991 13.517 1.00 91.94 315 GLU A N 1
ATOM 2551 C CA . GLU A 1 315 ? 3.718 3.631 12.215 1.00 91.94 315 GLU A CA 1
ATOM 2552 C C . GLU A 1 315 ? 3.723 5.155 12.356 1.00 91.94 315 GLU A C 1
ATOM 2554 O O . GLU A 1 315 ? 3.098 5.717 13.259 1.00 91.94 315 GLU A O 1
ATOM 2559 N N . ASN A 1 316 ? 4.388 5.828 11.423 1.00 89.69 316 ASN A N 1
ATOM 2560 C CA . ASN A 1 316 ? 4.421 7.284 11.345 1.00 89.69 316 ASN A CA 1
ATOM 2561 C C . ASN A 1 316 ? 3.575 7.834 10.191 1.00 89.69 316 ASN A C 1
ATOM 2563 O O . ASN A 1 316 ? 3.144 8.992 10.267 1.00 89.69 316 ASN A O 1
ATOM 2567 N N . SER A 1 317 ? 3.325 7.026 9.154 1.00 91.69 317 SER A N 1
ATOM 2568 C CA . SER A 1 317 ? 2.446 7.378 8.038 1.00 91.69 317 SER A CA 1
ATOM 2569 C C . SER A 1 317 ? 0.975 7.357 8.454 1.00 91.69 317 SER A C 1
ATOM 2571 O O . SER A 1 317 ? 0.432 6.340 8.889 1.00 91.69 317 SER A O 1
ATOM 2573 N N . GLU A 1 318 ? 0.294 8.477 8.253 1.00 91.62 318 GLU A N 1
ATOM 2574 C CA . GLU A 1 318 ? -1.156 8.585 8.395 1.00 91.62 318 GLU A CA 1
ATOM 2575 C C . GLU A 1 318 ? -1.896 7.723 7.365 1.00 91.62 318 GLU A C 1
ATOM 2577 O O . GLU A 1 318 ? -2.888 7.079 7.711 1.00 91.62 318 GLU A O 1
ATOM 2582 N N . ILE A 1 319 ? -1.398 7.657 6.124 1.00 93.31 319 ILE A N 1
ATOM 2583 C CA . ILE A 1 319 ? -1.964 6.812 5.060 1.00 93.31 319 ILE A CA 1
ATOM 2584 C C . ILE A 1 319 ? -1.977 5.351 5.513 1.00 93.31 319 ILE A C 1
ATOM 2586 O O . ILE A 1 319 ? -3.026 4.703 5.478 1.00 93.31 319 ILE A O 1
ATOM 2590 N N . ILE A 1 320 ? -0.836 4.839 5.985 1.00 95.38 320 ILE A N 1
ATOM 2591 C CA . ILE A 1 320 ? -0.719 3.444 6.421 1.00 95.38 320 ILE A CA 1
ATOM 2592 C C . ILE A 1 320 ? -1.561 3.199 7.680 1.00 95.38 320 ILE A C 1
ATOM 2594 O O . ILE A 1 320 ? -2.293 2.210 7.729 1.00 95.38 320 ILE A O 1
ATOM 2598 N N . LYS A 1 321 ? -1.569 4.118 8.658 1.00 95.38 321 LYS A N 1
ATOM 2599 C CA . LYS A 1 321 ? -2.461 4.026 9.832 1.00 95.38 321 LYS A CA 1
ATOM 2600 C C . LYS A 1 321 ? -3.930 3.894 9.429 1.00 95.38 321 LYS A C 1
ATOM 2602 O O . LYS A 1 321 ? -4.629 3.031 9.954 1.00 95.38 321 LYS A O 1
ATOM 2607 N N . ILE A 1 322 ? -4.411 4.711 8.490 1.00 94.94 322 ILE A N 1
ATOM 2608 C CA . ILE A 1 322 ? -5.808 4.655 8.027 1.00 94.94 322 ILE A CA 1
ATOM 2609 C C . ILE A 1 322 ? -6.093 3.330 7.319 1.00 94.94 322 ILE A C 1
ATOM 2611 O O . ILE A 1 322 ? -7.137 2.725 7.567 1.00 94.94 322 ILE A O 1
ATOM 2615 N N . LEU A 1 323 ? -5.171 2.847 6.487 1.00 96.25 323 LEU A N 1
ATOM 2616 C CA . LEU A 1 323 ? -5.298 1.545 5.838 1.00 96.25 323 LEU A CA 1
ATOM 2617 C C . LEU A 1 323 ? -5.400 0.398 6.865 1.00 96.25 323 LEU A C 1
ATOM 2619 O O . LEU A 1 323 ? -6.294 -0.447 6.755 1.00 96.25 323 LEU A O 1
ATOM 2623 N N . ILE A 1 324 ? -4.563 0.413 7.911 1.00 97.38 324 ILE A N 1
ATOM 2624 C CA . ILE A 1 324 ? -4.637 -0.535 9.036 1.00 97.38 324 ILE A CA 1
ATOM 2625 C C . ILE A 1 324 ? -5.987 -0.418 9.755 1.00 97.38 324 ILE A C 1
ATOM 2627 O O . ILE A 1 324 ? -6.650 -1.424 10.006 1.00 97.38 324 ILE A O 1
ATOM 2631 N N . LEU A 1 325 ? -6.438 0.804 10.055 1.00 96.88 325 LEU A N 1
ATOM 2632 C CA . LEU A 1 325 ? -7.718 1.062 10.718 1.00 96.88 325 LEU A CA 1
ATOM 2633 C C . LEU A 1 325 ? -8.908 0.543 9.900 1.00 96.88 325 LEU A C 1
ATOM 2635 O O . LEU A 1 325 ? -9.818 -0.063 10.464 1.00 96.88 325 LEU A O 1
ATOM 2639 N N . LYS A 1 326 ? -8.901 0.711 8.572 1.00 95.00 326 LYS A N 1
ATOM 2640 C CA . LYS A 1 326 ? -9.933 0.145 7.688 1.00 95.00 326 LYS A CA 1
ATOM 2641 C C . LYS A 1 326 ? -9.947 -1.383 7.731 1.00 95.00 326 LYS A C 1
ATOM 2643 O O . LYS A 1 326 ? -11.026 -1.974 7.714 1.00 95.00 326 LYS A O 1
ATOM 2648 N N . PHE A 1 327 ? -8.784 -2.026 7.836 1.00 95.88 327 PHE A N 1
ATOM 2649 C CA . PHE A 1 327 ? -8.716 -3.474 8.024 1.00 95.88 327 PHE A CA 1
ATOM 2650 C C . PHE A 1 327 ? -9.258 -3.891 9.401 1.00 95.88 327 PHE A C 1
ATOM 2652 O O . PHE A 1 327 ? -10.126 -4.759 9.489 1.00 95.88 327 PHE A O 1
ATOM 2659 N N . LEU A 1 328 ? -8.833 -3.224 10.480 1.00 96.62 328 LEU A N 1
ATOM 2660 C CA . LEU A 1 328 ? -9.336 -3.472 11.837 1.00 96.62 328 LEU A CA 1
ATOM 2661 C C . LEU A 1 328 ? -10.850 -3.256 11.949 1.00 96.62 328 LEU A C 1
ATOM 2663 O O . LEU A 1 328 ? -11.518 -3.990 12.674 1.00 96.62 328 LEU A O 1
ATOM 2667 N N . TYR A 1 329 ? -11.414 -2.300 11.209 1.00 95.06 329 TYR A N 1
ATOM 2668 C CA . TYR A 1 329 ? -12.861 -2.117 11.128 1.00 95.06 329 TYR A CA 1
ATOM 2669 C C . TYR A 1 329 ? -13.569 -3.386 10.638 1.00 95.06 329 TYR A C 1
ATOM 2671 O O . TYR A 1 329 ? -14.525 -3.831 11.274 1.00 95.06 329 TYR A O 1
ATOM 2679 N N . LEU A 1 330 ? -13.083 -4.001 9.550 1.00 93.38 330 LEU A N 1
ATOM 2680 C CA . LEU A 1 330 ? -13.622 -5.270 9.045 1.00 93.38 330 LEU A CA 1
ATOM 2681 C C . LEU A 1 330 ? -13.518 -6.376 10.098 1.00 93.38 330 LEU A C 1
ATOM 2683 O O . LEU A 1 330 ? -14.453 -7.145 10.294 1.00 93.38 330 LEU A O 1
ATOM 2687 N N . MET A 1 331 ? -12.401 -6.434 10.821 1.00 93.81 331 MET A N 1
ATOM 2688 C CA . MET A 1 331 ? -12.188 -7.452 11.848 1.00 93.81 331 MET A CA 1
ATOM 2689 C C . MET A 1 331 ? -13.102 -7.298 13.061 1.00 93.81 331 MET A C 1
ATOM 2691 O O . MET A 1 331 ? -13.660 -8.284 13.528 1.00 93.81 331 MET A O 1
ATOM 2695 N N . PHE A 1 332 ? -13.269 -6.082 13.584 1.00 95.25 332 PHE A N 1
ATOM 2696 C CA . PHE A 1 332 ? -14.101 -5.853 14.769 1.00 95.25 332 PHE A CA 1
ATOM 2697 C C . PHE A 1 332 ? -15.599 -5.851 14.466 1.00 95.25 332 PHE A C 1
ATOM 2699 O O . PHE A 1 332 ? -16.406 -5.957 15.391 1.00 95.25 332 PHE A O 1
ATOM 2706 N N . THR A 1 333 ? -15.992 -5.714 13.199 1.00 93.25 333 THR A N 1
ATOM 2707 C CA . THR A 1 333 ? -17.393 -5.849 12.771 1.00 93.25 333 THR A CA 1
ATOM 2708 C C . THR A 1 333 ? -17.775 -7.290 12.435 1.00 93.25 333 THR A C 1
ATOM 2710 O O . THR A 1 333 ? -18.958 -7.619 12.514 1.00 93.25 333 THR A O 1
ATOM 2713 N N . ASP A 1 334 ? -16.800 -8.158 12.154 1.00 92.06 334 ASP A N 1
ATOM 2714 C CA . ASP A 1 334 ? -16.995 -9.601 12.015 1.00 92.06 334 ASP A CA 1
ATOM 2715 C C . ASP A 1 334 ? -17.039 -10.292 13.405 1.00 92.06 334 ASP A C 1
ATOM 2717 O O . ASP A 1 334 ? -16.057 -10.237 14.156 1.00 92.06 334 ASP A O 1
ATOM 2721 N N . PRO A 1 335 ? -18.156 -10.959 13.772 1.00 88.88 335 PRO A N 1
ATOM 2722 C CA . PRO A 1 335 ? -18.319 -11.630 15.067 1.00 88.88 335 PRO A CA 1
ATOM 2723 C C . PRO A 1 335 ? -17.339 -12.777 15.357 1.00 88.88 335 PRO A C 1
ATOM 2725 O O . PRO A 1 335 ? -17.166 -13.145 16.525 1.00 88.88 335 PRO A O 1
ATOM 2728 N N . GLU A 1 336 ? -16.767 -13.396 14.324 1.00 87.88 336 GLU A N 1
ATOM 2729 C CA . GLU A 1 336 ? -15.792 -14.480 14.470 1.00 87.88 336 GLU A CA 1
ATOM 2730 C C . GLU A 1 336 ? -14.391 -13.902 14.664 1.00 87.88 336 GLU A C 1
ATOM 2732 O O . GLU A 1 336 ? -13.688 -14.267 15.609 1.00 87.88 336 GLU A O 1
ATOM 2737 N N . CYS A 1 337 ? -14.017 -12.929 13.830 1.00 89.19 337 CYS A N 1
ATOM 2738 C CA . CYS A 1 337 ? -12.679 -12.346 13.853 1.00 89.19 337 CYS A CA 1
ATOM 2739 C C . CYS A 1 337 ? -12.422 -11.465 15.082 1.00 89.19 337 CYS A C 1
ATOM 2741 O O . CYS A 1 337 ? -11.299 -11.442 15.588 1.00 89.19 337 CYS A O 1
ATOM 2743 N N . CYS A 1 338 ? -13.438 -10.772 15.612 1.00 89.62 338 CYS A N 1
ATOM 2744 C CA . CYS A 1 338 ? -13.255 -9.876 16.759 1.00 89.62 338 CYS A CA 1
ATOM 2745 C C . CYS A 1 338 ? -12.769 -10.599 18.031 1.00 89.62 338 CYS A C 1
ATOM 2747 O O . CYS A 1 338 ? -12.161 -9.972 18.901 1.00 89.62 338 CYS A O 1
ATOM 2749 N N . LYS A 1 339 ? -13.001 -11.917 18.127 1.00 89.00 339 LYS A N 1
ATOM 2750 C CA . LYS A 1 339 ? -12.603 -12.775 19.256 1.00 89.00 339 LYS A CA 1
ATOM 2751 C C . LYS A 1 339 ? -11.184 -13.330 19.135 1.00 89.00 339 LYS A C 1
ATOM 2753 O O . LYS A 1 339 ? -10.691 -13.920 20.091 1.00 89.00 339 LYS A O 1
ATOM 2758 N N . LEU A 1 340 ? -10.537 -13.169 17.978 1.00 89.94 340 LEU A N 1
ATOM 2759 C CA . LEU A 1 340 ? -9.187 -13.689 17.743 1.00 89.94 340 LEU A CA 1
ATOM 2760 C C . LEU A 1 340 ? -8.103 -12.852 18.433 1.00 89.94 340 LEU A C 1
ATOM 2762 O O . LEU A 1 340 ? -7.026 -13.364 18.719 1.00 89.94 340 LEU A O 1
ATOM 2766 N N . PHE A 1 341 ? -8.379 -11.579 18.724 1.00 91.75 341 PHE A N 1
ATOM 2767 C CA . PHE A 1 341 ? -7.436 -10.708 19.421 1.00 91.75 341 PHE A CA 1
ATOM 2768 C C . PHE A 1 341 ? -7.249 -11.146 20.871 1.00 91.75 341 PHE A C 1
ATOM 2770 O O . PHE A 1 341 ? -8.225 -11.322 21.609 1.00 91.75 341 PHE A O 1
ATOM 2777 N N . TYR A 1 342 ? -6.000 -11.229 21.334 1.00 92.00 342 TYR A N 1
ATOM 2778 C CA . TYR A 1 342 ? -5.751 -11.416 22.756 1.00 92.00 342 TYR A CA 1
ATOM 2779 C C . TYR A 1 342 ? -6.129 -10.158 23.539 1.00 92.00 342 TYR A C 1
ATOM 2781 O O . TYR A 1 342 ? -6.043 -9.026 23.066 1.00 92.00 342 TYR A O 1
ATOM 2789 N N . LEU A 1 343 ? -6.524 -10.345 24.801 1.00 92.88 343 LEU A N 1
ATOM 2790 C CA . LEU A 1 343 ? -6.918 -9.231 25.666 1.00 92.88 343 LEU A CA 1
ATOM 2791 C C . LEU A 1 343 ? -5.798 -8.191 25.844 1.00 92.88 343 LEU A C 1
ATOM 2793 O O . LEU A 1 343 ? -6.095 -7.015 26.027 1.00 92.88 343 LEU A O 1
ATOM 2797 N N . ASN A 1 344 ? -4.530 -8.605 25.804 1.00 93.00 344 ASN A N 1
ATOM 2798 C CA . ASN A 1 344 ? -3.400 -7.679 25.894 1.00 93.00 344 ASN A CA 1
ATOM 2799 C C . ASN A 1 344 ? -3.301 -6.792 24.650 1.00 93.00 344 ASN A C 1
ATOM 2801 O O . ASN A 1 344 ? -3.153 -5.583 24.795 1.00 93.00 344 ASN A O 1
ATOM 2805 N N . ASP A 1 345 ? -3.486 -7.360 23.461 1.00 94.25 345 ASP A N 1
ATOM 2806 C CA . ASP A 1 345 ? -3.456 -6.611 22.204 1.00 94.25 345 ASP A CA 1
ATOM 2807 C C . ASP A 1 345 ? -4.597 -5.600 22.137 1.00 94.25 345 ASP A C 1
ATOM 2809 O O . ASP A 1 345 ? -4.388 -4.449 21.772 1.00 94.25 345 ASP A O 1
ATOM 2813 N N . LEU A 1 346 ? -5.795 -5.981 22.594 1.00 95.81 346 LEU A N 1
ATOM 2814 C CA . LEU A 1 346 ? -6.925 -5.053 22.694 1.00 95.81 346 LEU A CA 1
ATOM 2815 C C . LEU A 1 346 ? -6.622 -3.865 23.614 1.00 95.81 346 LEU A C 1
ATOM 2817 O O . LEU A 1 346 ? -7.008 -2.739 23.311 1.00 95.81 346 LEU A O 1
ATOM 2821 N N . LYS A 1 347 ? -5.929 -4.097 24.734 1.00 95.19 347 LYS A N 1
ATOM 2822 C CA . LYS A 1 347 ? -5.507 -3.021 25.642 1.00 95.19 347 LYS A CA 1
ATOM 2823 C C . LYS A 1 347 ? -4.472 -2.111 24.987 1.00 95.19 347 LYS A C 1
ATOM 2825 O O . LYS A 1 347 ? -4.601 -0.898 25.097 1.00 95.19 347 LYS A O 1
ATOM 2830 N N . ILE A 1 348 ? -3.502 -2.686 24.271 1.00 95.81 348 ILE A N 1
ATOM 2831 C CA . ILE A 1 348 ? -2.514 -1.925 23.494 1.00 95.81 348 ILE A CA 1
ATOM 2832 C C . ILE A 1 348 ? -3.223 -1.069 22.440 1.00 95.81 348 ILE A C 1
ATOM 2834 O O . ILE A 1 348 ? -2.932 0.117 22.333 1.00 95.81 348 ILE A O 1
ATOM 2838 N N . LEU A 1 349 ? -4.197 -1.623 21.714 1.00 97.38 349 LEU A N 1
ATOM 2839 C CA . LEU A 1 349 ? -4.986 -0.868 20.741 1.00 97.38 349 LEU A CA 1
ATOM 2840 C C . LEU A 1 349 ? -5.745 0.287 21.402 1.00 97.38 349 LEU A C 1
ATOM 2842 O O . LEU A 1 349 ? -5.686 1.402 20.900 1.00 97.38 349 LEU A O 1
ATOM 2846 N N . VAL A 1 350 ? -6.409 0.069 22.543 1.00 96.62 350 VAL A N 1
ATOM 2847 C CA . VAL A 1 350 ? -7.073 1.162 23.278 1.00 96.62 350 VAL A CA 1
ATOM 2848 C C . VAL A 1 350 ? -6.071 2.246 23.683 1.00 96.62 350 VAL A C 1
ATOM 2850 O O . VAL A 1 350 ? -6.364 3.428 23.528 1.00 96.62 350 VAL A O 1
ATOM 2853 N N . ASP A 1 351 ? -4.884 1.864 24.149 1.00 96.62 351 ASP A N 1
ATOM 2854 C CA . ASP A 1 351 ? -3.834 2.808 24.538 1.00 96.62 351 ASP A CA 1
ATOM 2855 C C . ASP A 1 351 ? -3.338 3.645 23.360 1.00 96.62 351 ASP A C 1
ATOM 2857 O O . ASP A 1 351 ? -3.216 4.864 23.486 1.00 96.62 351 ASP A O 1
ATOM 2861 N N . VAL A 1 352 ? -3.113 3.006 22.210 1.00 95.75 352 VAL A N 1
ATOM 2862 C CA . VAL A 1 352 ? -2.757 3.683 20.958 1.00 95.75 352 VAL A CA 1
ATOM 2863 C C . VAL A 1 352 ? -3.871 4.645 20.554 1.00 95.75 352 VAL A C 1
ATOM 2865 O O . VAL A 1 352 ? -3.605 5.810 20.294 1.00 95.75 352 VAL A O 1
ATOM 2868 N N . PHE A 1 353 ? -5.130 4.208 20.569 1.00 96.00 353 PHE A N 1
ATOM 2869 C CA . PHE A 1 353 ? -6.258 5.042 20.151 1.00 96.00 353 PHE A CA 1
ATOM 2870 C C . PHE A 1 353 ? -6.413 6.272 21.047 1.00 96.00 353 PHE A C 1
ATOM 2872 O O . PHE A 1 353 ? -6.606 7.371 20.535 1.00 96.00 353 PHE A O 1
ATOM 2879 N N . LEU A 1 354 ? -6.303 6.108 22.370 1.00 95.00 354 LEU A N 1
ATOM 2880 C CA . LEU A 1 354 ? -6.362 7.223 23.317 1.00 95.00 354 LEU A CA 1
ATOM 2881 C C . LEU A 1 354 ? -5.203 8.203 23.122 1.00 95.00 354 LEU A C 1
ATOM 2883 O O . LEU A 1 354 ? -5.440 9.409 23.126 1.00 95.00 354 LEU A O 1
ATOM 2887 N N . ARG A 1 355 ? -3.975 7.702 22.930 1.00 94.31 355 ARG A N 1
ATOM 2888 C CA . ARG A 1 355 ? -2.795 8.533 22.648 1.00 94.31 355 ARG A CA 1
ATOM 2889 C C . ARG A 1 355 ? -3.013 9.367 21.387 1.00 94.31 355 ARG A C 1
ATOM 2891 O O . ARG A 1 355 ? -3.014 10.589 21.445 1.00 94.31 355 ARG A O 1
ATOM 2898 N N . GLU A 1 356 ? -3.310 8.713 20.270 1.00 91.19 356 GLU A N 1
ATOM 2899 C CA . GLU A 1 356 ? -3.434 9.377 18.969 1.00 91.19 356 GLU A CA 1
ATOM 2900 C C . GLU A 1 356 ? -4.630 10.342 18.933 1.00 91.19 356 GLU A C 1
ATOM 2902 O O . GLU A 1 356 ? -4.545 11.414 18.344 1.00 91.19 356 GLU A O 1
ATOM 2907 N N . CYS A 1 357 ? -5.737 10.018 19.610 1.00 89.50 357 CYS A N 1
ATOM 2908 C CA . CYS A 1 357 ? -6.897 10.909 19.692 1.00 89.50 357 CYS A CA 1
ATOM 2909 C C . CYS A 1 357 ? -6.658 12.176 20.525 1.00 89.50 357 CYS A C 1
ATOM 2911 O O . CYS A 1 357 ? -7.332 13.178 20.288 1.00 89.50 357 CYS A O 1
ATOM 2913 N N . ASN A 1 358 ? -5.752 12.130 21.504 1.00 87.25 358 ASN A N 1
ATOM 2914 C CA . ASN A 1 358 ? -5.431 13.277 22.353 1.00 87.25 358 ASN A CA 1
ATOM 2915 C C . ASN A 1 358 ? -4.255 14.104 21.800 1.00 87.25 358 ASN A C 1
ATOM 2917 O O . ASN A 1 358 ? -4.243 15.318 21.993 1.00 87.25 358 ASN A O 1
ATOM 2921 N N . ASP A 1 359 ? -3.298 13.469 21.116 1.00 81.81 359 ASP A N 1
ATOM 2922 C CA . ASP A 1 359 ? -2.056 14.112 20.661 1.00 81.81 359 ASP A CA 1
ATOM 2923 C C . ASP A 1 359 ? -2.192 14.807 19.294 1.00 81.81 359 ASP A C 1
ATOM 2925 O O . ASP A 1 359 ? -1.476 15.767 19.004 1.00 81.81 359 ASP A O 1
ATOM 2929 N N . VAL A 1 360 ? -3.096 14.336 18.429 1.00 76.94 360 VAL A N 1
ATOM 2930 C CA . VAL A 1 360 ? -3.240 14.857 17.063 1.00 76.94 360 VAL A CA 1
ATOM 2931 C C . VAL A 1 360 ? -4.065 16.147 17.055 1.00 76.94 360 VAL A C 1
ATOM 2933 O O . VAL A 1 360 ? -5.239 16.148 17.422 1.00 76.94 360 VAL A O 1
ATOM 2936 N N . ASP A 1 361 ? -3.496 17.247 16.552 1.00 72.25 361 ASP A N 1
ATOM 2937 C CA . ASP A 1 361 ? -4.248 18.492 16.347 1.00 72.25 361 ASP A CA 1
ATOM 2938 C C . ASP A 1 361 ? -5.150 18.400 15.103 1.00 72.25 361 ASP A C 1
ATOM 2940 O O . ASP A 1 361 ? -4.692 18.479 13.957 1.00 72.25 361 ASP A O 1
ATOM 2944 N N . TYR A 1 362 ? -6.455 18.247 15.340 1.00 67.50 362 TYR A N 1
ATOM 2945 C CA . TYR A 1 362 ? -7.507 18.139 14.322 1.00 67.50 362 TYR A CA 1
ATOM 2946 C C . TYR A 1 362 ? -8.325 19.430 14.132 1.00 67.50 362 TYR A C 1
ATOM 2948 O O . TYR A 1 362 ? -9.307 19.424 13.388 1.00 67.50 362 TYR A O 1
ATOM 2956 N N . THR A 1 363 ? -7.972 20.525 14.816 1.00 60.56 363 THR A N 1
ATOM 2957 C CA . THR A 1 363 ? -8.809 21.740 14.885 1.00 60.56 363 THR A CA 1
ATOM 2958 C C . THR A 1 363 ? -8.414 22.839 13.891 1.00 60.56 363 THR A C 1
ATOM 2960 O O . THR A 1 363 ? -9.216 23.731 13.611 1.00 60.56 363 THR A O 1
ATOM 2963 N N . GLY A 1 364 ? -7.209 22.770 13.317 1.00 56.78 364 GLY A N 1
ATOM 2964 C CA . GLY A 1 364 ? -6.711 23.731 12.329 1.00 56.78 364 GLY A CA 1
ATOM 2965 C C . GLY A 1 364 ? -7.225 23.499 10.898 1.00 56.78 364 GLY A C 1
ATOM 2966 O O . GLY A 1 364 ? -7.277 22.370 10.419 1.00 56.78 364 GLY A O 1
ATOM 2967 N N . SER A 1 365 ? -7.520 24.585 10.168 1.00 47.47 365 SER A N 1
ATOM 2968 C CA . SER A 1 365 ? -7.975 24.574 8.756 1.00 47.47 365 SER A CA 1
ATOM 2969 C C . SER A 1 365 ? -6.982 23.901 7.780 1.00 47.47 365 SER A C 1
ATOM 2971 O O . SER A 1 365 ? -7.378 23.382 6.739 1.00 47.47 365 SER A O 1
ATOM 2973 N N . GLY A 1 366 ? -5.692 23.837 8.135 1.00 54.84 366 GLY A N 1
ATOM 2974 C CA . GLY A 1 366 ? -4.655 23.121 7.376 1.00 54.84 366 GLY A CA 1
ATOM 2975 C C . GLY A 1 366 ? -4.523 21.622 7.691 1.00 54.84 366 GLY A C 1
ATOM 2976 O O . GLY A 1 366 ? -3.759 20.937 7.019 1.00 54.84 366 GLY A O 1
ATOM 2977 N N . ASN A 1 367 ? -5.265 21.094 8.672 1.00 63.81 367 ASN A N 1
ATOM 2978 C CA . ASN A 1 367 ? -5.055 19.755 9.244 1.00 63.81 367 ASN A CA 1
ATOM 2979 C C . ASN A 1 367 ? -6.123 18.741 8.787 1.00 63.81 367 ASN A C 1
ATOM 2981 O O . ASN A 1 367 ? -6.572 17.889 9.556 1.00 63.81 367 ASN A O 1
ATOM 2985 N N . LEU A 1 368 ? -6.564 18.826 7.527 1.00 67.12 368 LEU A N 1
ATOM 2986 C CA . LEU A 1 368 ? -7.615 17.948 6.997 1.00 67.12 368 LEU A CA 1
ATOM 2987 C C . LEU A 1 368 ? -7.229 16.455 7.059 1.00 67.12 368 LEU A C 1
ATOM 2989 O O . LEU A 1 368 ? -8.101 15.619 7.300 1.00 67.12 368 LEU A O 1
ATOM 2993 N N . GLY A 1 369 ? -5.941 16.128 6.890 1.00 67.81 369 GLY A N 1
ATOM 2994 C CA . GLY A 1 369 ? -5.432 14.755 7.019 1.00 67.81 369 GLY A CA 1
ATOM 2995 C C . GLY A 1 369 ? -5.544 14.211 8.441 1.00 67.81 369 GLY A C 1
ATOM 2996 O O . GLY A 1 369 ? -6.191 13.186 8.661 1.00 67.81 369 GLY A O 1
ATOM 2997 N N . ASN A 1 370 ? -5.086 14.989 9.422 1.00 79.31 370 ASN A N 1
ATOM 2998 C CA . ASN A 1 370 ? -5.258 14.699 10.847 1.00 79.31 370 ASN A CA 1
ATOM 2999 C C . ASN A 1 370 ? -6.730 14.462 11.215 1.00 79.31 370 ASN A C 1
ATOM 3001 O O . ASN A 1 370 ? -7.055 13.506 11.921 1.00 79.31 370 ASN A O 1
ATOM 3005 N N . ARG A 1 371 ? -7.651 15.294 10.702 1.00 81.50 371 ARG A N 1
ATOM 3006 C CA . ARG A 1 371 ? -9.094 15.114 10.938 1.00 81.50 371 ARG A CA 1
ATOM 3007 C C . ARG A 1 371 ? -9.587 13.777 10.380 1.00 81.50 371 ARG A C 1
ATOM 3009 O O . ARG A 1 371 ? -10.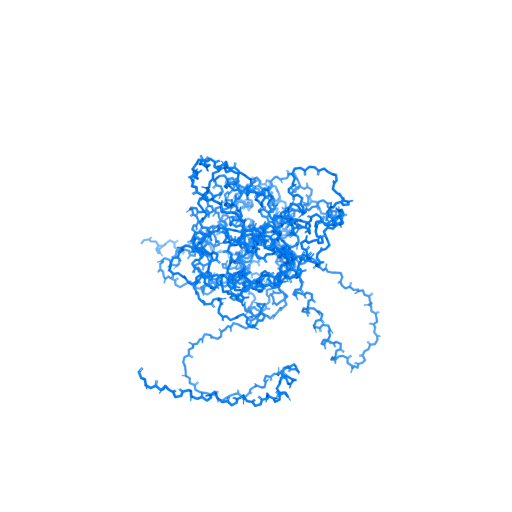324 13.071 11.068 1.00 81.50 371 ARG A O 1
ATOM 3016 N N . GLN A 1 372 ? -9.164 13.400 9.174 1.00 83.50 372 GLN A N 1
ATOM 3017 C CA . GLN A 1 372 ? -9.519 12.113 8.568 1.00 83.50 372 GLN A CA 1
ATOM 3018 C C . GLN A 1 372 ? -8.983 10.922 9.379 1.00 83.50 372 GLN A C 1
ATOM 3020 O O . GLN A 1 372 ? -9.688 9.918 9.543 1.00 83.50 372 GLN A O 1
ATOM 3025 N N . LEU A 1 373 ? -7.767 11.031 9.916 1.00 88.50 373 LEU A N 1
ATOM 3026 C CA . LEU A 1 373 ? -7.176 10.016 10.781 1.00 88.50 373 LEU A CA 1
ATOM 3027 C C . LEU A 1 373 ? -7.990 9.841 12.074 1.00 88.50 373 LEU A C 1
ATOM 3029 O O . LEU A 1 373 ? -8.376 8.720 12.403 1.00 88.50 373 LEU A O 1
ATOM 3033 N N . ILE A 1 374 ? -8.348 10.935 12.757 1.00 89.75 374 ILE A N 1
ATOM 3034 C CA . ILE A 1 374 ? -9.178 10.887 13.973 1.00 89.75 374 ILE A CA 1
ATOM 3035 C C . ILE A 1 374 ? -10.569 10.308 13.699 1.00 89.75 374 ILE A C 1
ATOM 3037 O O . ILE A 1 374 ? -11.049 9.463 14.458 1.00 89.75 374 ILE A O 1
ATOM 3041 N N . ILE A 1 375 ? -11.214 10.707 12.598 1.00 88.44 375 ILE A N 1
ATOM 3042 C CA . ILE A 1 375 ? -12.490 10.112 12.172 1.00 88.44 375 ILE A CA 1
ATOM 3043 C C . ILE A 1 375 ? -12.339 8.593 12.025 1.00 88.44 375 ILE A C 1
ATOM 3045 O O . ILE A 1 375 ? -13.209 7.836 12.463 1.00 88.44 375 ILE A O 1
ATOM 3049 N N . SER A 1 376 ? -11.232 8.143 11.433 1.00 91.62 376 SER A N 1
ATOM 3050 C CA . SER A 1 376 ? -10.953 6.720 11.233 1.00 91.62 376 SER A CA 1
ATOM 3051 C C . SER A 1 376 ? -10.774 5.991 12.568 1.00 91.62 376 SER A C 1
ATOM 3053 O O . SER A 1 376 ? -11.418 4.963 12.779 1.00 91.62 376 SER A O 1
ATOM 3055 N N . TYR A 1 377 ? -10.012 6.562 13.509 1.00 94.81 377 TYR A N 1
ATOM 3056 C CA . TYR A 1 377 ? -9.881 6.023 14.866 1.00 94.81 377 TYR A CA 1
ATOM 3057 C C . TYR A 1 377 ? -11.233 5.904 15.568 1.00 94.81 377 TYR A C 1
ATOM 3059 O O . TYR A 1 377 ? -11.573 4.820 16.032 1.00 94.81 377 TYR A O 1
ATOM 3067 N N . LEU A 1 378 ? -12.049 6.963 15.601 1.00 93.44 378 LEU A N 1
ATOM 3068 C CA . LEU A 1 378 ? -13.345 6.939 16.292 1.00 93.44 378 LEU A CA 1
ATOM 3069 C C . LEU A 1 378 ? -14.309 5.904 15.698 1.00 93.44 378 LEU A C 1
ATOM 3071 O O . LEU A 1 378 ? -15.015 5.212 16.439 1.00 93.44 378 LEU A O 1
ATOM 3075 N N . LYS A 1 379 ? -14.326 5.755 14.369 1.00 92.38 379 LYS A N 1
ATOM 3076 C CA . LYS A 1 379 ? -15.181 4.768 13.698 1.00 92.38 379 LYS A CA 1
ATOM 3077 C C . LYS A 1 379 ? -14.758 3.327 13.982 1.00 92.38 379 LYS A C 1
ATOM 3079 O O . LYS A 1 379 ? -15.639 2.477 14.085 1.00 92.38 379 LYS A O 1
ATOM 3084 N N . VAL A 1 380 ? -13.463 3.052 14.156 1.00 95.88 380 VAL A N 1
ATOM 3085 C CA . VAL A 1 380 ? -12.952 1.732 14.587 1.00 95.88 380 VAL A CA 1
ATOM 3086 C C . VAL A 1 380 ? -13.097 1.535 16.096 1.00 95.88 380 VAL A C 1
ATOM 3088 O O . VAL A 1 380 ? -13.352 0.424 16.560 1.00 95.88 380 VAL A O 1
ATOM 3091 N N . MET A 1 381 ? -13.011 2.612 16.875 1.00 95.56 381 MET A N 1
ATOM 3092 C CA . MET A 1 381 ? -13.130 2.568 18.327 1.00 95.56 381 MET A CA 1
ATOM 3093 C C . MET A 1 381 ? -14.508 2.061 18.758 1.00 95.56 381 MET A C 1
ATOM 3095 O O . MET A 1 381 ? -14.614 1.307 19.720 1.00 95.56 381 MET A O 1
ATOM 3099 N N . TYR A 1 382 ? -15.570 2.413 18.026 1.00 95.00 382 TYR A N 1
ATOM 3100 C CA . TYR A 1 382 ? -16.916 1.918 18.315 1.00 95.00 382 TYR A CA 1
ATOM 3101 C C . TYR A 1 382 ? -17.022 0.377 18.298 1.00 95.00 382 TYR A C 1
ATOM 3103 O O . TYR A 1 382 ? -17.365 -0.191 19.339 1.00 95.00 382 TYR A O 1
ATOM 3111 N N . PRO A 1 383 ? -16.749 -0.334 17.182 1.00 95.50 383 PRO A N 1
ATOM 3112 C CA . PRO A 1 383 ? -16.803 -1.791 17.165 1.00 95.50 383 PRO A CA 1
ATOM 3113 C C . PRO A 1 383 ? -15.728 -2.428 18.059 1.00 95.50 383 PRO A C 1
ATOM 3115 O O . PRO A 1 383 ? -16.032 -3.434 18.691 1.00 95.50 383 PRO A O 1
ATOM 3118 N N . LEU A 1 384 ? -14.540 -1.825 18.219 1.00 95.88 384 LEU A N 1
ATOM 3119 C CA . LEU A 1 384 ? -13.531 -2.289 19.184 1.00 95.88 384 LEU A CA 1
ATOM 3120 C C . LEU A 1 384 ? -14.103 -2.350 20.609 1.00 95.88 384 LEU A C 1
ATOM 3122 O O . LEU A 1 384 ? -14.031 -3.385 21.266 1.00 95.88 384 LEU A O 1
ATOM 3126 N N . LEU A 1 385 ? -14.707 -1.264 21.093 1.00 94.88 385 LEU A N 1
ATOM 3127 C CA . LEU A 1 385 ? -15.234 -1.179 22.460 1.00 94.88 385 LEU A CA 1
ATOM 3128 C C . LEU A 1 385 ? -16.537 -1.972 22.650 1.00 94.88 385 LEU A C 1
ATOM 3130 O O . LEU A 1 385 ? -16.853 -2.374 23.771 1.00 94.88 385 LEU A O 1
ATOM 3134 N N . LYS A 1 386 ? -17.317 -2.162 21.579 1.00 94.06 386 LYS A N 1
ATOM 3135 C CA . LYS A 1 386 ? -18.624 -2.832 21.623 1.00 94.06 386 LYS A CA 1
ATOM 3136 C C . LYS A 1 386 ? -18.539 -4.347 21.450 1.00 94.06 386 LYS A C 1
ATOM 3138 O O . LYS A 1 386 ? -19.260 -5.059 22.141 1.00 94.06 386 LYS A O 1
ATOM 3143 N N . ASN A 1 387 ? -17.738 -4.818 20.496 1.00 93.88 387 ASN A N 1
ATOM 3144 C CA . ASN A 1 387 ? -17.776 -6.202 20.018 1.00 93.88 387 ASN A CA 1
ATOM 3145 C C . ASN A 1 387 ? -16.619 -7.059 20.558 1.00 93.88 387 ASN A C 1
ATOM 3147 O O . ASN A 1 387 ? -16.625 -8.271 20.350 1.00 93.88 387 ASN A O 1
ATOM 3151 N N . SER A 1 388 ? -15.624 -6.457 21.217 1.00 92.06 388 SER A N 1
ATOM 3152 C CA . SER A 1 388 ? -14.507 -7.188 21.825 1.00 92.06 388 SER A CA 1
ATOM 3153 C C . SER A 1 388 ? -14.749 -7.511 23.303 1.00 92.06 388 SER A C 1
ATOM 3155 O O . SER A 1 388 ? -15.611 -6.928 23.961 1.00 92.06 388 SER A O 1
ATOM 3157 N N . GLN A 1 389 ? -13.899 -8.376 23.859 1.00 91.12 389 GLN A N 1
ATOM 3158 C CA . GLN A 1 389 ? -13.934 -8.795 25.266 1.00 91.12 389 GLN A CA 1
ATOM 3159 C C . GLN A 1 389 ? -13.460 -7.732 26.286 1.00 91.12 389 GLN A C 1
ATOM 3161 O O . GLN A 1 389 ? -13.224 -8.049 27.454 1.00 91.12 389 GLN A O 1
ATOM 3166 N N . LEU A 1 390 ? -13.283 -6.467 25.873 1.00 89.56 390 LEU A N 1
ATOM 3167 C CA . LEU A 1 390 ? -12.856 -5.368 26.755 1.00 89.56 390 LEU A CA 1
ATOM 3168 C C . LEU A 1 390 ? -13.879 -5.055 27.859 1.00 89.56 390 LEU A C 1
ATOM 3170 O O . LEU A 1 390 ? -13.485 -4.660 28.958 1.00 89.56 390 LEU A O 1
ATOM 3174 N N . GLY A 1 391 ? -15.171 -5.229 27.566 1.00 82.94 391 GLY A N 1
ATOM 3175 C CA . GLY A 1 391 ? -16.276 -4.972 28.494 1.00 82.94 391 GLY A CA 1
ATOM 3176 C C . GLY A 1 391 ? -16.695 -6.175 29.346 1.00 82.94 391 GLY A C 1
ATOM 3177 O O . GLY A 1 391 ? -17.503 -6.010 30.255 1.00 82.94 391 GLY A O 1
ATOM 3178 N N . ASP A 1 392 ? -16.157 -7.370 29.083 1.00 84.56 392 ASP A N 1
ATOM 3179 C CA . ASP A 1 392 ? -16.641 -8.619 29.696 1.00 84.56 392 ASP A CA 1
ATOM 3180 C C . ASP A 1 392 ? -16.214 -8.779 31.162 1.00 84.56 392 ASP A C 1
ATOM 3182 O O . ASP A 1 392 ? -16.838 -9.513 31.930 1.00 84.56 392 ASP A O 1
ATOM 3186 N N . LYS A 1 393 ? -15.128 -8.110 31.572 1.00 70.62 393 LYS A N 1
ATOM 3187 C CA . LYS A 1 393 ? -14.567 -8.212 32.925 1.00 70.62 393 LYS A CA 1
ATOM 3188 C C . LYS A 1 393 ? -14.656 -6.872 33.656 1.00 70.62 393 LYS A C 1
ATOM 3190 O O . LYS A 1 393 ? -13.884 -5.957 33.380 1.00 70.62 393 LYS A O 1
ATOM 3195 N N . GLY A 1 394 ? -15.530 -6.802 34.661 1.00 75.12 394 GLY A N 1
ATOM 3196 C CA . GLY A 1 394 ? -15.582 -5.701 35.627 1.00 75.12 394 GLY A CA 1
ATOM 3197 C C . GLY A 1 394 ? -16.058 -4.375 35.032 1.00 75.12 394 GLY A C 1
ATOM 3198 O O . GLY A 1 394 ? -17.057 -4.328 34.323 1.00 75.12 394 GLY A O 1
ATOM 3199 N N . GLU A 1 395 ? -15.356 -3.289 35.355 1.00 78.69 395 GLU A N 1
ATOM 3200 C CA . GLU A 1 395 ? -15.732 -1.923 34.956 1.00 78.69 395 GLU A CA 1
ATOM 3201 C C . GLU A 1 395 ? -15.275 -1.550 33.532 1.00 78.69 395 GLU A C 1
ATOM 3203 O O . GLU A 1 395 ? -15.626 -0.480 33.040 1.00 78.69 395 GLU A O 1
ATOM 3208 N N . GLY A 1 396 ? -14.560 -2.448 32.844 1.00 83.69 396 GLY A N 1
ATOM 3209 C CA . GLY A 1 396 ? -13.980 -2.226 31.518 1.00 83.69 396 GLY A CA 1
ATOM 3210 C C . GLY A 1 396 ? -12.626 -1.507 31.554 1.00 83.69 396 GLY A C 1
ATOM 3211 O O . GLY A 1 396 ? -12.287 -0.794 32.498 1.00 83.69 396 GLY A O 1
ATOM 3212 N N . TYR A 1 397 ? -11.794 -1.736 30.538 1.00 92.62 397 TYR A N 1
ATOM 3213 C CA . TYR A 1 397 ? -10.423 -1.216 30.511 1.00 92.62 397 TYR A CA 1
ATOM 3214 C C . TYR A 1 397 ? -10.379 0.300 30.257 1.00 92.62 397 TYR A C 1
ATOM 3216 O O . TYR A 1 397 ? -10.967 0.774 29.288 1.00 92.62 397 TYR A O 1
ATOM 3224 N N . LYS A 1 398 ? -9.659 1.048 31.113 1.00 92.75 398 LYS A N 1
ATOM 3225 C CA . LYS A 1 398 ? -9.454 2.512 31.018 1.00 92.75 398 LYS A CA 1
ATOM 3226 C C . LYS A 1 398 ? -10.744 3.318 30.802 1.00 92.75 398 LYS A C 1
ATOM 3228 O O . LYS A 1 398 ? -10.738 4.351 30.133 1.00 92.75 398 LYS A O 1
ATOM 3233 N N . LYS A 1 399 ? -11.851 2.862 31.392 1.00 92.44 399 LYS A N 1
ATOM 3234 C CA . LYS A 1 399 ? -13.185 3.44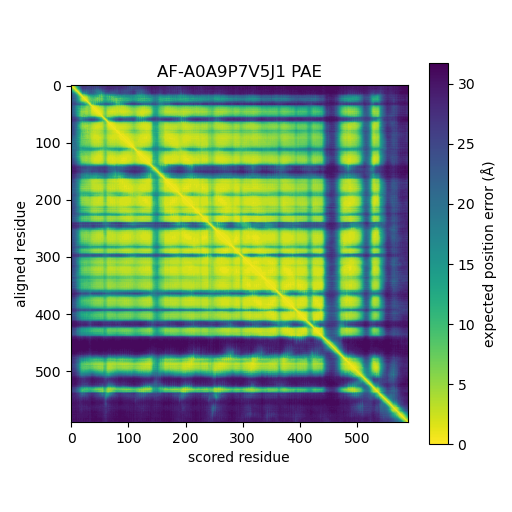8 31.228 1.00 92.44 399 LYS A CA 1
ATOM 3235 C C . LYS A 1 399 ? -13.204 4.968 31.406 1.00 92.44 399 LYS A C 1
ATOM 3237 O O . LYS A 1 399 ? -13.775 5.663 30.570 1.00 92.44 399 LYS A O 1
ATOM 3242 N N . GLU A 1 400 ? -12.584 5.487 32.461 1.00 92.56 400 GLU A N 1
ATOM 3243 C CA . GLU A 1 400 ? -12.586 6.918 32.780 1.00 92.56 400 GLU A CA 1
ATOM 3244 C C . GLU A 1 400 ? -11.876 7.736 31.698 1.00 92.56 400 GLU A C 1
ATOM 3246 O O . GLU A 1 400 ? -12.431 8.730 31.236 1.00 92.56 400 GLU A O 1
ATOM 3251 N N . GLN A 1 401 ? -10.706 7.276 31.239 1.00 93.88 401 GLN A N 1
ATOM 3252 C CA . GLN A 1 401 ? -9.928 7.943 30.186 1.00 93.88 401 GLN A CA 1
ATOM 3253 C C . GLN A 1 401 ? -10.673 7.919 28.846 1.00 93.88 401 GLN A C 1
ATOM 3255 O O . GLN A 1 401 ? -10.720 8.924 28.144 1.00 93.88 401 GLN A O 1
ATOM 3260 N N . VAL A 1 402 ? -11.323 6.797 28.515 1.00 94.44 402 VAL A N 1
ATOM 3261 C CA . VAL A 1 402 ? -12.161 6.688 27.310 1.00 94.44 402 VAL A CA 1
ATOM 3262 C C . VAL A 1 402 ? -13.320 7.685 27.360 1.00 94.44 402 VAL A C 1
ATOM 3264 O O . VAL A 1 402 ? -13.571 8.385 26.380 1.00 94.44 402 VAL A O 1
ATOM 3267 N N . ILE A 1 403 ? -14.017 7.785 28.495 1.00 93.69 403 ILE A N 1
ATOM 3268 C CA . ILE A 1 403 ? -15.120 8.739 28.683 1.00 93.69 403 ILE A CA 1
ATOM 3269 C C . ILE A 1 403 ? -14.626 10.186 28.573 1.00 93.69 403 ILE A C 1
ATOM 3271 O O . ILE A 1 403 ? -15.304 11.010 27.963 1.00 93.69 403 ILE A O 1
ATOM 3275 N N . GLU A 1 404 ? -13.471 10.497 29.159 1.00 93.62 404 GLU A N 1
ATOM 3276 C CA . GLU A 1 404 ? -12.865 11.827 29.114 1.00 93.62 404 GLU A CA 1
ATOM 3277 C C . GLU A 1 404 ? -12.515 12.239 27.679 1.00 93.62 404 GLU A C 1
ATOM 3279 O O . GLU A 1 404 ? -13.018 13.256 27.198 1.00 93.62 404 GLU A O 1
ATOM 3284 N N . THR A 1 405 ? -11.752 11.414 26.955 1.00 92.94 405 THR A N 1
ATOM 3285 C CA . THR A 1 405 ? -11.388 11.675 25.554 1.00 92.94 405 THR A CA 1
ATOM 3286 C C . THR A 1 405 ? -12.632 11.834 24.673 1.00 92.94 405 THR A C 1
ATOM 3288 O O . THR A 1 405 ? -12.733 12.791 23.904 1.00 92.94 405 THR A O 1
ATOM 3291 N N . LEU A 1 406 ? -13.637 10.963 24.822 1.00 92.44 406 LEU A N 1
ATOM 3292 C CA . LEU A 1 406 ? -14.910 11.082 24.101 1.00 92.44 406 LEU A CA 1
ATOM 3293 C C . LEU A 1 406 ? -15.676 12.369 24.450 1.00 92.44 406 LEU A C 1
ATOM 3295 O O . LEU A 1 406 ? -16.243 13.013 23.564 1.00 92.44 406 LEU A O 1
ATOM 3299 N N . GLY A 1 407 ? -15.689 12.760 25.726 1.00 89.75 407 GLY A N 1
ATOM 3300 C CA . GLY A 1 407 ? -16.305 14.000 26.197 1.00 89.75 407 GLY A CA 1
ATOM 3301 C C . GLY A 1 407 ? -15.643 15.251 25.615 1.00 89.75 407 GLY A C 1
ATOM 3302 O O . GLY A 1 407 ? -16.343 16.203 25.253 1.00 89.75 407 GLY A O 1
ATOM 3303 N N . ASN A 1 408 ? -14.319 15.224 25.446 1.00 88.75 408 ASN A N 1
ATOM 3304 C CA . ASN A 1 408 ? -13.557 16.312 24.835 1.00 88.75 408 ASN A CA 1
ATOM 3305 C C . ASN A 1 408 ? -13.969 16.532 23.373 1.00 88.75 408 ASN A C 1
ATOM 3307 O O . ASN A 1 408 ? -14.258 17.667 22.989 1.00 88.75 408 ASN A O 1
ATOM 3311 N N . PHE A 1 409 ? -14.113 15.465 22.576 1.00 87.69 409 PHE A N 1
ATOM 3312 C CA . PHE A 1 409 ? -14.602 15.579 21.194 1.00 87.69 409 PHE A CA 1
ATOM 3313 C C . PHE A 1 409 ? -16.008 16.179 21.110 1.00 87.69 409 PHE A C 1
ATOM 3315 O O . PHE A 1 409 ? -16.268 17.034 20.261 1.00 87.69 409 PHE A O 1
ATOM 3322 N N . ILE A 1 410 ? -16.919 15.764 21.994 1.00 85.62 410 ILE A N 1
ATOM 3323 C CA . ILE A 1 410 ? -18.297 16.274 22.015 1.00 85.62 410 ILE A CA 1
ATOM 3324 C C . ILE A 1 410 ? -18.317 17.768 22.365 1.00 85.62 410 ILE A C 1
ATOM 3326 O O . ILE A 1 410 ? -19.020 18.543 21.718 1.00 85.62 410 ILE A O 1
ATOM 3330 N N . THR A 1 411 ? -17.522 18.178 23.354 1.00 83.81 411 THR A N 1
ATOM 3331 C CA . THR A 1 411 ? -17.479 19.567 23.833 1.00 83.81 411 THR A CA 1
ATOM 3332 C C . THR A 1 411 ? -16.832 20.495 22.802 1.00 83.81 411 THR A C 1
ATOM 3334 O O . THR A 1 411 ? -17.380 21.556 22.493 1.00 83.81 411 THR A O 1
ATOM 3337 N N . ASN A 1 412 ? -15.708 20.077 22.214 1.00 75.50 412 ASN A N 1
ATOM 3338 C CA . ASN A 1 412 ? -14.923 20.902 21.294 1.00 75.50 412 ASN A CA 1
ATOM 3339 C C . ASN A 1 412 ? -15.575 21.058 19.911 1.00 75.50 412 ASN A C 1
ATOM 3341 O O . ASN A 1 412 ? -15.496 22.140 19.332 1.00 75.50 412 ASN A O 1
ATOM 3345 N N . SER A 1 413 ? -16.284 20.041 19.406 1.00 65.31 413 SER A N 1
ATOM 3346 C CA . SER A 1 413 ? -16.931 20.107 18.077 1.00 65.31 413 SER A CA 1
ATOM 3347 C C . SER A 1 413 ? -18.097 21.104 18.008 1.00 65.31 413 SER A C 1
ATOM 3349 O O . SER A 1 413 ? -18.495 21.516 16.925 1.00 65.31 413 SER A O 1
ATOM 3351 N N . SER A 1 414 ? -18.657 21.517 19.153 1.00 51.22 414 SER A N 1
ATOM 3352 C CA . SER A 1 414 ? -19.757 22.496 19.202 1.00 51.22 414 SER A CA 1
ATOM 3353 C C . SER A 1 414 ? -19.350 23.913 18.771 1.00 51.22 414 SER A C 1
ATOM 3355 O O . SER A 1 414 ? -20.216 24.757 18.550 1.00 51.22 414 SER A O 1
ATOM 3357 N N . ARG A 1 415 ? -18.043 24.190 18.659 1.00 49.72 415 ARG A N 1
ATOM 3358 C CA . ARG A 1 415 ? -17.506 25.544 18.453 1.00 49.72 415 ARG A CA 1
ATOM 3359 C C . ARG A 1 415 ? -17.115 25.850 17.004 1.00 49.72 415 ARG A C 1
ATOM 3361 O O . ARG A 1 415 ? -16.814 27.007 16.729 1.00 49.72 415 ARG A O 1
ATOM 3368 N N . THR A 1 416 ? -17.093 24.865 16.099 1.00 52.19 416 THR A N 1
ATOM 3369 C CA . THR A 1 416 ? -16.387 25.005 14.807 1.00 52.19 416 THR A CA 1
ATOM 3370 C C . THR A 1 416 ? -17.124 24.527 13.552 1.00 52.19 416 THR A C 1
ATOM 3372 O O . THR A 1 416 ? -16.647 24.826 12.461 1.00 52.19 416 THR A O 1
ATOM 3375 N N . GLU A 1 417 ? -18.259 23.826 13.633 1.00 51.94 417 GLU A N 1
ATOM 3376 C CA . GLU A 1 417 ? -18.850 23.207 12.433 1.00 51.94 417 GLU A CA 1
ATOM 3377 C C . GLU A 1 417 ? -20.063 23.971 11.881 1.00 51.94 417 GLU A C 1
ATOM 3379 O O . GLU A 1 417 ? -21.204 23.783 12.300 1.00 51.94 417 GLU A O 1
ATOM 3384 N N . THR A 1 418 ? -19.805 24.808 10.876 1.00 47.50 418 THR A N 1
ATOM 3385 C CA . THR A 1 418 ? -20.781 25.130 9.833 1.00 47.50 418 THR A CA 1
ATOM 3386 C C . THR A 1 418 ? -20.420 24.327 8.587 1.00 47.50 418 THR A C 1
ATOM 3388 O O . THR A 1 418 ? -19.387 24.595 7.979 1.00 47.50 418 THR A O 1
ATOM 3391 N N . ASP A 1 419 ? -21.311 23.405 8.217 1.00 42.59 419 ASP A N 1
ATOM 3392 C CA . ASP A 1 419 ? -21.529 22.843 6.872 1.00 42.59 419 ASP A CA 1
ATOM 3393 C C . ASP A 1 419 ? -21.167 21.353 6.607 1.00 42.59 419 ASP A C 1
ATOM 3395 O O . ASP A 1 419 ? -20.049 20.892 6.812 1.00 42.59 419 ASP A O 1
ATOM 3399 N N . ASN A 1 420 ? -22.172 20.664 6.043 1.00 46.66 420 ASN A N 1
ATOM 3400 C CA . ASN A 1 420 ? -22.210 19.427 5.240 1.00 46.66 420 ASN A CA 1
ATOM 3401 C C . ASN A 1 420 ? -21.949 18.002 5.795 1.00 46.66 420 ASN A C 1
ATOM 3403 O O . ASN A 1 420 ? -20.908 17.690 6.350 1.00 46.66 420 ASN A O 1
ATOM 3407 N N . ARG A 1 421 ? -22.923 17.125 5.450 1.00 47.00 421 ARG A N 1
ATOM 3408 C CA . ARG A 1 421 ? -22.982 15.675 5.079 1.00 47.00 421 ARG A CA 1
ATOM 3409 C C . ARG A 1 421 ? -22.004 14.621 5.653 1.00 47.00 421 ARG A C 1
ATOM 3411 O O . ARG A 1 421 ? -22.291 13.437 5.474 1.00 47.00 421 ARG A O 1
ATOM 3418 N N . GLU A 1 422 ? -20.913 14.971 6.321 1.00 54.09 422 GLU A N 1
ATOM 3419 C CA . GLU A 1 422 ? -20.023 14.038 7.024 1.00 54.09 422 GLU A CA 1
ATOM 3420 C C . GLU A 1 422 ? -20.521 13.764 8.454 1.00 54.09 422 GLU A C 1
ATOM 3422 O O . GLU A 1 422 ? -21.118 14.625 9.097 1.00 54.09 422 GLU A O 1
ATOM 3427 N N . GLU A 1 423 ? -20.282 12.556 8.979 1.00 62.09 423 GLU A N 1
ATOM 3428 C CA . GLU A 1 423 ? -20.506 12.290 10.405 1.00 62.09 423 GLU A CA 1
ATOM 3429 C C . GLU A 1 423 ? -19.541 13.156 11.229 1.00 62.09 423 GLU A C 1
ATOM 3431 O O . GLU A 1 423 ? -18.338 12.892 11.258 1.00 62.09 423 GLU A O 1
ATOM 3436 N N . THR A 1 424 ? -20.066 14.177 11.910 1.00 76.06 424 THR A N 1
ATOM 3437 C CA . THR A 1 424 ? -19.290 15.024 12.823 1.00 76.06 424 THR A CA 1
ATOM 3438 C C . THR A 1 424 ? -18.561 14.179 13.876 1.00 76.06 424 THR A C 1
ATOM 3440 O O . THR A 1 424 ? -19.113 13.206 14.402 1.00 76.06 424 THR A O 1
ATOM 3443 N N . LEU A 1 425 ? -17.339 14.580 14.250 1.00 85.44 425 LEU A N 1
ATOM 3444 C CA . LEU A 1 425 ? -16.540 13.947 15.314 1.00 85.44 425 LEU A CA 1
ATOM 3445 C C . LEU A 1 425 ? -17.347 13.736 16.608 1.00 85.44 425 LEU A C 1
ATOM 3447 O O . LEU A 1 425 ? -17.276 12.673 17.226 1.00 85.44 425 LEU A O 1
ATOM 3451 N N . SER A 1 426 ? -18.181 14.711 16.984 1.00 86.50 426 SER A N 1
ATOM 3452 C CA . SER A 1 426 ? -19.095 14.612 18.129 1.00 86.50 426 SER A CA 1
ATOM 3453 C C . SER A 1 426 ? -20.145 13.513 17.989 1.00 86.50 426 SER A C 1
ATOM 3455 O O . SER A 1 426 ? -20.468 12.871 18.985 1.00 86.50 426 SER A O 1
ATOM 3457 N N . LEU A 1 427 ? -20.665 13.252 16.786 1.00 88.00 427 LEU A N 1
ATOM 3458 C CA . LEU A 1 427 ? -21.657 12.203 16.553 1.00 88.00 427 LEU A CA 1
ATOM 3459 C C . LEU A 1 427 ? -21.027 10.819 16.720 1.00 88.00 427 LEU A C 1
ATOM 3461 O O . LEU A 1 427 ? -21.605 9.949 17.378 1.00 88.00 427 LEU A O 1
ATOM 3465 N N . LEU A 1 428 ? -19.821 10.636 16.179 1.00 89.50 428 LEU A N 1
ATOM 3466 C CA . LEU A 1 428 ? -19.030 9.419 16.352 1.00 89.50 428 LEU A CA 1
ATOM 3467 C C . LEU A 1 428 ? -18.680 9.190 17.823 1.00 89.50 428 LEU A C 1
ATOM 3469 O O . LEU A 1 428 ? -18.919 8.107 18.361 1.00 89.50 428 LEU A O 1
ATOM 3473 N N . ALA A 1 429 ? -18.208 10.233 18.506 1.00 91.44 429 ALA A N 1
ATOM 3474 C CA . ALA A 1 429 ? -17.895 10.163 19.925 1.00 91.44 429 ALA A CA 1
ATOM 3475 C C . ALA A 1 429 ? -19.143 9.852 20.777 1.00 91.44 429 ALA A C 1
ATOM 3477 O O . ALA A 1 429 ? -19.125 8.965 21.636 1.00 91.44 429 ALA A O 1
ATOM 3478 N N . ALA A 1 430 ? -20.274 10.502 20.487 1.00 90.88 430 ALA A N 1
ATOM 3479 C CA . ALA A 1 430 ? -21.550 10.241 21.147 1.00 90.88 430 ALA A CA 1
ATOM 3480 C C . ALA A 1 430 ? -22.060 8.814 20.894 1.00 90.88 430 ALA A C 1
ATOM 3482 O O . ALA A 1 430 ? -22.712 8.229 21.762 1.00 90.88 430 ALA A O 1
ATOM 3483 N N . LYS A 1 431 ? -21.761 8.220 19.732 1.00 91.56 431 LYS A N 1
ATOM 3484 C CA . LYS A 1 431 ? -22.076 6.817 19.431 1.00 91.56 431 LYS A CA 1
ATOM 3485 C C . LYS A 1 431 ? -21.280 5.862 20.327 1.00 91.56 431 LYS A C 1
ATOM 3487 O O . LYS A 1 431 ? -21.875 4.931 20.870 1.00 91.56 431 LYS A O 1
ATOM 3492 N N . CYS A 1 432 ? -19.991 6.121 20.554 1.00 92.38 432 CYS A N 1
ATOM 3493 C CA . CYS A 1 432 ? -19.159 5.356 21.492 1.00 92.38 432 CYS A CA 1
ATOM 3494 C C . CYS A 1 432 ? -19.660 5.466 22.941 1.00 92.38 432 CYS A C 1
ATOM 3496 O O . CYS A 1 432 ? -19.760 4.460 23.636 1.00 92.38 432 CYS A O 1
ATOM 3498 N N . MET A 1 433 ? -20.090 6.653 23.375 1.00 91.69 433 MET A N 1
ATOM 3499 C CA . MET A 1 433 ? -20.624 6.876 24.730 1.00 91.69 433 MET A CA 1
ATOM 3500 C C . MET A 1 433 ? -21.892 6.067 25.058 1.00 91.69 433 MET A C 1
ATOM 3502 O O . MET A 1 433 ? -22.224 5.881 26.229 1.00 91.69 433 MET A O 1
ATOM 3506 N N . LYS A 1 434 ? -22.616 5.571 24.046 1.00 91.00 434 LYS A N 1
ATOM 3507 C CA . LYS A 1 434 ? -23.815 4.733 24.231 1.00 91.00 434 LYS A CA 1
ATOM 3508 C C . LYS A 1 434 ? -23.493 3.281 24.601 1.00 91.00 434 LYS A C 1
ATOM 3510 O O . LYS A 1 434 ? -24.419 2.520 24.882 1.00 91.00 434 LYS A O 1
ATOM 3515 N N . ILE A 1 435 ? -22.222 2.874 24.583 1.00 92.38 435 ILE A N 1
ATOM 3516 C CA . ILE A 1 435 ? -21.816 1.500 24.893 1.00 92.38 435 ILE A CA 1
ATOM 3517 C C . ILE A 1 435 ? -22.103 1.190 26.379 1.00 92.38 435 ILE A C 1
ATOM 3519 O O . ILE A 1 435 ? -21.769 2.006 27.243 1.00 92.38 435 ILE A O 1
ATOM 3523 N N . PRO A 1 436 ? -22.712 0.029 26.710 1.00 88.88 436 PRO A N 1
ATOM 3524 C CA . PRO A 1 436 ? -23.252 -0.233 28.048 1.00 88.88 436 PRO A CA 1
ATOM 3525 C C . PRO A 1 436 ? -22.259 -0.052 29.198 1.00 88.88 436 PRO A C 1
ATOM 3527 O O . PRO A 1 436 ? -22.610 0.556 30.209 1.00 88.88 436 PRO A O 1
ATOM 3530 N N . TRP A 1 437 ? -21.025 -0.538 29.040 1.00 90.81 437 TRP A N 1
ATOM 3531 C CA . TRP A 1 437 ? -20.016 -0.497 30.099 1.00 90.81 437 TRP A CA 1
ATOM 3532 C C . TRP A 1 437 ? -19.377 0.889 30.281 1.00 90.81 437 TRP A C 1
ATOM 3534 O O . TRP A 1 437 ? -18.845 1.163 31.353 1.00 90.81 437 TRP A O 1
ATOM 3544 N N . LEU A 1 438 ? -19.520 1.808 29.316 1.00 88.00 438 LEU A N 1
ATOM 3545 C CA . LEU A 1 438 ? -19.079 3.209 29.427 1.00 88.00 438 LEU A CA 1
ATOM 3546 C C . LEU A 1 438 ? -20.126 4.126 30.069 1.00 88.00 438 LEU A C 1
ATOM 3548 O O . LEU A 1 438 ? -19.817 5.242 30.487 1.00 88.00 438 LEU A O 1
ATOM 3552 N N . ARG A 1 439 ? -21.378 3.677 30.193 1.00 82.38 439 ARG A N 1
ATOM 3553 C CA . ARG A 1 439 ? -22.424 4.481 30.822 1.00 82.38 439 ARG A CA 1
ATOM 3554 C C . ARG A 1 439 ? -22.103 4.666 32.309 1.00 82.38 439 ARG A C 1
ATOM 3556 O O . ARG A 1 439 ? -21.870 3.692 33.030 1.00 82.38 439 ARG A O 1
ATOM 3563 N N . LYS A 1 440 ? -22.129 5.911 32.797 1.00 66.19 440 LYS A N 1
ATOM 3564 C CA . LYS A 1 440 ? -22.137 6.168 34.245 1.00 66.19 440 LYS A CA 1
ATOM 3565 C C . LYS A 1 440 ? -23.380 5.495 34.826 1.00 66.19 440 LYS A C 1
ATOM 3567 O O . LYS A 1 440 ? -24.487 5.721 34.331 1.00 66.19 440 LYS A O 1
ATOM 3572 N N . ALA A 1 441 ? -23.205 4.649 35.842 1.00 55.28 441 ALA A N 1
ATOM 3573 C CA . ALA A 1 441 ? -24.338 4.165 36.615 1.00 55.28 441 ALA A CA 1
ATOM 3574 C C . ALA A 1 441 ? -25.087 5.405 37.115 1.00 55.28 441 ALA A C 1
ATOM 3576 O O . ALA A 1 441 ? -24.479 6.284 37.728 1.00 55.28 441 ALA A O 1
ATOM 3577 N N . LYS A 1 442 ? -26.382 5.531 36.792 1.00 43.66 442 LYS A N 1
ATOM 3578 C CA . LYS A 1 442 ? -27.208 6.542 37.457 1.00 43.66 442 LYS A CA 1
ATOM 3579 C C . LYS A 1 442 ? -27.042 6.281 38.956 1.00 43.66 442 LYS A C 1
ATOM 3581 O O . LYS A 1 442 ? -27.249 5.131 39.345 1.00 43.66 442 LYS A O 1
ATOM 3586 N N . PRO A 1 443 ? -26.664 7.273 39.779 1.00 39.16 443 PRO A N 1
ATOM 3587 C CA . PRO A 1 443 ? -26.701 7.082 41.214 1.00 39.16 443 PRO A CA 1
ATOM 3588 C C . PRO A 1 443 ? -28.150 6.748 41.560 1.00 39.16 443 PRO A C 1
ATOM 3590 O O . PRO A 1 443 ? -29.051 7.573 41.404 1.00 39.16 443 PRO A O 1
ATOM 3593 N N . THR A 1 444 ? -28.392 5.494 41.932 1.00 38.00 444 THR A N 1
ATOM 3594 C CA . THR A 1 444 ? -29.638 5.083 42.556 1.00 38.00 444 THR A CA 1
ATOM 3595 C C . THR A 1 444 ? -29.689 5.832 43.873 1.00 38.00 444 THR A C 1
ATOM 3597 O O . THR A 1 444 ? -29.026 5.451 44.835 1.00 38.00 444 THR A O 1
ATOM 3600 N N . ALA A 1 445 ? -30.432 6.934 43.895 1.00 35.91 445 ALA A N 1
ATOM 3601 C CA . ALA A 1 445 ? -30.901 7.505 45.137 1.00 35.91 445 ALA A CA 1
ATOM 3602 C C . ALA A 1 445 ? -31.701 6.405 45.844 1.00 35.91 445 ALA A C 1
ATOM 3604 O O . ALA A 1 445 ? -32.813 6.072 45.439 1.00 35.91 445 ALA A O 1
ATOM 3605 N N . SER A 1 446 ? -31.104 5.778 46.856 1.00 36.00 446 SER A N 1
ATOM 3606 C CA . SER A 1 446 ? -31.855 4.952 47.783 1.00 36.00 446 SER A CA 1
ATOM 3607 C C . SER A 1 446 ? -32.666 5.890 48.668 1.00 36.00 446 SER A C 1
ATOM 3609 O O . SER A 1 446 ? -32.094 6.574 49.514 1.00 36.00 446 SER A O 1
ATOM 3611 N N . SER A 1 447 ? -33.983 5.918 48.497 1.00 32.34 447 SER A N 1
ATOM 3612 C CA . SER A 1 447 ? -34.890 5.825 49.639 1.00 32.34 447 SER A CA 1
ATOM 3613 C C . SER A 1 447 ? -36.323 5.549 49.195 1.00 32.34 447 SER A C 1
ATOM 3615 O O . SER A 1 447 ? -36.771 6.031 48.160 1.00 32.34 447 SER A O 1
ATOM 3617 N N . ALA A 1 448 ? -37.015 4.833 50.076 1.00 30.31 448 ALA A N 1
ATOM 3618 C CA . ALA A 1 448 ? -38.448 4.588 50.150 1.00 30.31 448 ALA A CA 1
ATOM 3619 C C . ALA A 1 448 ? -39.042 3.564 49.171 1.00 30.31 448 ALA A C 1
ATOM 3621 O O . ALA A 1 448 ? -39.491 3.854 48.065 1.00 30.31 448 ALA A O 1
ATOM 3622 N N . ALA A 1 449 ? -39.122 2.341 49.695 1.00 34.88 449 ALA A N 1
ATOM 3623 C CA . ALA A 1 449 ? -40.129 1.358 49.352 1.00 34.88 449 ALA A CA 1
ATOM 3624 C C . ALA A 1 449 ? -41.530 1.981 49.256 1.00 34.88 449 ALA A C 1
ATOM 3626 O O . ALA A 1 449 ? -41.975 2.629 50.198 1.00 34.88 449 ALA A O 1
ATOM 3627 N N . PHE A 1 450 ? -42.251 1.670 48.182 1.00 29.47 450 PHE A N 1
ATOM 3628 C CA . PHE A 1 450 ? -43.681 1.402 48.253 1.00 29.47 450 PHE A CA 1
ATOM 3629 C C . PHE A 1 450 ? -44.012 0.282 47.271 1.00 29.47 450 PHE A C 1
ATOM 3631 O O . PHE A 1 450 ? -43.739 0.357 46.075 1.00 29.47 450 PHE A O 1
ATOM 3638 N N . TYR A 1 451 ? -44.553 -0.791 47.835 1.00 31.94 451 TYR A N 1
ATOM 3639 C CA . TYR A 1 451 ? -45.112 -1.927 47.129 1.00 31.94 451 TYR A CA 1
ATOM 3640 C C . TYR A 1 451 ? -46.313 -1.484 46.294 1.00 31.94 451 TYR A C 1
ATOM 3642 O O . TYR A 1 451 ? -47.223 -0.841 46.815 1.00 31.94 451 TYR A O 1
ATOM 3650 N N . THR A 1 452 ? -46.377 -1.907 45.034 1.00 26.38 452 THR A N 1
ATOM 3651 C CA . THR A 1 452 ? -47.643 -2.340 44.426 1.00 26.38 452 THR A CA 1
ATOM 3652 C C . THR A 1 452 ? -47.366 -3.243 43.226 1.00 26.38 452 THR A C 1
ATOM 3654 O O . THR A 1 452 ? -46.674 -2.880 42.280 1.00 26.38 452 THR A O 1
ATOM 3657 N N . HIS A 1 453 ? -47.882 -4.465 43.330 1.00 29.67 453 HIS A N 1
ATOM 3658 C CA . HIS A 1 453 ? -47.888 -5.510 42.313 1.00 29.67 453 HIS A CA 1
ATOM 3659 C C . HIS A 1 453 ? -48.783 -5.134 41.118 1.00 29.67 453 HIS A C 1
ATOM 3661 O O . HIS A 1 453 ? -49.894 -4.662 41.339 1.00 29.67 453 HIS A O 1
ATOM 3667 N N . SER A 1 454 ? -48.362 -5.430 39.879 1.00 26.91 454 SER A N 1
ATOM 3668 C CA . SER A 1 454 ? -48.952 -6.513 39.058 1.00 26.91 454 SER A CA 1
ATOM 3669 C C . SER A 1 454 ? -48.334 -6.594 37.646 1.00 26.91 454 SER A C 1
ATOM 3671 O O . SER A 1 454 ? -48.230 -5.592 36.946 1.00 26.91 454 SER A O 1
ATOM 3673 N N . SER A 1 455 ? -47.946 -7.823 37.286 1.00 27.23 455 SER A N 1
ATOM 3674 C CA . SER A 1 455 ? -47.846 -8.517 35.982 1.00 27.23 455 SER A CA 1
ATOM 3675 C C . SER A 1 455 ? -48.078 -7.691 34.699 1.00 27.23 455 SER A C 1
ATOM 3677 O O . SER A 1 455 ? -49.132 -7.088 34.546 1.00 27.23 455 SER A O 1
ATOM 3679 N N . ALA A 1 456 ? -47.169 -7.572 33.722 1.00 29.84 456 ALA A N 1
ATOM 3680 C CA . ALA A 1 456 ? -46.412 -8.584 32.967 1.00 29.84 456 ALA A CA 1
ATOM 3681 C C . ALA A 1 456 ? -47.292 -9.635 32.265 1.00 29.84 456 ALA A C 1
ATOM 3683 O O . ALA A 1 456 ? -47.585 -10.665 32.857 1.00 29.84 456 ALA A O 1
ATOM 3684 N N . GLU A 1 457 ? -47.658 -9.373 31.002 1.00 25.91 457 GLU A N 1
ATOM 3685 C CA . GLU A 1 457 ? -47.437 -10.293 29.871 1.00 25.91 457 GLU A CA 1
ATOM 3686 C C . GLU A 1 457 ? -47.754 -9.642 28.505 1.00 25.91 457 GLU A C 1
ATOM 3688 O O . GLU A 1 457 ? -48.796 -9.020 28.328 1.00 25.91 457 GLU A O 1
ATOM 3693 N N . SER A 1 458 ? -46.832 -9.867 27.555 1.00 26.20 458 SER A N 1
ATOM 3694 C CA . SER A 1 458 ? -47.013 -9.969 26.091 1.00 26.20 458 SER A CA 1
ATOM 3695 C C . SER A 1 458 ? -47.388 -8.688 25.310 1.00 26.20 458 SER A C 1
ATOM 3697 O O . SER A 1 458 ? -48.418 -8.071 25.520 1.00 26.20 458 SER A O 1
ATOM 3699 N N . SER A 1 459 ? -46.635 -8.226 24.306 1.00 25.41 459 SER A N 1
ATOM 3700 C CA . SER A 1 459 ? -46.049 -9.009 23.215 1.00 25.41 459 SER A CA 1
ATOM 3701 C C . SER A 1 459 ? -44.869 -8.274 22.575 1.00 25.41 459 SER A C 1
ATOM 3703 O O . SER A 1 459 ? -44.991 -7.140 22.116 1.00 25.41 459 SER A O 1
ATOM 3705 N N . ALA A 1 460 ? -43.733 -8.962 22.516 1.00 32.12 460 ALA A N 1
ATOM 3706 C CA . ALA A 1 460 ? -42.618 -8.643 21.648 1.00 32.12 460 ALA A CA 1
ATOM 3707 C C . ALA A 1 460 ? -42.796 -9.414 20.337 1.00 32.12 460 ALA A C 1
ATOM 3709 O O . ALA A 1 460 ? -42.685 -10.634 20.328 1.00 32.12 460 ALA A O 1
ATOM 3710 N N . SER A 1 461 ? -43.058 -8.707 19.243 1.00 26.80 461 SER A N 1
ATOM 3711 C CA . SER A 1 461 ? -42.775 -9.160 17.875 1.00 26.80 461 SER A CA 1
ATOM 3712 C C . SER A 1 461 ? -43.127 -8.045 16.896 1.00 26.80 461 SER A C 1
ATOM 3714 O O . SER A 1 461 ? -44.137 -7.373 17.089 1.00 26.80 461 SER A O 1
ATOM 3716 N N . SER A 1 462 ? -42.325 -7.925 15.833 1.00 25.83 462 SER A N 1
ATOM 3717 C CA . SER A 1 462 ? -42.503 -7.050 14.657 1.00 25.83 462 SER A CA 1
ATOM 3718 C C . SER A 1 462 ? -41.694 -5.747 14.649 1.00 25.83 462 SER A C 1
ATOM 3720 O O . SER A 1 462 ? -42.231 -4.660 14.474 1.00 25.83 462 SER A O 1
ATOM 3722 N N . LEU A 1 463 ? -40.367 -5.872 14.733 1.00 28.55 463 LEU A N 1
ATOM 3723 C CA . LEU A 1 463 ? -39.440 -4.970 14.030 1.00 28.55 463 LEU A CA 1
ATOM 3724 C C . LEU A 1 463 ? -38.488 -5.806 13.162 1.00 28.55 463 LEU A C 1
ATOM 3726 O O . LEU A 1 463 ? -37.271 -5.797 13.316 1.00 28.55 463 LEU A O 1
ATOM 3730 N N . SER A 1 464 ? -39.071 -6.576 12.246 1.00 32.19 464 SER A N 1
ATOM 3731 C CA . SER A 1 464 ? -38.378 -7.153 11.096 1.00 32.19 464 SER A CA 1
ATOM 3732 C C . SER A 1 464 ? -38.436 -6.158 9.937 1.00 32.19 464 SER A C 1
ATOM 3734 O O . SER A 1 464 ? -39.232 -6.308 9.018 1.00 32.19 464 SER A O 1
ATOM 3736 N N . SER A 1 465 ? -37.608 -5.121 10.007 1.00 27.81 465 SER A N 1
ATOM 3737 C CA . SER A 1 465 ? -37.191 -4.330 8.845 1.00 27.81 465 SER A CA 1
ATOM 3738 C C . SER A 1 465 ? -36.077 -3.390 9.291 1.00 27.81 465 SER A C 1
ATOM 3740 O O . SER A 1 465 ? -36.318 -2.222 9.584 1.00 27.81 465 SER A O 1
ATOM 3742 N N . VAL A 1 466 ? -34.855 -3.911 9.409 1.00 30.47 466 VAL A N 1
ATOM 3743 C CA . VAL A 1 466 ? -33.659 -3.065 9.496 1.00 30.47 466 VAL A CA 1
ATOM 3744 C C . VAL A 1 466 ? -33.381 -2.563 8.078 1.00 30.47 466 VAL A C 1
ATOM 3746 O O . VAL A 1 466 ? -33.022 -3.382 7.229 1.00 30.47 466 VAL A O 1
ATOM 3749 N N . PRO A 1 467 ? -33.525 -1.262 7.773 1.00 29.78 467 PRO A N 1
ATOM 3750 C CA . PRO A 1 467 ? -32.975 -0.722 6.544 1.00 29.78 467 PRO A CA 1
ATOM 3751 C C . PRO A 1 467 ? -31.454 -0.709 6.725 1.00 29.78 467 PRO A C 1
ATOM 3753 O O . PRO A 1 467 ? -30.931 -0.043 7.617 1.00 29.78 467 PRO A O 1
ATOM 3756 N N . ARG A 1 468 ? -30.730 -1.492 5.921 1.00 35.72 468 ARG A N 1
ATOM 3757 C CA . ARG A 1 468 ? -29.264 -1.431 5.862 1.00 35.72 468 ARG A CA 1
ATOM 3758 C C . ARG A 1 468 ? -28.838 -0.087 5.255 1.00 35.72 468 ARG A C 1
ATOM 3760 O O . ARG A 1 468 ? -28.968 0.119 4.056 1.00 35.72 468 ARG A O 1
ATOM 3767 N N . GLY A 1 469 ? -28.326 0.796 6.107 1.00 32.12 469 GLY A N 1
ATOM 3768 C CA . GLY A 1 469 ? -27.601 2.046 5.821 1.00 32.12 469 GLY A CA 1
ATOM 3769 C C . GLY A 1 469 ? -27.454 2.832 7.138 1.00 32.12 469 GLY A C 1
ATOM 3770 O O . GLY A 1 469 ? -28.383 2.734 7.940 1.00 32.12 469 GLY A O 1
ATOM 3771 N N . PRO A 1 470 ? -26.357 3.562 7.461 1.00 39.44 470 PRO A N 1
ATOM 3772 C CA . PRO A 1 470 ? -25.217 4.041 6.673 1.00 39.44 470 PRO A CA 1
ATOM 3773 C C . PRO A 1 470 ? -23.852 3.654 7.313 1.00 39.44 470 PRO A C 1
ATOM 3775 O O . PRO A 1 470 ? -23.103 4.506 7.779 1.00 39.44 470 PRO A O 1
ATOM 3778 N N . GLU A 1 471 ? -23.493 2.367 7.368 1.00 42.94 471 GLU A N 1
ATOM 3779 C CA . GLU A 1 471 ? -22.227 1.922 8.000 1.00 42.94 471 GLU A CA 1
ATOM 3780 C C . GLU A 1 471 ? -20.976 2.082 7.104 1.00 42.94 471 GLU A C 1
ATOM 3782 O O . GLU A 1 471 ? -19.861 1.777 7.511 1.00 42.94 471 GLU A O 1
ATOM 3787 N N . HIS A 1 472 ? -21.125 2.639 5.898 1.00 48.47 472 HIS A N 1
ATOM 3788 C CA . HIS A 1 472 ? -20.067 2.692 4.879 1.00 48.47 472 HIS A CA 1
ATOM 3789 C C . HIS A 1 472 ? -19.285 4.021 4.797 1.00 48.47 472 HIS A C 1
ATOM 3791 O O . HIS A 1 472 ? -18.471 4.207 3.893 1.00 48.47 472 HIS A O 1
ATOM 3797 N N . SER A 1 473 ? -19.473 4.954 5.738 1.00 53.09 473 SER A N 1
ATOM 3798 C CA . SER A 1 473 ? -18.811 6.274 5.698 1.00 53.09 473 SER A CA 1
ATOM 3799 C C . SER A 1 473 ? -17.274 6.205 5.819 1.00 53.09 473 SER A C 1
ATOM 3801 O O . SER A 1 473 ? -16.586 7.141 5.428 1.00 53.09 473 SER A O 1
ATOM 3803 N N . LEU A 1 474 ? -16.692 5.119 6.351 1.00 59.03 474 LEU A N 1
ATOM 3804 C CA . LEU A 1 474 ? -15.227 4.916 6.345 1.00 59.03 474 LEU A CA 1
ATOM 3805 C C . LEU A 1 474 ? -14.634 4.746 4.940 1.00 59.03 474 LEU A C 1
ATOM 3807 O O . LEU A 1 474 ? -13.432 4.920 4.762 1.00 59.03 474 LEU A O 1
ATOM 3811 N N . ILE A 1 475 ? -15.457 4.363 3.964 1.00 59.28 475 ILE A N 1
ATOM 3812 C CA . ILE A 1 475 ? -14.998 3.821 2.682 1.00 59.28 475 ILE A CA 1
ATOM 3813 C C . ILE A 1 475 ? -15.154 4.841 1.538 1.00 59.28 475 ILE A C 1
ATOM 3815 O O . ILE A 1 475 ? -14.534 4.679 0.495 1.00 59.28 475 ILE A O 1
ATOM 3819 N N . HIS A 1 476 ? -15.897 5.938 1.740 1.00 60.09 476 HIS A N 1
ATOM 3820 C CA . HIS A 1 476 ? -16.162 6.945 0.697 1.00 60.09 476 HIS A CA 1
ATOM 3821 C C . HIS A 1 476 ? -14.903 7.701 0.224 1.00 60.09 476 HIS A C 1
ATOM 3823 O O . HIS A 1 476 ? -14.907 8.280 -0.858 1.00 60.09 476 HIS A O 1
ATOM 3829 N N . ARG A 1 477 ? -13.823 7.722 1.016 1.00 70.62 477 ARG A N 1
ATOM 3830 C CA . ARG A 1 477 ? -12.579 8.423 0.671 1.00 70.62 477 ARG A CA 1
ATOM 3831 C C . ARG A 1 477 ? -11.401 7.455 0.642 1.00 70.62 477 ARG A C 1
ATOM 3833 O O . ARG A 1 477 ? -11.197 6.705 1.600 1.00 70.62 477 ARG A O 1
ATOM 3840 N N . SER A 1 478 ? -10.636 7.498 -0.447 1.00 78.00 478 SER A N 1
ATOM 3841 C CA . SER A 1 478 ? -9.411 6.715 -0.613 1.00 78.00 478 SER A CA 1
ATOM 3842 C C . SER A 1 478 ? -8.359 7.124 0.428 1.00 78.00 478 SER A C 1
ATOM 3844 O O . SER A 1 478 ? -8.132 8.320 0.642 1.00 78.00 478 SER A O 1
ATOM 3846 N N . SER A 1 479 ? -7.738 6.155 1.109 1.00 85.25 479 SER A N 1
ATOM 3847 C CA . SER A 1 479 ? -6.792 6.421 2.209 1.00 85.25 479 SER A CA 1
ATOM 3848 C C . SER A 1 479 ? -5.527 7.092 1.707 1.00 85.25 479 SER A C 1
ATOM 3850 O O . SER A 1 479 ? -4.965 7.934 2.401 1.00 85.25 479 SER A O 1
ATOM 3852 N N . VAL A 1 480 ? -5.119 6.798 0.471 1.00 84.06 480 VAL A N 1
ATOM 3853 C CA . VAL A 1 480 ? -3.954 7.440 -0.152 1.00 84.06 480 VAL A CA 1
ATOM 3854 C C . VAL A 1 480 ? -4.143 8.953 -0.329 1.00 84.06 480 VAL A C 1
ATOM 3856 O O . VAL A 1 480 ? -3.163 9.678 -0.404 1.00 84.06 480 VAL A O 1
ATOM 3859 N N . ARG A 1 481 ? -5.385 9.463 -0.310 1.00 83.69 481 ARG A N 1
ATOM 3860 C CA . ARG A 1 481 ? -5.718 10.903 -0.348 1.00 83.69 481 ARG A CA 1
ATOM 3861 C C . ARG A 1 481 ? -5.965 11.525 1.026 1.00 83.69 481 ARG A C 1
ATOM 3863 O O . ARG A 1 481 ? -6.419 12.672 1.108 1.00 83.69 481 ARG A O 1
ATOM 3870 N N . ALA A 1 482 ? -5.747 10.771 2.100 1.00 80.50 482 ALA A N 1
ATOM 3871 C CA . ALA A 1 482 ? -5.892 11.299 3.447 1.00 80.50 482 ALA A CA 1
ATOM 3872 C C . ALA A 1 482 ? -4.757 12.270 3.792 1.00 80.50 482 ALA A C 1
ATOM 3874 O O . ALA A 1 482 ? -5.016 13.287 4.423 1.00 80.50 482 ALA A O 1
ATOM 3875 N N . ALA A 1 483 ? -3.539 12.009 3.311 1.00 83.81 483 ALA A N 1
ATOM 3876 C CA . ALA A 1 483 ? -2.375 12.860 3.531 1.00 83.81 483 ALA A CA 1
ATOM 3877 C C . ALA A 1 483 ? -1.619 13.145 2.220 1.00 83.81 483 ALA A C 1
ATOM 3879 O O . ALA A 1 483 ? -2.014 12.722 1.128 1.00 83.81 483 ALA A O 1
ATOM 3880 N N . ASN A 1 484 ? -0.527 13.908 2.321 1.00 84.88 484 ASN A N 1
ATOM 3881 C CA . ASN A 1 484 ? 0.370 14.127 1.189 1.00 84.88 484 ASN A CA 1
ATOM 3882 C C . ASN A 1 484 ? 1.013 12.797 0.758 1.00 84.88 484 ASN A C 1
ATOM 3884 O O . ASN A 1 484 ? 1.289 11.943 1.589 1.00 84.88 484 ASN A O 1
ATOM 3888 N N . LYS A 1 485 ? 1.333 12.655 -0.527 1.00 84.88 485 LYS A N 1
ATOM 3889 C CA . LYS A 1 485 ? 2.036 11.504 -1.109 1.00 84.88 485 LYS A CA 1
ATOM 3890 C C . LYS A 1 485 ? 3.284 11.090 -0.323 1.00 84.88 485 LYS A C 1
ATOM 3892 O O . LYS A 1 485 ? 3.508 9.911 -0.076 1.00 84.88 485 LYS A O 1
ATOM 3897 N N . ASN A 1 486 ? 4.057 12.080 0.120 1.00 86.44 486 ASN A N 1
ATOM 3898 C CA . ASN A 1 486 ? 5.268 11.891 0.917 1.00 86.44 486 ASN A CA 1
ATOM 3899 C C . ASN A 1 486 ? 5.021 11.231 2.289 1.00 86.44 486 ASN A C 1
ATOM 3901 O O . ASN A 1 486 ? 5.963 10.708 2.880 1.00 86.44 486 ASN A O 1
ATOM 3905 N N . ASP A 1 487 ? 3.787 11.249 2.801 1.00 89.06 487 ASP A N 1
ATOM 3906 C CA . ASP A 1 487 ? 3.440 10.628 4.081 1.00 89.06 487 ASP A CA 1
ATOM 3907 C C . ASP A 1 487 ? 3.603 9.102 4.048 1.00 89.06 487 ASP A C 1
ATOM 3909 O O . ASP A 1 487 ? 4.050 8.527 5.033 1.00 89.06 487 ASP A O 1
ATOM 3913 N N . TYR A 1 488 ? 3.351 8.450 2.908 1.00 91.50 488 TYR A N 1
ATOM 3914 C CA . TYR A 1 488 ? 3.525 6.998 2.768 1.00 91.50 488 TYR A CA 1
ATOM 3915 C C . TYR A 1 488 ? 4.975 6.543 3.023 1.00 91.50 488 TYR A C 1
ATOM 3917 O O . TYR A 1 488 ? 5.212 5.445 3.519 1.00 91.50 488 TYR A O 1
ATOM 3925 N N . TYR A 1 489 ? 5.952 7.414 2.747 1.00 90.81 489 TYR A N 1
ATOM 3926 C CA . TYR A 1 489 ? 7.389 7.155 2.925 1.00 90.81 489 TYR A CA 1
ATOM 3927 C C . TYR A 1 489 ? 7.946 7.653 4.259 1.00 90.81 489 TYR A C 1
ATOM 3929 O O . TYR A 1 489 ? 9.138 7.516 4.540 1.00 90.81 489 TYR A O 1
ATOM 3937 N N . LYS A 1 490 ? 7.099 8.257 5.094 1.00 90.25 490 LYS A N 1
ATOM 3938 C CA . LYS A 1 490 ? 7.508 8.972 6.306 1.00 90.25 490 LYS A CA 1
ATOM 3939 C C . LYS A 1 490 ? 8.295 8.095 7.272 1.00 90.25 490 LYS A C 1
ATOM 3941 O O . LYS A 1 490 ? 9.264 8.565 7.855 1.00 90.25 490 LYS A O 1
ATOM 3946 N N . GLN A 1 491 ? 7.924 6.825 7.387 1.00 88.50 491 GLN A N 1
ATOM 3947 C CA . GLN A 1 491 ? 8.606 5.865 8.243 1.00 88.50 491 GLN A CA 1
ATOM 3948 C C . GLN A 1 491 ? 10.085 5.675 7.856 1.00 88.50 491 GLN A C 1
ATOM 3950 O O . GLN A 1 491 ? 10.960 5.777 8.712 1.00 88.50 491 GLN A O 1
ATOM 3955 N N . THR A 1 492 ? 10.375 5.450 6.572 1.00 87.56 492 THR A N 1
ATOM 3956 C CA . THR A 1 492 ? 11.750 5.300 6.069 1.00 87.56 492 THR A CA 1
ATOM 3957 C C . THR A 1 492 ? 12.532 6.606 6.177 1.00 87.56 492 THR A C 1
ATOM 3959 O O . THR A 1 492 ? 13.704 6.601 6.536 1.00 87.56 492 THR A O 1
ATOM 3962 N N . ARG A 1 493 ? 11.885 7.749 5.924 1.00 87.44 493 ARG A N 1
ATOM 3963 C CA . ARG A 1 493 ? 12.533 9.060 6.063 1.00 87.44 493 ARG A CA 1
ATOM 3964 C C . ARG A 1 493 ? 12.948 9.361 7.500 1.00 87.44 493 ARG A C 1
ATOM 3966 O O . ARG A 1 493 ? 14.039 9.880 7.702 1.00 87.44 493 ARG A O 1
ATOM 3973 N N . ILE A 1 494 ? 12.097 9.042 8.476 1.00 86.12 494 ILE A N 1
ATOM 3974 C CA . ILE A 1 494 ? 12.415 9.225 9.899 1.00 86.12 494 ILE A CA 1
ATOM 3975 C C . ILE A 1 494 ? 13.606 8.350 10.288 1.00 86.12 494 ILE A C 1
ATOM 3977 O O . ILE A 1 494 ? 14.545 8.866 10.882 1.00 86.12 494 ILE A O 1
ATOM 3981 N N . HIS A 1 495 ? 13.612 7.078 9.878 1.00 86.19 495 HIS A N 1
ATOM 3982 C CA . HIS A 1 495 ? 14.752 6.182 10.100 1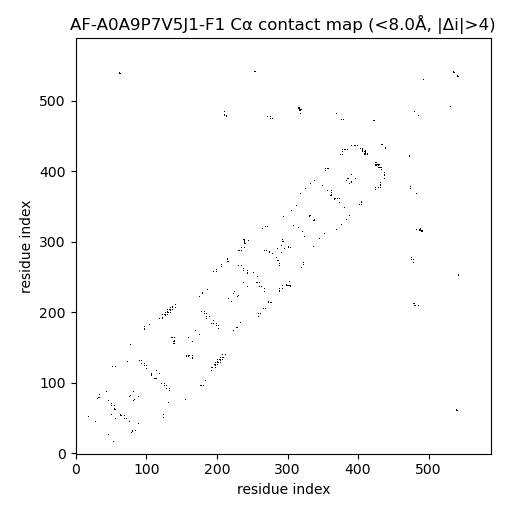.00 86.19 495 HIS A CA 1
ATOM 3983 C C . HIS A 1 495 ? 16.058 6.765 9.559 1.00 86.19 495 HIS A C 1
ATOM 3985 O O . HIS A 1 495 ? 17.036 6.896 10.287 1.00 86.19 495 HIS A O 1
ATOM 3991 N N . ASN A 1 496 ? 16.047 7.218 8.305 1.00 86.38 496 ASN A N 1
ATOM 3992 C CA . ASN A 1 496 ? 17.221 7.823 7.681 1.00 86.38 496 ASN A CA 1
ATOM 3993 C C . ASN A 1 496 ? 17.728 9.046 8.464 1.00 86.38 496 ASN A C 1
ATOM 3995 O O . ASN A 1 496 ? 18.930 9.179 8.684 1.00 86.38 496 ASN A O 1
ATOM 3999 N N . MET A 1 497 ? 16.818 9.906 8.936 1.00 84.81 497 MET A N 1
ATOM 4000 C CA . MET A 1 497 ? 17.170 11.061 9.770 1.00 84.81 497 MET A CA 1
ATOM 4001 C C . MET A 1 497 ? 17.771 10.642 11.118 1.00 84.81 497 MET A C 1
ATOM 4003 O O . MET A 1 497 ? 18.730 11.254 11.584 1.00 84.81 497 MET A O 1
ATOM 4007 N N . GLU A 1 498 ? 17.226 9.608 11.761 1.00 83.75 498 GLU A N 1
ATOM 4008 C CA . GLU A 1 498 ? 17.747 9.089 13.029 1.00 83.75 498 GLU A CA 1
ATOM 4009 C C . GLU A 1 498 ? 19.159 8.510 12.855 1.00 83.75 498 GLU A C 1
ATOM 4011 O O . GLU A 1 498 ? 20.053 8.822 13.649 1.00 83.75 498 GLU A O 1
ATOM 4016 N N . VAL A 1 499 ? 19.399 7.754 11.779 1.00 82.31 499 VAL A N 1
ATOM 4017 C CA . VAL A 1 499 ? 20.725 7.214 11.443 1.00 82.31 499 VAL A CA 1
ATOM 4018 C C . VAL A 1 499 ? 21.735 8.340 11.194 1.00 82.31 499 VAL A C 1
ATOM 4020 O O . VAL A 1 499 ? 22.814 8.328 11.790 1.00 82.31 499 VAL A O 1
ATOM 4023 N N . GLU A 1 500 ? 21.386 9.358 10.403 1.00 79.19 500 GLU A N 1
ATOM 4024 C CA . GLU A 1 500 ? 22.249 10.527 10.159 1.00 79.19 500 GLU A CA 1
ATOM 4025 C C . GLU A 1 500 ? 22.648 11.233 11.464 1.00 79.19 500 GLU A C 1
ATOM 4027 O O . GLU A 1 500 ? 23.835 11.456 11.722 1.00 79.19 500 GLU A O 1
ATOM 4032 N N . VAL A 1 501 ? 21.677 11.501 12.345 1.00 79.12 501 VAL A N 1
ATOM 4033 C CA . VAL A 1 501 ? 21.926 12.139 13.647 1.00 79.12 501 VAL A CA 1
ATOM 4034 C C . VAL A 1 501 ? 22.857 11.289 14.515 1.00 79.12 501 VAL A C 1
ATOM 4036 O O . VAL A 1 501 ? 23.769 11.823 15.153 1.00 79.12 501 VAL A O 1
ATOM 4039 N N . THR A 1 502 ? 22.674 9.964 14.546 1.00 75.44 502 THR A N 1
ATOM 4040 C CA . THR A 1 502 ? 23.564 9.082 15.321 1.00 75.44 502 THR A CA 1
ATOM 4041 C C . THR A 1 502 ? 24.995 9.075 14.781 1.00 75.44 502 THR A C 1
ATOM 4043 O O . THR A 1 502 ? 25.941 9.124 15.574 1.00 75.44 502 THR A O 1
ATOM 4046 N N . ASN A 1 503 ? 25.167 9.089 13.457 1.00 74.94 503 ASN A N 1
ATOM 4047 C CA . ASN A 1 503 ? 26.473 9.136 12.804 1.00 74.94 503 ASN A CA 1
ATOM 4048 C C . ASN A 1 503 ? 27.200 10.460 13.075 1.00 74.94 503 ASN A C 1
ATOM 4050 O O . ASN A 1 503 ? 28.400 10.460 13.365 1.00 74.94 503 ASN A O 1
ATOM 4054 N N . ASP A 1 504 ? 26.486 11.585 13.057 1.00 70.56 504 ASP A N 1
ATOM 4055 C CA . ASP A 1 504 ? 27.059 12.898 13.364 1.00 70.56 504 ASP A CA 1
ATOM 4056 C C . ASP A 1 504 ? 27.480 13.016 14.833 1.00 70.56 504 ASP A C 1
ATOM 4058 O O . ASP A 1 504 ? 28.580 13.492 15.129 1.00 70.56 504 ASP A O 1
ATOM 4062 N N . ILE A 1 505 ? 26.676 12.498 15.768 1.00 70.12 505 ILE A N 1
ATOM 4063 C CA . ILE A 1 505 ? 27.044 12.443 17.191 1.00 70.12 505 ILE A CA 1
ATOM 4064 C C . ILE A 1 505 ? 28.308 11.592 17.396 1.00 70.12 505 ILE A C 1
ATOM 4066 O O . ILE A 1 505 ? 29.193 11.970 18.172 1.00 70.12 505 ILE A O 1
ATOM 4070 N N . GLN A 1 506 ? 28.439 10.462 16.694 1.00 66.19 506 GLN A N 1
ATOM 4071 C CA . GLN A 1 506 ? 29.635 9.618 16.770 1.00 66.19 506 GLN A CA 1
ATOM 4072 C C . GLN A 1 506 ? 30.879 10.317 16.204 1.00 66.19 506 GLN A C 1
ATOM 4074 O O . GLN A 1 506 ? 31.930 10.281 16.849 1.00 66.19 506 GLN A O 1
ATOM 4079 N N . LYS A 1 507 ? 30.767 11.018 15.066 1.00 63.34 507 LYS A N 1
ATOM 4080 C CA . LYS A 1 507 ? 31.865 11.815 14.486 1.00 63.34 507 LYS A CA 1
ATOM 4081 C C . LYS A 1 507 ? 32.318 12.927 15.435 1.00 63.34 507 LYS A C 1
ATOM 4083 O O . LYS A 1 507 ? 33.510 13.054 15.697 1.00 63.34 507 LYS A O 1
ATOM 4088 N N . VAL A 1 508 ? 31.382 13.665 16.037 1.00 58.53 508 VAL A N 1
ATOM 4089 C CA . VAL A 1 508 ? 31.689 14.722 17.021 1.00 58.53 508 VAL A CA 1
ATOM 4090 C C . VAL A 1 508 ? 32.362 14.157 18.280 1.00 58.53 508 VAL A C 1
ATOM 4092 O O . VAL A 1 508 ? 33.236 14.800 18.854 1.00 58.53 508 VAL A O 1
ATOM 4095 N N . THR A 1 509 ? 32.017 12.934 18.694 1.00 54.22 509 THR A N 1
ATOM 4096 C CA . THR A 1 509 ? 32.630 12.282 19.868 1.00 54.22 509 THR A CA 1
ATOM 4097 C C . THR A 1 509 ? 34.047 11.754 19.581 1.00 54.22 509 THR A C 1
ATOM 4099 O O . THR A 1 509 ? 34.857 11.633 20.500 1.00 54.22 509 THR A O 1
ATOM 4102 N N . LEU A 1 510 ? 34.369 11.462 18.314 1.00 49.06 510 LEU A N 1
ATOM 4103 C CA . LEU A 1 510 ? 35.678 10.963 17.869 1.00 49.06 510 LEU A CA 1
ATOM 4104 C C . LEU A 1 510 ? 36.640 12.080 17.422 1.00 49.06 510 LEU A C 1
ATOM 4106 O O . LEU A 1 510 ? 37.852 11.870 17.413 1.00 49.06 510 LEU A O 1
ATOM 4110 N N . SER A 1 511 ? 36.136 13.276 17.111 1.00 42.59 511 SER A N 1
ATOM 4111 C CA . SER A 1 511 ? 36.928 14.426 16.658 1.00 42.59 511 SER A CA 1
ATOM 4112 C C . SER A 1 511 ? 37.180 15.453 17.770 1.00 42.59 511 SER A C 1
ATOM 4114 O O . SER A 1 511 ? 36.842 16.624 17.640 1.00 42.59 511 SER A O 1
ATOM 4116 N N . ASN A 1 512 ? 37.841 15.033 18.853 1.00 41.12 512 ASN A N 1
ATOM 4117 C CA . ASN A 1 512 ? 38.551 15.949 19.752 1.00 41.12 512 ASN A CA 1
ATOM 4118 C C . ASN A 1 512 ? 40.047 15.922 19.411 1.00 41.12 512 ASN A C 1
ATOM 4120 O O . ASN A 1 512 ? 40.808 15.181 20.028 1.00 41.12 512 ASN A O 1
ATOM 4124 N N . ASN A 1 513 ? 40.432 16.675 18.374 1.00 39.69 513 ASN A N 1
ATOM 4125 C CA . ASN A 1 513 ? 41.671 17.462 18.264 1.00 39.69 513 ASN A CA 1
ATOM 4126 C C . ASN A 1 513 ? 41.819 18.030 16.837 1.00 39.69 513 ASN A C 1
ATOM 4128 O O . ASN A 1 513 ? 41.915 17.269 15.881 1.00 39.69 513 ASN A O 1
ATOM 4132 N N . ASN A 1 514 ? 41.886 19.365 16.762 1.00 39.62 514 ASN A N 1
ATOM 4133 C CA . ASN A 1 514 ? 42.356 20.234 15.669 1.00 39.62 514 ASN A CA 1
ATOM 4134 C C . ASN A 1 514 ? 41.763 20.023 14.259 1.00 39.62 514 ASN A C 1
ATOM 4136 O O . ASN A 1 514 ? 42.228 19.182 13.504 1.00 39.62 514 ASN A O 1
ATOM 4140 N N . ASP A 1 515 ? 40.829 20.876 13.832 1.00 31.75 515 ASP A N 1
ATOM 4141 C CA . ASP A 1 515 ? 41.177 22.158 13.199 1.00 31.75 515 ASP A CA 1
ATOM 4142 C C . ASP A 1 515 ? 39.922 22.996 12.905 1.00 31.75 515 ASP A C 1
ATOM 4144 O O . ASP A 1 515 ? 38.882 22.503 12.471 1.00 31.75 515 ASP A O 1
ATOM 4148 N N . ASN A 1 516 ? 40.031 24.300 13.161 1.00 36.78 516 ASN A N 1
ATOM 4149 C CA . ASN A 1 516 ? 39.006 25.293 12.860 1.00 36.78 516 ASN A CA 1
ATOM 4150 C C . ASN A 1 516 ? 39.037 25.641 11.367 1.00 36.78 516 ASN A C 1
ATOM 4152 O O . ASN A 1 516 ? 39.828 26.484 10.955 1.00 36.78 516 ASN A O 1
ATOM 4156 N N . THR A 1 517 ? 38.103 25.113 10.582 1.00 31.16 517 THR A N 1
ATOM 4157 C CA . THR A 1 517 ? 37.554 25.844 9.430 1.00 31.16 517 THR A CA 1
ATOM 4158 C C . THR A 1 517 ? 36.047 25.636 9.383 1.00 31.16 517 THR A C 1
ATOM 4160 O O . THR A 1 517 ? 35.535 24.537 9.202 1.00 31.16 517 THR A O 1
ATOM 4163 N N . LYS A 1 518 ? 35.330 26.728 9.649 1.00 32.69 518 LYS A N 1
ATOM 4164 C CA . LYS A 1 518 ? 33.881 26.816 9.528 1.00 32.69 518 LYS A CA 1
ATOM 4165 C C . LYS A 1 518 ? 33.547 27.030 8.057 1.00 32.69 518 LYS A C 1
ATOM 4167 O O . LYS A 1 518 ? 33.888 28.082 7.534 1.00 32.69 518 LYS A O 1
ATOM 4172 N N . ASP A 1 519 ? 32.799 26.106 7.474 1.00 27.03 519 ASP A N 1
ATOM 4173 C CA . ASP A 1 519 ? 31.751 26.450 6.516 1.00 27.03 519 ASP A CA 1
ATOM 4174 C C . ASP A 1 519 ? 30.455 25.807 7.009 1.00 27.03 519 ASP A C 1
ATOM 4176 O O . ASP A 1 519 ? 30.204 24.612 6.872 1.00 27.03 519 ASP A O 1
ATOM 4180 N N . GLN A 1 520 ? 29.663 26.625 7.701 1.00 34.75 520 GLN A N 1
ATOM 4181 C CA . GLN A 1 520 ? 28.316 26.282 8.126 1.00 34.75 520 GLN A CA 1
ATOM 4182 C C . GLN A 1 520 ? 27.378 26.498 6.941 1.00 34.75 520 GLN A C 1
ATOM 4184 O O . GLN A 1 520 ? 26.949 27.618 6.679 1.00 34.75 520 GLN A O 1
ATOM 4189 N N . THR A 1 521 ? 27.006 25.413 6.270 1.00 23.59 521 THR A N 1
ATOM 4190 C CA . THR A 1 521 ? 25.687 25.310 5.641 1.00 23.59 521 THR A CA 1
ATOM 4191 C C . THR A 1 521 ? 25.078 23.978 6.078 1.00 23.59 521 THR A C 1
ATOM 4193 O O . THR A 1 521 ? 25.742 22.950 5.957 1.00 23.59 521 THR A O 1
ATOM 4196 N N . PRO A 1 522 ? 23.866 23.955 6.662 1.00 25.25 522 PRO A N 1
ATOM 4197 C CA . PRO A 1 522 ? 23.194 22.689 6.925 1.00 25.25 522 PRO A CA 1
ATOM 4198 C C . PRO A 1 522 ? 22.904 22.033 5.565 1.00 25.25 522 PRO A C 1
ATOM 4200 O O . PRO A 1 522 ? 22.362 22.722 4.692 1.00 25.25 522 PRO A O 1
ATOM 4203 N N . PRO A 1 523 ? 23.257 20.754 5.331 1.00 27.88 523 PRO A N 1
ATOM 4204 C CA . PRO A 1 523 ? 22.858 20.086 4.107 1.00 27.88 523 PRO A CA 1
ATOM 4205 C C . PRO A 1 523 ? 21.334 19.965 4.131 1.00 27.88 523 PRO A C 1
ATOM 4207 O O . PRO A 1 523 ? 20.743 19.175 4.860 1.00 27.88 523 PRO A O 1
ATOM 4210 N N . CYS A 1 524 ? 20.691 20.839 3.362 1.00 25.95 524 CYS A N 1
ATOM 4211 C CA . CYS A 1 524 ? 19.292 20.736 3.007 1.00 25.95 524 CYS A CA 1
ATOM 4212 C C . CYS A 1 524 ? 19.065 19.345 2.404 1.00 25.95 524 CYS A C 1
ATOM 4214 O O . CYS A 1 524 ? 19.701 19.002 1.408 1.00 25.95 524 CYS A O 1
ATOM 4216 N N . ILE A 1 525 ? 18.188 18.581 3.057 1.00 36.16 525 ILE A N 1
ATOM 4217 C CA . ILE A 1 525 ? 17.562 17.321 2.646 1.00 36.16 525 ILE A CA 1
ATOM 4218 C C . ILE A 1 525 ? 17.617 17.167 1.119 1.00 36.16 525 ILE A C 1
ATOM 4220 O O . ILE A 1 525 ? 16.805 17.748 0.395 1.00 36.16 525 ILE A O 1
ATOM 4224 N N . GLN A 1 526 ? 18.568 16.378 0.614 1.00 37.06 526 GLN A N 1
ATOM 4225 C CA . GLN A 1 526 ? 18.421 15.824 -0.725 1.00 37.06 526 GLN A CA 1
ATOM 4226 C C . GLN A 1 526 ? 17.209 14.901 -0.637 1.00 37.06 526 GLN A C 1
ATOM 4228 O O . GLN A 1 526 ? 17.236 13.900 0.070 1.00 37.06 526 GLN A O 1
ATOM 4233 N N . GLN A 1 527 ? 16.099 15.294 -1.261 1.00 48.56 527 GLN A N 1
ATOM 4234 C CA . GLN A 1 527 ? 14.904 14.463 -1.340 1.00 48.56 527 GLN A CA 1
ATOM 4235 C C . GLN A 1 527 ? 15.321 13.111 -1.932 1.00 48.56 527 GLN A C 1
ATOM 4237 O O . GLN A 1 527 ? 15.641 13.033 -3.119 1.00 48.56 527 GLN A O 1
ATOM 4242 N N . ASN A 1 528 ? 15.376 12.064 -1.107 1.00 59.66 528 ASN A N 1
ATOM 4243 C CA . ASN A 1 528 ? 15.700 10.716 -1.555 1.00 59.66 528 ASN A CA 1
ATOM 4244 C C . ASN A 1 528 ? 14.566 10.225 -2.454 1.00 59.66 528 ASN A C 1
ATOM 4246 O O . ASN A 1 528 ? 13.646 9.567 -1.995 1.00 59.66 528 ASN A O 1
ATOM 4250 N N . ILE A 1 529 ? 14.640 10.518 -3.755 1.00 67.88 529 ILE A N 1
ATOM 4251 C CA . ILE A 1 529 ? 13.619 10.148 -4.749 1.00 67.88 529 ILE A CA 1
ATOM 4252 C C . ILE A 1 529 ? 13.320 8.644 -4.733 1.00 67.88 529 ILE A C 1
ATOM 4254 O O . ILE A 1 529 ? 12.239 8.258 -5.154 1.00 67.88 529 ILE A O 1
ATOM 4258 N N . LEU A 1 530 ? 14.239 7.793 -4.268 1.00 74.62 530 LEU A N 1
ATOM 4259 C CA . LEU A 1 530 ? 14.063 6.339 -4.171 1.00 74.62 530 LEU A CA 1
ATOM 4260 C C . LEU A 1 530 ? 13.555 5.852 -2.803 1.00 74.62 530 LEU A C 1
ATOM 4262 O O . LEU A 1 530 ? 13.191 4.686 -2.693 1.00 74.62 530 LEU A O 1
ATOM 4266 N N . GLU A 1 531 ? 13.494 6.730 -1.793 1.00 82.69 531 GLU A N 1
ATOM 4267 C CA . GLU A 1 531 ? 12.941 6.470 -0.451 1.00 82.69 531 GLU A CA 1
ATOM 4268 C C . GLU A 1 531 ? 13.390 5.128 0.155 1.00 82.69 531 GLU A C 1
ATOM 4270 O O . GLU A 1 531 ? 12.576 4.370 0.686 1.00 82.69 531 GLU A O 1
ATOM 4275 N N . LEU A 1 532 ? 14.681 4.808 0.015 1.00 84.31 532 LEU A N 1
ATOM 4276 C CA . LEU A 1 532 ? 15.327 3.618 0.575 1.00 84.31 532 LEU A CA 1
ATOM 4277 C C . LEU A 1 532 ? 15.917 3.911 1.965 1.00 84.31 532 LEU A C 1
ATOM 4279 O O . LEU A 1 532 ? 16.292 5.062 2.217 1.00 84.31 532 LEU A O 1
ATOM 4283 N N . PRO A 1 533 ? 16.036 2.896 2.845 1.00 82.31 533 PRO A N 1
ATOM 4284 C CA . PRO A 1 533 ? 16.823 3.019 4.069 1.00 82.31 533 PRO A CA 1
ATOM 4285 C C . PRO A 1 533 ? 18.287 3.366 3.750 1.00 82.31 533 PRO A C 1
ATOM 4287 O O . PRO A 1 533 ? 18.815 2.913 2.728 1.00 82.31 533 PRO A O 1
ATOM 4290 N N . THR A 1 534 ? 18.939 4.169 4.593 1.00 76.50 534 THR A N 1
ATOM 4291 C CA . THR A 1 534 ? 20.324 4.630 4.384 1.00 76.50 534 THR A CA 1
ATOM 4292 C C . THR A 1 534 ? 21.313 3.482 4.247 1.00 76.50 534 THR A C 1
ATOM 4294 O O . THR A 1 534 ? 22.263 3.614 3.490 1.00 76.50 534 THR A O 1
ATOM 4297 N N . GLU A 1 535 ? 21.065 2.326 4.858 1.00 76.06 535 GLU A N 1
ATOM 4298 C CA . GLU A 1 535 ? 21.900 1.123 4.744 1.00 76.06 535 GLU A CA 1
ATOM 4299 C C . GLU A 1 535 ? 21.982 0.589 3.304 1.00 76.06 535 GLU A C 1
ATOM 4301 O O . GLU A 1 535 ? 22.981 -0.001 2.898 1.00 76.06 535 GLU A O 1
ATOM 4306 N N . TYR A 1 536 ? 20.941 0.832 2.502 1.00 74.31 536 TYR A N 1
ATOM 4307 C CA . TYR A 1 536 ? 20.910 0.486 1.078 1.00 74.31 536 TYR A CA 1
ATOM 4308 C C . TYR A 1 536 ? 21.467 1.606 0.187 1.00 74.31 536 TYR A C 1
ATOM 4310 O O . TYR A 1 536 ? 21.700 1.383 -1.001 1.00 74.31 536 TYR A O 1
ATOM 4318 N N . LEU A 1 537 ? 21.669 2.807 0.739 1.00 67.38 537 LEU A N 1
ATOM 4319 C CA . LEU A 1 537 ? 22.255 3.962 0.052 1.00 67.38 537 LEU A CA 1
ATOM 4320 C C . LEU A 1 537 ? 23.758 4.109 0.346 1.00 67.38 537 LEU A C 1
ATOM 4322 O O . LEU A 1 537 ? 24.509 4.560 -0.518 1.00 67.38 537 LEU A O 1
ATOM 4326 N N . GLU A 1 538 ? 24.197 3.713 1.541 1.00 55.41 538 GLU A N 1
ATOM 4327 C CA . GLU A 1 538 ? 25.564 3.803 2.045 1.00 55.41 538 GLU A CA 1
ATOM 4328 C C . GLU A 1 538 ? 26.165 2.403 2.239 1.00 55.41 538 GLU A C 1
ATOM 4330 O O . GLU A 1 538 ? 25.996 1.803 3.289 1.00 55.41 538 GLU A O 1
ATOM 4335 N N . ASN A 1 539 ? 26.896 1.904 1.234 1.00 49.38 539 ASN A N 1
ATOM 4336 C CA . ASN A 1 539 ? 28.010 0.928 1.246 1.00 49.38 539 ASN A CA 1
ATOM 4337 C C . ASN A 1 539 ? 28.058 -0.270 2.243 1.00 49.38 539 ASN A C 1
ATOM 4339 O O . ASN A 1 539 ? 29.091 -0.938 2.295 1.00 49.38 539 ASN A O 1
ATOM 4343 N N . ASN A 1 540 ? 27.015 -0.606 3.004 1.00 38.19 540 ASN A N 1
ATOM 4344 C CA . ASN A 1 540 ? 26.971 -1.737 3.936 1.00 38.19 540 ASN A CA 1
ATOM 4345 C C . ASN A 1 540 ? 25.539 -2.302 4.019 1.00 38.19 540 ASN A C 1
ATOM 4347 O O . ASN A 1 540 ? 24.788 -1.915 4.916 1.00 38.19 540 ASN A O 1
ATOM 4351 N N . PRO A 1 541 ? 25.151 -3.239 3.132 1.00 38.50 541 PRO A N 1
ATOM 4352 C CA . PRO A 1 541 ? 23.896 -3.961 3.303 1.00 38.50 541 PRO A CA 1
ATOM 4353 C C . PRO A 1 541 ? 23.893 -4.719 4.645 1.00 38.50 541 PRO A C 1
ATOM 4355 O O . PRO A 1 541 ? 24.965 -5.123 5.121 1.00 38.50 541 PRO A O 1
ATOM 4358 N N . PRO A 1 542 ? 22.713 -4.936 5.259 1.00 35.19 542 PRO A N 1
ATOM 4359 C CA . PRO A 1 542 ? 22.612 -5.690 6.501 1.00 35.19 542 PRO A CA 1
ATOM 4360 C C . PRO A 1 542 ? 23.228 -7.090 6.329 1.00 35.19 542 PRO A C 1
ATOM 4362 O O . PRO A 1 542 ? 23.174 -7.671 5.239 1.00 35.19 542 PRO A O 1
ATOM 4365 N N . PRO A 1 543 ? 23.862 -7.643 7.377 1.00 32.53 543 PRO A N 1
ATOM 4366 C CA . PRO A 1 543 ? 24.513 -8.941 7.291 1.00 32.53 543 PRO A CA 1
ATOM 4367 C C . PRO A 1 543 ? 23.489 -10.020 6.921 1.00 32.53 543 PRO A C 1
ATOM 4369 O O . PRO A 1 543 ? 22.561 -10.295 7.679 1.00 32.53 543 PRO A O 1
ATOM 4372 N N . GLN A 1 544 ? 23.688 -10.656 5.764 1.00 35.78 544 GLN A N 1
ATOM 4373 C CA . GLN A 1 544 ? 22.932 -11.843 5.373 1.00 35.78 544 GLN A CA 1
ATOM 4374 C C . GLN A 1 544 ? 23.052 -12.906 6.471 1.00 35.78 544 GLN A C 1
ATOM 4376 O O . GLN A 1 544 ? 24.149 -13.207 6.956 1.00 35.78 544 GLN A O 1
ATOM 4381 N N . VAL A 1 545 ? 21.913 -13.471 6.870 1.00 34.28 545 VAL A N 1
ATOM 4382 C CA . VAL A 1 545 ? 21.852 -14.534 7.876 1.00 34.28 545 VAL A CA 1
ATOM 4383 C C . VAL A 1 545 ? 22.721 -15.709 7.403 1.00 34.28 545 VAL A C 1
ATOM 4385 O O . VAL A 1 545 ? 22.557 -16.161 6.268 1.00 34.28 545 VAL A O 1
ATOM 4388 N N . PRO A 1 546 ? 23.643 -16.244 8.228 1.00 30.25 546 PRO A N 1
ATOM 4389 C CA . PRO A 1 546 ? 24.481 -17.357 7.807 1.00 30.25 546 PRO A CA 1
ATOM 4390 C C . PRO A 1 546 ? 23.623 -18.576 7.461 1.00 30.25 546 PRO A C 1
ATOM 4392 O O . PRO A 1 546 ? 22.895 -19.098 8.311 1.00 30.25 546 PRO A O 1
ATOM 4395 N N . SER A 1 547 ? 23.755 -19.060 6.224 1.00 28.23 547 SER A N 1
ATOM 4396 C CA . SER A 1 547 ? 23.256 -20.374 5.819 1.00 28.23 547 SER A CA 1
ATOM 4397 C C . SER A 1 547 ? 23.790 -21.432 6.784 1.00 28.23 547 SER A C 1
ATOM 4399 O O . SER A 1 547 ? 24.995 -21.660 6.901 1.00 28.23 547 SER A O 1
ATOM 4401 N N . ARG A 1 548 ? 22.881 -22.059 7.527 1.00 27.45 548 ARG A N 1
ATOM 4402 C CA . ARG A 1 548 ? 23.202 -23.070 8.531 1.00 27.45 548 ARG A CA 1
ATOM 4403 C C . ARG A 1 548 ? 23.649 -24.353 7.831 1.00 27.45 548 ARG A C 1
ATOM 4405 O O . ARG A 1 548 ? 22.806 -25.153 7.451 1.00 27.45 548 ARG A O 1
ATOM 4412 N N . ASN A 1 549 ? 24.959 -24.571 7.720 1.00 28.89 549 ASN A N 1
ATOM 4413 C CA . ASN A 1 549 ? 25.525 -25.881 7.399 1.00 28.89 549 ASN A CA 1
ATOM 4414 C C . ASN A 1 549 ? 26.560 -26.340 8.437 1.00 28.89 549 ASN A C 1
ATOM 4416 O O . ASN A 1 549 ? 27.223 -25.554 9.109 1.00 28.89 549 ASN A O 1
ATOM 4420 N N . HIS A 1 550 ? 26.580 -27.658 8.616 1.00 28.36 550 HIS A N 1
ATOM 4421 C CA . HIS A 1 550 ? 27.142 -28.415 9.727 1.00 28.36 550 HIS A CA 1
ATOM 4422 C C . HIS A 1 550 ? 28.674 -28.332 9.907 1.00 28.36 550 HIS A C 1
ATOM 4424 O O . HIS A 1 550 ? 29.434 -28.207 8.959 1.00 28.36 550 HIS A O 1
ATOM 4430 N N . HIS A 1 551 ? 29.074 -28.474 11.178 1.00 27.11 551 HIS A N 1
ATOM 4431 C CA . HIS A 1 551 ? 30.373 -28.856 11.759 1.00 27.11 551 HIS A CA 1
ATOM 4432 C C . HIS A 1 551 ? 31.629 -28.959 10.866 1.00 27.11 551 HIS A C 1
ATOM 4434 O O . HIS A 1 551 ? 31.771 -29.909 10.108 1.00 27.11 551 HIS A O 1
ATOM 4440 N N . SER A 1 552 ? 32.652 -28.159 11.190 1.00 26.27 552 SER A N 1
ATOM 4441 C CA . SER A 1 552 ? 33.975 -28.652 11.633 1.00 26.27 552 SER A CA 1
ATOM 4442 C C . SER A 1 552 ? 34.831 -27.480 12.129 1.00 26.27 552 SER A C 1
ATOM 4444 O O . SER A 1 552 ? 34.736 -26.379 11.598 1.00 26.27 552 SER A O 1
ATOM 4446 N N . GLY A 1 553 ? 35.587 -27.695 13.207 1.00 26.42 553 GLY A N 1
ATOM 4447 C CA . GLY A 1 553 ? 36.251 -26.640 13.972 1.00 26.42 553 GLY A CA 1
ATOM 4448 C C . GLY A 1 553 ? 37.495 -26.027 13.324 1.00 26.42 553 GLY A C 1
ATOM 4449 O O . GLY A 1 553 ? 38.174 -26.643 12.510 1.00 26.42 553 GLY A O 1
ATOM 4450 N N . GLY A 1 554 ? 37.817 -24.818 13.779 1.00 24.97 554 GLY A N 1
ATOM 4451 C CA . GLY A 1 554 ? 39.065 -24.119 13.487 1.00 24.97 554 GLY A CA 1
ATOM 4452 C C . GLY A 1 554 ? 39.084 -22.755 14.173 1.00 24.97 554 GLY A C 1
ATOM 4453 O O . GLY A 1 554 ? 38.261 -21.899 13.873 1.00 24.97 554 GLY A O 1
ATOM 4454 N N . ASN A 1 555 ? 39.990 -22.584 15.137 1.00 27.88 555 ASN A N 1
ATOM 4455 C CA . ASN A 1 555 ? 40.180 -21.365 15.924 1.00 27.88 555 ASN A CA 1
ATOM 4456 C C . ASN A 1 555 ? 40.555 -20.152 15.057 1.00 27.88 555 ASN A C 1
ATOM 4458 O O . ASN A 1 555 ? 41.484 -20.227 14.257 1.00 27.88 555 ASN A O 1
ATOM 4462 N N . GLY A 1 556 ? 39.930 -19.007 15.335 1.00 26.11 556 GLY A N 1
ATOM 4463 C CA . GLY A 1 556 ? 40.351 -17.698 14.843 1.00 26.11 556 GLY A CA 1
ATOM 4464 C C . GLY A 1 556 ? 39.679 -16.584 15.642 1.00 26.11 556 GLY A C 1
ATOM 4465 O O . GLY A 1 556 ? 38.487 -16.339 15.508 1.00 26.11 556 GLY A O 1
ATOM 4466 N N . THR A 1 557 ? 40.435 -15.943 16.526 1.00 28.09 557 THR A N 1
ATOM 4467 C CA . THR A 1 557 ? 40.015 -14.802 17.347 1.00 28.09 557 THR A CA 1
ATOM 4468 C C . THR A 1 557 ? 39.902 -13.526 16.510 1.00 28.09 557 THR A C 1
ATOM 4470 O O . THR A 1 557 ? 40.918 -13.046 16.011 1.00 28.09 557 THR A O 1
ATOM 4473 N N . SER A 1 558 ? 38.717 -12.909 16.450 1.00 26.36 558 SER A N 1
ATOM 4474 C CA . SER A 1 558 ? 38.571 -11.482 16.125 1.00 26.36 558 SER A CA 1
ATOM 4475 C C . SER A 1 558 ? 37.539 -10.824 17.042 1.00 26.36 558 SER A C 1
ATOM 4477 O O . SER A 1 558 ? 36.387 -11.244 17.119 1.00 26.36 558 SER A O 1
ATOM 4479 N N . MET A 1 559 ? 37.994 -9.800 17.759 1.00 27.19 559 MET A N 1
ATOM 4480 C CA . MET A 1 559 ? 37.251 -8.990 18.721 1.00 27.19 559 MET A CA 1
ATOM 4481 C C . MET A 1 559 ? 36.093 -8.233 18.052 1.00 27.19 559 MET A C 1
ATOM 4483 O O . MET A 1 559 ? 36.327 -7.392 17.190 1.00 27.19 559 MET A O 1
ATOM 4487 N N . SER A 1 560 ? 34.857 -8.497 18.484 1.00 27.61 560 SER A N 1
ATOM 4488 C CA . SER A 1 560 ? 33.680 -7.683 18.157 1.00 27.61 560 SER A CA 1
ATOM 4489 C C . SER A 1 560 ? 33.579 -6.503 19.132 1.00 27.61 560 SER A C 1
ATOM 4491 O O . SER A 1 560 ? 33.708 -6.673 20.348 1.00 27.61 560 SER A O 1
ATOM 4493 N N . VAL A 1 561 ? 33.399 -5.295 18.594 1.00 32.78 561 VAL A N 1
ATOM 4494 C CA . VAL A 1 561 ? 33.242 -4.051 19.358 1.00 32.78 561 VAL A CA 1
ATOM 4495 C C . VAL A 1 561 ? 31.814 -3.989 19.907 1.00 32.78 561 VAL A C 1
ATOM 4497 O O . VAL A 1 561 ? 30.875 -3.610 19.219 1.00 32.78 561 VAL A O 1
ATOM 4500 N N . GLU A 1 562 ? 31.653 -4.393 21.164 1.00 30.70 562 GLU A N 1
ATOM 4501 C CA . GLU A 1 562 ? 30.389 -4.338 21.904 1.00 30.70 562 GLU A CA 1
ATOM 4502 C C . GLU A 1 562 ? 30.064 -2.876 22.289 1.00 30.70 562 GLU A C 1
ATOM 4504 O O . GLU A 1 562 ? 30.883 -2.185 22.905 1.00 30.70 562 GLU A O 1
ATOM 4509 N N . SER A 1 563 ? 28.877 -2.382 21.920 1.00 40.91 563 SER A N 1
ATOM 4510 C CA . SER A 1 563 ? 28.481 -0.981 22.120 1.00 40.91 563 SER A CA 1
ATOM 4511 C C . SER A 1 563 ? 28.333 -0.619 23.612 1.00 40.91 563 SER A C 1
ATOM 4513 O O . SER A 1 563 ? 28.032 -1.450 24.479 1.00 40.91 563 SER A O 1
ATOM 4515 N N . LEU A 1 564 ? 28.540 0.656 23.960 1.00 35.78 564 LEU A N 1
ATOM 4516 C CA . LEU A 1 564 ? 28.494 1.142 25.351 1.00 35.78 564 LEU A CA 1
ATOM 4517 C C . LEU A 1 564 ? 27.107 0.988 26.017 1.00 35.78 564 LEU A C 1
ATOM 4519 O O . LEU A 1 564 ? 27.016 0.968 27.249 1.00 35.78 564 LEU A O 1
ATOM 4523 N N . LEU A 1 565 ? 26.041 0.814 25.228 1.00 38.81 565 LEU A N 1
ATOM 4524 C CA . LEU A 1 565 ? 24.679 0.544 25.703 1.00 38.81 565 LEU A CA 1
ATOM 4525 C C . LEU A 1 565 ? 24.554 -0.870 26.298 1.00 38.81 565 LEU A C 1
ATOM 4527 O O . LEU A 1 565 ? 24.008 -1.033 27.393 1.00 38.81 565 LEU A O 1
ATOM 4531 N N . THR A 1 566 ? 25.175 -1.872 25.668 1.00 46.59 566 THR A N 1
ATOM 4532 C CA . THR A 1 566 ? 25.225 -3.261 26.161 1.00 46.59 566 THR A CA 1
ATOM 4533 C C . THR A 1 566 ? 25.986 -3.405 27.484 1.00 46.59 566 THR A C 1
ATOM 4535 O O . THR A 1 566 ? 25.592 -4.194 28.348 1.00 46.59 566 THR A O 1
ATOM 4538 N N . ARG A 1 567 ? 27.018 -2.580 27.722 1.00 43.22 567 ARG A N 1
ATOM 4539 C CA . ARG A 1 567 ? 27.729 -2.542 29.017 1.00 43.22 567 ARG A CA 1
ATOM 4540 C C . ARG A 1 567 ? 26.887 -1.945 30.150 1.00 43.22 567 ARG A C 1
ATOM 4542 O O . ARG A 1 567 ? 26.980 -2.426 31.278 1.00 43.22 567 ARG A O 1
ATOM 4549 N N . LYS A 1 568 ? 26.037 -0.946 29.875 1.00 41.56 568 LYS A N 1
ATOM 4550 C CA . LYS A 1 568 ? 25.142 -0.351 30.890 1.00 41.56 568 LYS A CA 1
ATOM 4551 C C . LYS A 1 568 ? 23.966 -1.263 31.260 1.00 41.56 568 LYS A C 1
ATOM 4553 O O . LYS A 1 568 ? 23.534 -1.235 32.412 1.00 41.56 568 LYS A O 1
ATOM 4558 N N . ALA A 1 569 ? 23.495 -2.106 30.340 1.00 42.47 569 ALA A N 1
ATOM 4559 C CA . ALA A 1 569 ? 22.427 -3.075 30.605 1.00 42.47 569 ALA A CA 1
ATOM 4560 C C . ALA A 1 569 ? 22.880 -4.249 31.501 1.00 42.47 569 ALA A C 1
ATOM 4562 O O . ALA A 1 569 ? 22.124 -4.696 32.360 1.00 42.47 569 ALA A O 1
ATOM 4563 N N . LYS A 1 570 ? 24.139 -4.699 31.383 1.00 44.34 570 LYS A N 1
ATOM 4564 C CA . LYS A 1 570 ? 24.691 -5.821 32.173 1.00 44.34 570 LYS A CA 1
ATOM 4565 C C . LYS A 1 570 ? 25.073 -5.461 33.622 1.00 44.34 570 LYS A C 1
ATOM 4567 O O . LYS A 1 570 ? 25.326 -6.356 34.424 1.00 44.34 570 LYS A O 1
ATOM 4572 N N . ALA A 1 571 ? 25.094 -4.175 33.989 1.00 41.59 571 ALA A N 1
ATOM 4573 C CA . ALA A 1 571 ? 25.508 -3.713 35.321 1.00 41.59 571 ALA A CA 1
ATOM 4574 C C . ALA A 1 571 ? 24.377 -3.662 36.373 1.00 41.59 571 ALA A C 1
ATOM 4576 O O . ALA A 1 571 ? 24.640 -3.374 37.542 1.00 41.59 571 ALA A O 1
ATOM 4577 N N . LYS A 1 572 ? 23.122 -3.958 36.007 1.00 40.19 572 LYS A N 1
ATOM 4578 C CA . LYS A 1 572 ? 22.010 -4.062 36.967 1.00 40.19 572 LYS A CA 1
ATOM 4579 C C . LYS A 1 572 ? 21.749 -5.529 37.305 1.00 40.19 572 LYS A C 1
ATOM 4581 O O . LYS A 1 572 ? 21.127 -6.256 36.539 1.00 40.19 572 LYS A O 1
ATOM 4586 N N . LYS A 1 573 ? 22.226 -5.964 38.475 1.00 39.75 573 LYS A N 1
ATOM 4587 C CA . LYS A 1 573 ? 21.874 -7.262 39.073 1.00 39.75 573 LYS A CA 1
ATOM 4588 C C . LYS A 1 573 ? 20.348 -7.325 39.240 1.00 39.75 573 LYS A C 1
ATOM 4590 O O . LYS A 1 573 ? 19.780 -6.462 39.906 1.00 39.75 573 LYS A O 1
ATOM 4595 N N . ALA A 1 574 ? 19.696 -8.315 38.632 1.00 40.66 574 ALA A N 1
ATOM 4596 C CA . ALA A 1 574 ? 18.267 -8.550 38.824 1.00 40.66 574 ALA A CA 1
ATOM 4597 C C . ALA A 1 574 ? 17.962 -8.839 40.313 1.00 40.66 574 ALA A C 1
ATOM 4599 O O . ALA A 1 574 ? 18.772 -9.498 40.976 1.00 40.66 574 ALA A O 1
ATOM 4600 N N . PRO A 1 575 ? 16.828 -8.362 40.863 1.00 43.28 575 PRO A N 1
ATOM 4601 C CA . PRO A 1 575 ? 16.394 -8.746 42.203 1.00 43.28 575 PRO A CA 1
ATOM 4602 C C . PRO A 1 575 ? 16.113 -10.261 42.264 1.00 43.28 575 PRO A C 1
ATOM 4604 O O . PRO A 1 575 ? 15.711 -10.848 41.255 1.00 43.28 575 PRO A O 1
ATOM 4607 N N . PRO A 1 576 ? 16.335 -10.920 43.419 1.00 47.62 576 PRO A N 1
ATOM 4608 C CA . PRO A 1 576 ? 16.138 -12.360 43.542 1.00 47.62 576 PRO A CA 1
ATOM 4609 C C . PRO A 1 576 ? 14.664 -12.747 43.315 1.00 47.62 576 PRO A C 1
ATOM 4611 O O . PRO A 1 576 ? 13.766 -11.977 43.667 1.00 47.62 576 PRO A O 1
ATOM 4614 N N . PRO A 1 577 ? 14.402 -13.938 42.744 1.00 49.34 577 PRO A N 1
ATOM 4615 C CA . PRO A 1 577 ? 13.048 -14.393 42.453 1.00 49.34 577 PRO A CA 1
ATOM 4616 C C . PRO A 1 577 ? 12.223 -14.584 43.740 1.00 49.34 577 PRO A C 1
ATOM 4618 O O . PRO A 1 577 ? 12.773 -14.996 44.768 1.00 49.34 577 PRO A O 1
ATOM 4621 N N . PRO A 1 578 ? 10.903 -14.319 43.706 1.00 43.44 578 PRO A N 1
ATOM 4622 C CA . PRO A 1 578 ? 10.023 -14.552 44.845 1.00 43.44 578 PRO A CA 1
ATOM 4623 C C . PRO A 1 578 ? 9.920 -16.054 45.177 1.00 43.44 578 PRO A C 1
ATOM 4625 O O . PRO A 1 578 ? 9.991 -16.895 44.275 1.00 43.44 578 PRO A O 1
ATOM 4628 N N . PRO A 1 579 ? 9.733 -16.418 46.461 1.00 45.47 579 PRO A N 1
ATOM 4629 C CA . PRO A 1 579 ? 9.630 -17.812 46.873 1.00 45.47 579 PRO A CA 1
ATOM 4630 C C . PRO A 1 579 ? 8.384 -18.491 46.274 1.00 45.47 579 PRO A C 1
ATOM 4632 O O . PRO A 1 579 ? 7.345 -17.845 46.104 1.00 45.47 579 PRO A O 1
ATOM 4635 N N . PRO A 1 580 ? 8.456 -19.803 45.979 1.00 47.78 580 PRO A N 1
ATOM 4636 C CA . PRO A 1 580 ? 7.365 -20.533 45.346 1.00 47.78 580 PRO A CA 1
ATOM 4637 C C . PRO A 1 580 ? 6.107 -20.588 46.235 1.00 47.78 580 PRO A C 1
ATOM 4639 O O . P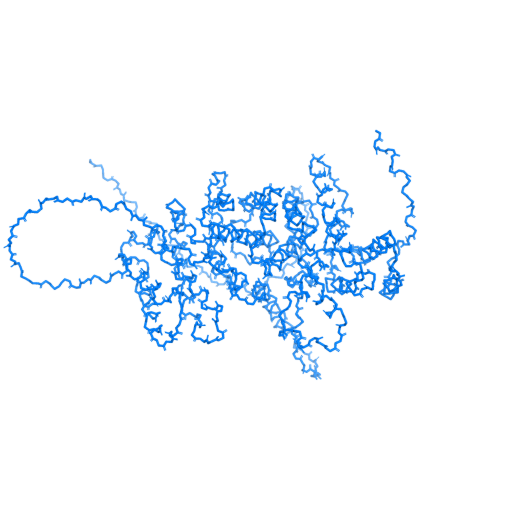RO A 1 580 ? 6.211 -20.670 47.465 1.00 47.78 580 PRO A O 1
ATOM 4642 N N . PRO A 1 581 ? 4.902 -20.592 45.636 1.00 38.78 581 PRO A N 1
ATOM 4643 C CA . PRO A 1 581 ? 3.649 -20.637 46.379 1.00 38.78 581 PRO A CA 1
ATOM 4644 C C . PRO A 1 581 ? 3.498 -21.952 47.161 1.00 38.78 581 PRO A C 1
ATOM 4646 O O . PRO A 1 581 ? 3.760 -23.045 46.652 1.00 38.78 581 PRO A O 1
ATOM 4649 N N . ARG A 1 582 ? 3.033 -21.852 48.416 1.00 36.78 582 ARG A N 1
ATOM 4650 C CA . ARG A 1 582 ? 2.714 -23.007 49.273 1.00 36.78 582 ARG A CA 1
ATOM 4651 C C . ARG A 1 582 ? 1.698 -23.918 48.574 1.00 36.78 582 ARG A C 1
ATOM 4653 O O . ARG A 1 582 ? 0.569 -23.502 48.320 1.00 36.78 582 ARG A O 1
ATOM 4660 N N . ARG A 1 583 ? 2.076 -25.182 48.338 1.00 38.88 583 ARG A N 1
ATOM 4661 C CA . ARG A 1 583 ? 1.162 -26.263 47.925 1.00 38.88 583 ARG A CA 1
ATOM 4662 C C . ARG A 1 583 ? -0.047 -26.297 48.867 1.00 38.88 583 ARG A C 1
ATOM 4664 O O . ARG A 1 583 ? 0.091 -26.662 50.034 1.00 38.88 583 ARG A O 1
ATOM 4671 N N . ARG A 1 584 ? -1.234 -25.955 48.358 1.00 37.56 584 ARG A N 1
ATOM 4672 C CA . ARG A 1 584 ? -2.498 -26.291 49.023 1.00 37.56 584 ARG A CA 1
ATOM 4673 C C . ARG A 1 584 ? -2.622 -27.815 49.016 1.00 37.56 584 ARG A C 1
ATOM 4675 O O . ARG A 1 584 ? -2.647 -28.430 47.954 1.00 37.56 584 ARG A O 1
ATOM 4682 N N . ARG A 1 585 ? -2.634 -28.423 50.205 1.00 35.81 585 ARG A N 1
ATOM 4683 C CA . ARG A 1 585 ? -3.024 -29.825 50.380 1.00 35.81 585 ARG A CA 1
ATOM 4684 C C . ARG A 1 585 ? -4.492 -29.938 49.969 1.00 35.81 585 ARG A C 1
ATOM 4686 O O . ARG A 1 585 ? -5.326 -29.227 50.519 1.00 35.81 585 ARG A O 1
ATOM 4693 N N . PHE A 1 586 ? -4.783 -30.804 49.006 1.00 34.81 586 PHE A N 1
ATOM 4694 C CA . PHE A 1 586 ? -6.138 -31.291 48.785 1.00 34.81 586 PHE A CA 1
ATOM 4695 C C . PHE A 1 586 ? -6.561 -32.060 50.041 1.00 34.81 586 PHE A C 1
ATOM 4697 O O . PHE A 1 586 ? -5.974 -33.098 50.350 1.00 34.81 586 PHE A O 1
ATOM 4704 N N . CYS A 1 587 ? -7.536 -31.534 50.782 1.00 33.75 587 CYS A N 1
ATOM 4705 C CA . CYS A 1 587 ? -8.319 -32.358 51.692 1.00 33.75 587 CYS A CA 1
ATOM 4706 C C . CYS A 1 587 ? -9.292 -33.166 50.834 1.00 33.75 587 CYS A C 1
ATOM 4708 O O . CYS A 1 587 ? -10.027 -32.597 50.028 1.00 33.75 587 CYS A O 1
ATOM 4710 N N . LYS A 1 588 ? -9.224 -34.489 50.980 1.00 37.47 588 LYS A N 1
ATOM 4711 C CA . LYS A 1 588 ? -10.296 -35.395 50.584 1.00 37.47 588 LYS A CA 1
ATOM 4712 C C . LYS A 1 588 ? -11.469 -35.169 51.533 1.00 37.47 588 LYS A C 1
ATOM 4714 O O . LYS A 1 588 ? -11.241 -35.212 52.738 1.00 37.47 588 LYS A O 1
ATOM 4719 N N . GLU A 1 589 ? -12.655 -35.000 50.972 1.00 38.44 589 GLU A N 1
ATOM 4720 C CA . GLU A 1 589 ? -13.909 -35.610 51.428 1.00 38.44 589 GLU A CA 1
ATOM 4721 C C . GLU A 1 589 ? -14.849 -35.719 50.228 1.00 38.44 589 GLU A C 1
ATOM 4723 O O . GLU A 1 589 ? -14.952 -34.719 49.479 1.00 38.44 589 GLU A O 1
#

Organism: NCBI:txid45513

Foldseek 3Di:
DVVPVVPDDPPPPDDLDQDDPVVLVVLLQPLDDADDLVSLVVNLVVLLCNCLSHQQVDPDPQRNAVVVLLVSLVVCLVDPSCLNVVLSSLLVLLVLLQVLLVVLVVCVVVVPQDDPVCQSSSQSSLLSSLSSLLCLLDLQLDDPVVCVVVVPDDPSSVSSVVDPSLVSCVVSLVLLSLLLSLLSLLVCVVRHDPSLLSLLSSLSSVLSSCLVVVEDDPVSLCSNVPVRCSLVSLLCSLQVPPAFDDPPDDQLLDSSVSNSVSSVQSLLQNQLNQLLVCVVVVHRDPRSNLCSLPVPPPGDNVSVLNVLLVCCQVPQFLLSVLSSLVSLQVQLVDLVNLASDDPVSLLSLVVSLLCLLVPQPPQDPPQQLSVLSNVSSLLSLQSSQARHCQQVDDLGHPLVSLLVSLVCQLVVQVPDDDDDDACRSNNSSVSSCPRPSSDDDDPPPDDDDDDDDDDDDDDDDDPPDDDDDDSSNSSPDRSSPSDDVCSVLVSLVVQQVVVVVVVVVVVVVVPPDDDDDDDDDDPDDPPPSSSHHVCVNRRHNNDDDDDDDDDDDDDDDDDDDDDPVVVVVVPDDDDDDDDDDDDDDDDDD

Sequence (589 aa):
MYAAAMAEAPPVLFPVVPLTKREIDEHTAVLLVNSDTEACNENLSLYLKVIVDNFYNVDNNKDKNFLLILKYALRLLNLNMFMKNFRFGVAKLLGMLGTFSDMTLLYIHNQIEPDEKFLRESAAYKEFVLIALLLIVRLKGGTATEQKHSANNNECLSMLEQIDVFTILRELDFIAIISKFISVHIVAWERLDSPYILLKFASDLVFEYLYVTELLSDTEFVSLVTSSRLVQSLTENLLSARNLDAYEIDYFEDELKLIAYEEFKLLLLINEQFLMKSYTLGTQVENAVYNGLMKNTKHNNTGFLNLLVYHLNRENSEIIKILILKFLYLMFTDPECCKLFYLNDLKILVDVFLRECNDVDYTGSGNLGNRQLIISYLKVMYPLLKNSQLGDKGEGYKKEQVIETLGNFITNSSRTETDNREETLSLLAAKCMKIPWLRKAKPTASSAAFYTHSSAESSASSLSSVPRGPEHSLIHRSSVRAANKNDYYKQTRIHNMEVEVTNDIQKVTLSNNNDNTKDQTPPCIQQNILELPTEYLENNPPPQVPSRNHHSGGNGTSMSVESLLTRKAKAKKAPPPPPPPRRRRFCKE